Protein AF-A0A288GSY6-F1 (afdb_monomer)

Structure (mmCIF, N/CA/C/O backbone):
data_AF-A0A288GSY6-F1
#
_entry.id   AF-A0A288GSY6-F1
#
loop_
_atom_site.group_PDB
_atom_site.id
_atom_site.type_symbol
_atom_site.label_atom_id
_atom_site.label_alt_id
_atom_site.label_comp_id
_atom_site.label_asym_id
_atom_site.label_entity_id
_atom_site.label_seq_id
_atom_site.pdbx_PDB_ins_code
_atom_site.Cartn_x
_atom_site.Cartn_y
_atom_site.Cartn_z
_atom_site.occupancy
_atom_site.B_iso_or_equiv
_atom_site.auth_seq_id
_atom_site.auth_comp_id
_atom_site.auth_asym_id
_atom_site.auth_atom_id
_atom_site.pdbx_PDB_model_num
ATOM 1 N N . MET A 1 1 ? 11.014 -11.356 -28.243 1.00 68.75 1 MET A N 1
ATOM 2 C CA . MET A 1 1 ? 9.772 -10.967 -27.540 1.00 68.75 1 MET A CA 1
ATOM 3 C C . MET A 1 1 ? 10.095 -9.793 -26.631 1.00 68.75 1 MET A C 1
ATOM 5 O O . MET A 1 1 ? 11.185 -9.771 -26.077 1.00 68.75 1 MET A O 1
ATOM 9 N N . LYS A 1 2 ? 9.223 -8.790 -26.546 1.00 90.00 2 LYS A N 1
ATOM 10 C CA . LYS A 1 2 ? 9.464 -7.564 -25.776 1.00 90.00 2 LYS A CA 1
ATOM 11 C C . LYS A 1 2 ? 8.863 -7.716 -24.380 1.00 90.00 2 LYS A C 1
ATOM 13 O O . LYS A 1 2 ? 7.665 -7.975 -24.308 1.00 90.00 2 LYS A O 1
ATOM 18 N N . ILE A 1 3 ? 9.667 -7.550 -23.326 1.00 95.94 3 ILE A N 1
ATOM 19 C CA . ILE A 1 3 ? 9.185 -7.653 -21.937 1.00 95.94 3 ILE A CA 1
ATOM 20 C C . ILE A 1 3 ? 8.180 -6.531 -21.649 1.00 95.94 3 ILE A C 1
ATOM 22 O O . ILE A 1 3 ? 8.422 -5.369 -21.999 1.00 95.94 3 ILE A O 1
ATOM 26 N N . GLN A 1 4 ? 7.065 -6.899 -21.024 1.00 97.69 4 GLN A N 1
ATOM 27 C CA . GLN A 1 4 ? 5.933 -6.046 -20.683 1.00 97.69 4 GLN A CA 1
ATOM 28 C C . GLN A 1 4 ? 5.932 -5.734 -19.182 1.00 97.69 4 GLN A C 1
ATOM 30 O O . GLN A 1 4 ? 5.743 -6.613 -18.338 1.00 97.69 4 GLN A O 1
ATOM 35 N N . PHE A 1 5 ? 6.111 -4.461 -18.845 1.00 98.44 5 PHE A N 1
ATOM 36 C CA . PHE A 1 5 ? 6.026 -3.946 -17.486 1.00 98.44 5 PHE A CA 1
ATOM 37 C C . PHE A 1 5 ? 4.715 -3.198 -17.278 1.00 98.44 5 PHE A C 1
ATOM 39 O O . PHE A 1 5 ? 4.241 -2.493 -18.169 1.00 98.44 5 PHE A O 1
ATOM 46 N N . ILE A 1 6 ? 4.166 -3.277 -16.070 1.00 98.50 6 ILE A N 1
ATOM 47 C CA . ILE A 1 6 ? 2.962 -2.537 -15.692 1.00 98.50 6 ILE A CA 1
ATOM 48 C C . ILE A 1 6 ? 3.158 -1.778 -14.379 1.00 98.50 6 ILE A C 1
ATOM 50 O O . ILE A 1 6 ? 3.783 -2.260 -13.438 1.00 98.50 6 ILE A O 1
ATOM 54 N N . TYR A 1 7 ? 2.590 -0.579 -14.318 1.00 98.31 7 TYR A N 1
ATOM 55 C CA . TYR A 1 7 ? 2.408 0.207 -13.110 1.00 98.31 7 TYR A CA 1
ATOM 56 C C . TYR A 1 7 ? 0.916 0.509 -12.940 1.00 98.31 7 TYR A C 1
ATOM 58 O O . TYR A 1 7 ? 0.274 1.023 -13.858 1.00 98.31 7 TYR A O 1
ATOM 66 N N . VAL A 1 8 ? 0.373 0.235 -11.753 1.00 95.94 8 VAL A N 1
ATOM 67 C CA . VAL A 1 8 ? -1.003 0.586 -11.373 1.00 95.94 8 VAL A CA 1
ATOM 68 C C . VAL A 1 8 ? -0.959 1.311 -10.033 1.00 95.94 8 VAL A C 1
ATOM 70 O O . VAL A 1 8 ? -0.551 0.737 -9.025 1.00 95.94 8 VAL A O 1
ATOM 73 N N . GLY A 1 9 ? -1.371 2.577 -9.991 1.00 92.44 9 GLY A N 1
ATOM 74 C CA . GLY A 1 9 ? -1.336 3.339 -8.745 1.00 92.44 9 GLY A CA 1
ATOM 75 C C . GLY A 1 9 ? -1.512 4.844 -8.897 1.00 92.44 9 GLY A C 1
ATOM 76 O O . GLY A 1 9 ? -1.703 5.377 -9.984 1.00 92.44 9 GLY A O 1
ATOM 77 N N . ARG A 1 10 ? -1.463 5.545 -7.763 1.00 92.19 10 ARG A N 1
ATOM 78 C CA . ARG A 1 10 ? -1.438 7.014 -7.711 1.00 92.19 10 ARG A CA 1
ATOM 79 C C . ARG A 1 10 ? -0.138 7.537 -8.315 1.00 92.19 10 ARG A C 1
ATOM 81 O O . ARG A 1 10 ? 0.930 7.106 -7.885 1.00 92.19 10 ARG A O 1
ATOM 88 N N . LEU A 1 11 ? -0.226 8.510 -9.220 1.00 95.50 11 LEU A N 1
ATOM 89 C CA . LEU A 1 11 ? 0.954 9.124 -9.827 1.00 95.50 11 LEU A CA 1
ATOM 90 C C . LEU A 1 11 ? 1.554 10.209 -8.920 1.00 95.50 11 LEU A C 1
ATOM 92 O O . LEU A 1 11 ? 1.599 11.381 -9.276 1.00 95.50 11 LEU A O 1
ATOM 96 N N . ASP A 1 12 ? 1.973 9.818 -7.716 1.00 92.56 12 ASP A N 1
ATOM 97 C CA . ASP A 1 12 ? 2.443 10.725 -6.666 1.00 92.56 12 ASP A CA 1
ATOM 98 C C . ASP A 1 12 ? 3.850 10.379 -6.169 1.00 92.56 12 ASP A C 1
ATOM 100 O O . ASP A 1 12 ? 4.363 9.278 -6.379 1.00 92.56 12 ASP A O 1
ATOM 104 N N . LYS A 1 13 ? 4.503 11.339 -5.505 1.00 92.94 13 LYS A N 1
ATOM 105 C CA . LYS A 1 13 ? 5.924 11.247 -5.132 1.00 92.94 13 LYS A CA 1
ATOM 106 C C . LYS A 1 13 ? 6.205 10.062 -4.231 1.00 92.94 13 LYS A C 1
ATOM 108 O O . LYS A 1 13 ? 7.132 9.311 -4.501 1.00 92.94 13 LYS A O 1
ATOM 113 N N . GLU A 1 14 ? 5.376 9.836 -3.216 1.00 91.69 14 GLU A N 1
ATOM 114 C CA . GLU A 1 14 ? 5.579 8.713 -2.305 1.00 91.69 14 GLU A CA 1
ATOM 115 C C . GLU A 1 14 ? 5.464 7.353 -3.010 1.00 91.69 14 GLU A C 1
ATOM 117 O O . GLU A 1 14 ? 6.032 6.366 -2.544 1.00 91.69 14 GLU A O 1
ATOM 122 N N . LYS A 1 15 ? 4.782 7.292 -4.161 1.00 94.50 15 LYS A N 1
ATOM 123 C CA . LYS A 1 15 ? 4.678 6.087 -4.991 1.00 94.50 15 LYS A CA 1
ATOM 124 C C . LYS A 1 15 ? 5.878 5.880 -5.922 1.00 94.50 15 LYS A C 1
ATOM 126 O O . LYS A 1 15 ? 5.908 4.876 -6.627 1.00 94.50 15 LYS A O 1
ATOM 131 N N . GLY A 1 16 ? 6.861 6.784 -5.894 1.00 95.81 16 GLY A N 1
ATOM 132 C CA . GLY A 1 16 ? 8.142 6.650 -6.588 1.00 95.81 16 GLY A CA 1
ATOM 133 C C . GLY A 1 16 ? 8.079 6.877 -8.095 1.00 95.81 16 GLY A C 1
ATOM 134 O O . GLY A 1 16 ? 8.930 6.366 -8.820 1.00 95.81 16 GLY A O 1
ATOM 135 N N . ILE A 1 17 ? 7.091 7.632 -8.587 1.00 97.50 17 ILE A N 1
ATOM 136 C CA . ILE A 1 17 ? 6.927 7.888 -10.029 1.00 97.50 17 ILE A CA 1
ATOM 137 C C . ILE A 1 17 ? 8.160 8.548 -10.642 1.00 97.50 17 ILE A C 1
ATOM 139 O O . ILE A 1 17 ? 8.570 8.173 -11.735 1.00 97.50 17 ILE A O 1
ATOM 143 N N . GLU A 1 18 ? 8.807 9.458 -9.914 1.00 97.31 18 GLU A N 1
ATOM 144 C CA . GLU A 1 18 ? 10.056 10.094 -10.348 1.00 97.31 18 GLU A CA 1
ATOM 145 C C . GLU A 1 18 ? 11.156 9.060 -10.664 1.00 97.31 18 GLU A C 1
ATOM 147 O O . GLU A 1 18 ? 11.878 9.189 -11.652 1.00 97.31 18 GLU A O 1
ATOM 152 N N . HIS A 1 19 ? 11.236 7.979 -9.882 1.00 97.88 19 HIS A N 1
ATOM 153 C CA . HIS A 1 19 ? 12.185 6.890 -10.108 1.00 97.88 19 HIS A CA 1
ATOM 154 C C . HIS A 1 19 ? 11.798 6.016 -11.296 1.00 97.88 19 HIS A C 1
ATOM 156 O O . HIS A 1 19 ? 12.681 5.599 -12.044 1.00 97.88 19 HIS A O 1
ATOM 162 N N . LEU A 1 20 ? 10.500 5.773 -11.496 1.00 98.44 20 LEU A N 1
ATOM 163 C CA . LEU A 1 20 ? 9.997 5.058 -12.667 1.00 98.44 20 LEU A CA 1
ATOM 164 C C . LEU A 1 20 ? 10.302 5.823 -13.960 1.00 98.44 20 LEU A C 1
ATOM 166 O O . LEU A 1 20 ? 10.835 5.233 -14.899 1.00 98.44 20 LEU A O 1
ATOM 170 N N . ILE A 1 21 ? 10.025 7.131 -13.994 1.00 98.50 21 ILE A N 1
ATOM 171 C CA . ILE A 1 21 ? 10.319 8.005 -15.140 1.00 98.50 21 ILE A CA 1
ATOM 172 C C . ILE A 1 21 ? 11.825 7.997 -15.428 1.00 98.50 21 ILE A C 1
ATOM 174 O O . ILE A 1 21 ? 12.231 7.695 -16.551 1.00 98.50 21 ILE A O 1
ATOM 178 N N . TYR A 1 22 ? 12.657 8.241 -14.407 1.00 98.50 22 TYR A N 1
ATOM 179 C CA . TYR A 1 22 ? 14.116 8.234 -14.545 1.00 98.50 22 TYR A CA 1
ATOM 180 C C . TYR A 1 22 ? 14.641 6.901 -15.097 1.00 98.50 22 TYR A C 1
ATOM 182 O O . TYR A 1 22 ? 15.423 6.887 -16.051 1.00 98.50 22 TYR A O 1
ATOM 190 N N . ALA A 1 23 ? 14.216 5.777 -14.510 1.00 98.50 23 ALA A N 1
ATOM 191 C CA . ALA A 1 23 ? 14.670 4.453 -14.923 1.00 98.50 23 ALA A CA 1
ATOM 192 C C . ALA A 1 23 ? 14.292 4.173 -16.381 1.00 98.50 23 ALA A C 1
ATOM 194 O O . ALA A 1 23 ? 15.129 3.724 -17.164 1.00 98.50 23 ALA A O 1
ATOM 195 N N . THR A 1 24 ? 13.054 4.508 -16.748 1.00 98.56 24 THR A N 1
ATOM 196 C CA . THR A 1 24 ? 12.515 4.340 -18.099 1.00 98.56 24 THR A CA 1
ATOM 197 C C . THR A 1 24 ? 13.334 5.123 -19.120 1.00 98.56 24 THR A C 1
ATOM 199 O O . THR A 1 24 ? 13.844 4.532 -20.071 1.00 98.56 24 THR A O 1
ATOM 202 N N . GLU A 1 25 ? 13.550 6.424 -18.903 1.00 98.38 25 GLU A N 1
ATOM 203 C CA . GLU A 1 25 ? 14.359 7.238 -19.818 1.00 98.38 25 GLU A CA 1
ATOM 204 C C . GLU A 1 25 ? 15.795 6.719 -19.943 1.00 98.38 25 GLU A C 1
ATOM 206 O O . GLU A 1 25 ? 16.341 6.661 -21.047 1.00 98.38 25 GLU A O 1
ATOM 211 N N . LYS A 1 26 ? 16.420 6.337 -18.822 1.00 98.25 26 LYS A N 1
ATOM 212 C CA . LYS A 1 26 ? 17.794 5.818 -18.802 1.00 98.25 26 LYS A CA 1
ATOM 213 C C . LYS A 1 26 ? 17.921 4.537 -19.623 1.00 98.25 26 LYS A C 1
ATOM 215 O O . LYS A 1 26 ? 18.892 4.374 -20.356 1.00 98.25 26 LYS A O 1
ATOM 220 N N . LEU A 1 27 ? 16.954 3.631 -19.512 1.00 98.38 27 LEU A N 1
ATOM 221 C CA . LEU A 1 27 ? 16.943 2.372 -20.254 1.00 98.38 27 LEU A CA 1
ATOM 222 C C . LEU A 1 27 ? 16.718 2.585 -21.749 1.00 98.38 27 LEU A C 1
ATOM 224 O O . LEU A 1 27 ? 17.428 1.985 -22.553 1.00 98.38 27 LEU A O 1
ATOM 228 N N . ILE A 1 28 ? 15.789 3.469 -22.121 1.00 98.19 28 ILE A N 1
ATOM 229 C CA . ILE A 1 28 ? 15.521 3.795 -23.528 1.00 98.19 28 ILE A CA 1
ATOM 230 C C . ILE A 1 28 ? 16.754 4.431 -24.176 1.00 98.19 28 ILE A C 1
ATOM 232 O O . ILE A 1 28 ? 17.154 4.017 -25.259 1.00 98.19 28 ILE A O 1
ATOM 236 N N . LYS A 1 29 ? 17.415 5.376 -23.492 1.00 97.81 29 LYS A N 1
ATOM 237 C CA . LYS A 1 29 ? 18.673 5.992 -23.960 1.00 97.81 29 LYS A CA 1
ATOM 238 C C . LYS A 1 29 ? 19.814 4.979 -24.115 1.00 97.81 29 LYS A C 1
ATOM 240 O O . LYS A 1 29 ? 20.702 5.186 -24.930 1.00 97.81 29 LYS A O 1
ATOM 245 N N . ASN A 1 30 ? 19.767 3.878 -23.367 1.00 97.25 30 ASN A N 1
ATOM 246 C CA . ASN A 1 30 ? 20.690 2.750 -23.491 1.00 97.25 30 ASN A CA 1
ATOM 247 C C . ASN A 1 30 ? 20.209 1.682 -24.495 1.00 97.25 30 ASN A C 1
ATOM 249 O O . ASN A 1 30 ? 20.696 0.555 -24.457 1.00 97.25 30 ASN A O 1
ATOM 253 N N . ASN A 1 31 ? 19.262 2.019 -25.377 1.00 96.75 31 ASN A N 1
ATOM 254 C CA . ASN A 1 31 ? 18.727 1.160 -26.439 1.00 96.75 31 ASN A CA 1
ATOM 255 C C . ASN A 1 31 ? 18.078 -0.147 -25.946 1.00 96.75 31 ASN A C 1
ATOM 257 O O . ASN A 1 31 ? 18.029 -1.139 -26.672 1.00 96.75 31 ASN A O 1
ATOM 261 N N . MET A 1 32 ? 17.554 -0.164 -24.716 1.00 96.56 32 MET A N 1
ATOM 262 C CA . MET A 1 32 ? 16.824 -1.321 -24.196 1.00 96.56 32 MET A CA 1
ATOM 263 C C . MET A 1 32 ? 15.418 -1.401 -24.811 1.00 96.56 32 MET A C 1
ATOM 265 O O . MET A 1 32 ? 14.727 -0.390 -24.966 1.00 96.56 32 MET A O 1
ATOM 269 N N . VAL A 1 33 ? 14.961 -2.617 -25.122 1.00 96.00 33 VAL A N 1
ATOM 270 C CA . VAL A 1 33 ? 13.656 -2.870 -25.758 1.00 96.00 33 VAL A CA 1
ATOM 271 C C . VAL A 1 33 ? 12.679 -3.473 -24.746 1.00 96.00 33 VAL A C 1
ATOM 273 O O . VAL A 1 33 ? 12.814 -4.627 -24.353 1.00 96.00 33 VAL A O 1
ATOM 276 N N . PHE A 1 34 ? 11.682 -2.689 -24.329 1.00 97.56 34 PHE A N 1
ATOM 277 C CA . PHE A 1 34 ? 10.646 -3.072 -23.356 1.00 97.56 34 PHE A CA 1
ATOM 278 C C . PHE A 1 34 ? 9.410 -2.177 -23.496 1.00 97.56 34 PHE A C 1
ATOM 280 O O . PHE A 1 34 ? 9.478 -1.135 -24.152 1.00 97.56 34 PHE A O 1
ATOM 287 N N . ALA A 1 35 ? 8.270 -2.597 -22.947 1.00 98.31 35 ALA A N 1
ATOM 288 C CA . ALA A 1 35 ? 7.048 -1.793 -22.891 1.00 98.31 35 ALA A CA 1
ATOM 289 C C . ALA A 1 35 ? 6.668 -1.527 -21.434 1.00 98.31 35 ALA A C 1
ATOM 291 O O . ALA A 1 35 ? 6.811 -2.409 -20.593 1.00 98.31 35 ALA A O 1
ATOM 292 N N . LEU A 1 36 ? 6.184 -0.325 -21.142 1.00 98.69 36 LEU A N 1
ATOM 293 C CA . LEU A 1 36 ? 5.716 0.100 -19.832 1.00 98.69 36 LEU A CA 1
ATOM 294 C C . LEU A 1 36 ? 4.285 0.626 -19.949 1.00 98.69 36 LEU A C 1
ATOM 296 O O . LEU A 1 36 ? 4.044 1.645 -20.594 1.00 98.69 36 LEU A O 1
ATOM 300 N N . HIS A 1 37 ? 3.350 -0.050 -19.289 1.00 98.62 37 HIS A N 1
ATOM 301 C CA . HIS A 1 37 ? 1.935 0.306 -19.238 1.00 98.62 37 HIS A CA 1
ATOM 302 C C . HIS A 1 37 ? 1.614 0.985 -17.905 1.00 98.62 37 HIS A C 1
ATOM 304 O O . HIS A 1 37 ? 1.814 0.395 -16.845 1.00 98.62 37 HIS A O 1
ATOM 310 N N . ILE A 1 38 ? 1.122 2.222 -17.941 1.00 98.56 38 ILE A N 1
ATOM 311 C CA . ILE A 1 38 ? 0.900 3.044 -16.747 1.00 98.56 38 ILE A CA 1
ATOM 312 C C . ILE A 1 38 ? -0.588 3.359 -16.600 1.00 98.56 38 ILE A C 1
ATOM 314 O O . ILE A 1 38 ? -1.172 4.060 -17.430 1.00 98.56 38 ILE A O 1
ATOM 318 N N . TYR A 1 39 ? -1.171 2.889 -15.497 1.00 97.25 39 TYR A N 1
ATOM 319 C CA . TYR A 1 39 ? -2.542 3.164 -15.079 1.00 97.25 39 TYR A CA 1
ATOM 320 C C . TYR A 1 39 ? -2.527 3.950 -13.768 1.00 97.25 39 TYR A C 1
ATOM 322 O O . TYR A 1 39 ? -2.015 3.489 -12.746 1.00 97.25 39 TYR A O 1
ATOM 330 N N . GLY A 1 40 ? -3.098 5.148 -13.777 1.00 94.31 40 GLY A N 1
ATOM 331 C CA . GLY A 1 40 ? -3.060 6.031 -12.625 1.00 94.31 40 GLY A CA 1
ATOM 332 C C . GLY A 1 40 ? -3.411 7.476 -12.926 1.00 94.31 40 GLY A C 1
ATOM 333 O O . GLY A 1 40 ? -3.404 7.914 -14.075 1.00 94.31 40 GLY A O 1
ATOM 334 N N . LYS A 1 41 ? -3.691 8.213 -11.851 1.00 92.94 41 LYS A N 1
ATOM 335 C CA . LYS A 1 41 ? -3.717 9.678 -11.830 1.00 92.94 41 LYS A CA 1
ATOM 336 C C . LYS A 1 41 ? -3.029 10.204 -10.573 1.00 92.94 41 LYS A C 1
ATOM 338 O O . LYS A 1 41 ? -3.016 9.508 -9.551 1.00 92.94 41 LYS A O 1
ATOM 343 N N . GLY A 1 42 ? -2.480 11.406 -10.630 1.00 93.19 42 GLY A N 1
ATOM 344 C CA . GLY A 1 42 ? -1.781 12.057 -9.529 1.00 93.19 42 GLY A CA 1
ATOM 345 C C . GLY A 1 42 ? -1.093 13.347 -9.960 1.00 93.19 42 GLY A C 1
ATOM 346 O O . GLY A 1 42 ? -1.362 13.893 -11.025 1.00 93.19 42 GLY A O 1
ATOM 347 N N . GLN A 1 43 ? -0.214 13.857 -9.105 1.00 93.62 43 GLN A N 1
ATOM 348 C CA . GLN A 1 43 ? 0.510 15.099 -9.379 1.00 93.62 43 GLN A CA 1
ATOM 349 C C . GLN A 1 43 ? 1.483 15.004 -10.568 1.00 93.62 43 GLN A C 1
ATOM 351 O O . GLN A 1 43 ? 1.861 16.044 -11.083 1.00 93.62 43 GLN A O 1
ATOM 356 N N . TYR A 1 44 ? 1.883 13.790 -10.974 1.00 96.31 44 TYR A N 1
ATOM 357 C CA . TYR A 1 44 ? 2.810 13.538 -12.087 1.00 96.31 44 TYR A CA 1
ATOM 358 C C . TYR A 1 44 ? 2.107 13.175 -13.414 1.00 96.31 44 TYR A C 1
ATOM 360 O O . TYR A 1 44 ? 2.705 12.529 -14.278 1.00 96.31 44 TYR A O 1
ATOM 368 N N . ASP A 1 45 ? 0.816 13.502 -13.571 1.00 95.00 45 ASP A N 1
ATOM 369 C CA . ASP A 1 45 ? 0.051 13.185 -14.790 1.00 95.00 45 ASP A CA 1
ATOM 370 C C . ASP A 1 45 ? 0.707 13.784 -16.047 1.00 95.00 45 ASP A C 1
ATOM 372 O O . ASP A 1 45 ? 0.858 13.093 -17.057 1.00 95.00 45 ASP A O 1
ATOM 376 N N . GLU A 1 46 ? 1.135 15.049 -15.974 1.00 97.25 46 GLU A N 1
ATOM 377 C CA . GLU A 1 46 ? 1.739 15.765 -17.102 1.00 97.25 46 GLU A CA 1
ATOM 378 C C . GLU A 1 46 ? 3.078 15.141 -17.510 1.00 97.25 46 GLU A C 1
ATOM 380 O O . GLU A 1 46 ? 3.310 14.881 -18.691 1.00 97.25 46 GLU A O 1
ATOM 385 N N . GLU A 1 47 ? 3.945 14.829 -16.548 1.00 98.31 47 GLU A N 1
ATOM 386 C CA . GLU A 1 47 ? 5.261 14.243 -16.795 1.00 98.31 47 GLU A CA 1
ATOM 387 C C . GLU A 1 47 ? 5.157 12.833 -17.383 1.00 98.31 47 GLU A C 1
ATOM 389 O O . GLU A 1 47 ? 5.906 12.480 -18.297 1.00 98.31 47 GLU A O 1
ATOM 394 N N . VAL A 1 48 ? 4.202 12.024 -16.912 1.00 98.19 48 VAL A N 1
ATOM 395 C CA . VAL A 1 48 ? 3.951 10.688 -17.472 1.00 98.19 48 VAL A CA 1
ATOM 396 C C . VAL A 1 48 ? 3.389 10.783 -18.893 1.00 98.19 48 VAL A C 1
ATOM 398 O O . VAL A 1 48 ? 3.813 10.026 -19.771 1.00 98.19 48 VAL A O 1
ATOM 401 N N . GLN A 1 49 ? 2.480 11.725 -19.157 1.00 98.12 49 GLN A N 1
ATOM 402 C CA . GLN A 1 49 ? 1.938 11.945 -20.498 1.00 98.12 49 GLN A CA 1
ATOM 403 C C . GLN A 1 49 ? 3.014 12.434 -21.481 1.00 98.12 49 GLN A C 1
ATOM 405 O O . GLN A 1 49 ? 3.068 11.974 -22.627 1.00 98.12 49 GLN A O 1
ATOM 410 N N . GLN A 1 50 ? 3.903 13.327 -21.038 1.00 98.38 50 GLN A N 1
ATOM 411 C CA . GLN A 1 50 ? 5.054 13.776 -21.822 1.00 98.38 50 GLN A CA 1
ATOM 412 C C . GLN A 1 50 ? 6.016 12.620 -22.114 1.00 98.38 50 GLN A C 1
ATOM 414 O O . GLN A 1 50 ? 6.443 12.462 -23.258 1.00 98.38 50 GLN A O 1
ATOM 419 N N . LEU A 1 51 ? 6.312 11.773 -21.121 1.00 98.38 51 LEU A N 1
ATOM 420 C CA . LEU A 1 51 ? 7.155 10.590 -21.301 1.00 98.38 51 LEU A CA 1
ATOM 421 C C . LEU A 1 51 ? 6.567 9.628 -22.347 1.00 98.38 51 LEU A C 1
ATOM 423 O O . LEU A 1 51 ? 7.292 9.179 -23.235 1.00 98.38 51 LEU A O 1
ATOM 427 N N . ALA A 1 52 ? 5.261 9.354 -22.274 1.00 98.50 52 ALA A N 1
ATOM 428 C CA . ALA A 1 52 ? 4.552 8.516 -23.244 1.00 98.50 52 ALA A CA 1
ATOM 429 C C . ALA A 1 52 ? 4.584 9.107 -24.661 1.00 98.50 52 ALA A C 1
ATOM 431 O O . ALA A 1 52 ? 4.840 8.392 -25.625 1.00 98.50 52 ALA A O 1
ATOM 432 N N . SER A 1 53 ? 4.400 10.423 -24.785 1.00 98.31 53 SER A N 1
ATOM 433 C CA . SER A 1 53 ? 4.442 11.122 -26.077 1.00 98.31 53 SER A CA 1
ATOM 434 C C . SER A 1 53 ? 5.848 11.135 -26.685 1.00 98.31 53 SER A C 1
ATOM 436 O O . SER A 1 53 ? 6.007 11.025 -27.898 1.00 98.31 53 SER A O 1
ATOM 438 N N . LYS A 1 54 ? 6.877 11.248 -25.840 1.00 98.38 54 LYS A N 1
ATOM 439 C CA . LYS A 1 54 ? 8.290 11.245 -26.238 1.00 98.38 54 LYS A CA 1
ATOM 440 C C . LYS A 1 54 ? 8.780 9.856 -26.652 1.00 98.38 54 LYS A C 1
ATOM 442 O O . LYS A 1 54 ? 9.643 9.752 -27.520 1.00 98.38 54 LYS A O 1
ATOM 447 N N . TYR A 1 55 ? 8.235 8.800 -26.048 1.00 98.25 55 TYR A N 1
ATOM 448 C CA . TYR A 1 55 ? 8.635 7.412 -26.285 1.00 98.25 55 TYR A CA 1
ATOM 449 C C . TYR A 1 55 ? 7.423 6.492 -26.536 1.00 98.25 55 TYR A C 1
ATOM 451 O O . TYR A 1 55 ? 7.212 5.534 -25.786 1.00 98.25 55 TYR A O 1
ATOM 459 N N . PRO A 1 56 ? 6.641 6.719 -27.609 1.00 97.81 56 PRO A N 1
ATOM 460 C CA . PRO A 1 56 ? 5.358 6.038 -27.835 1.00 97.81 56 PRO A CA 1
ATOM 461 C C . PRO A 1 56 ? 5.501 4.535 -28.099 1.00 97.81 56 PRO A C 1
ATOM 463 O O . PRO A 1 56 ? 4.555 3.767 -27.930 1.00 97.81 56 PRO A O 1
ATOM 466 N N . HIS A 1 57 ? 6.695 4.096 -28.501 1.00 97.12 57 HIS A N 1
ATOM 467 C CA . HIS A 1 57 ? 7.010 2.684 -28.671 1.00 97.12 57 HIS A CA 1
ATOM 468 C C . HIS A 1 57 ? 7.421 2.001 -27.371 1.00 97.12 57 HIS A C 1
ATOM 470 O O . HIS A 1 57 ? 7.525 0.784 -27.381 1.00 97.12 57 HIS A O 1
ATOM 476 N N . HIS A 1 58 ? 7.661 2.712 -26.271 1.00 98.38 58 HIS A N 1
ATOM 477 C CA . HIS A 1 58 ? 8.094 2.121 -24.999 1.00 98.38 58 HIS A CA 1
ATOM 478 C C . HIS A 1 58 ? 7.111 2.372 -23.867 1.00 98.38 58 HIS A C 1
ATOM 480 O O . HIS A 1 58 ? 7.024 1.542 -22.972 1.00 98.38 58 HIS A O 1
ATOM 486 N N . VAL A 1 59 ? 6.385 3.488 -23.881 1.00 98.69 59 VAL A N 1
ATOM 487 C CA . VAL A 1 59 ? 5.562 3.921 -22.752 1.00 98.69 59 VAL A CA 1
ATOM 488 C C . VAL A 1 59 ? 4.130 4.166 -23.208 1.00 98.69 59 VAL A C 1
ATOM 490 O O . VAL A 1 59 ? 3.875 4.937 -24.129 1.00 98.69 59 VAL A O 1
ATOM 493 N N . HIS A 1 60 ? 3.189 3.527 -22.519 1.00 98.44 60 HIS A N 1
ATOM 494 C CA . HIS A 1 60 ? 1.759 3.610 -22.779 1.00 98.44 60 HIS A CA 1
ATOM 495 C C . HIS A 1 60 ? 1.046 4.111 -21.520 1.00 98.44 60 HIS A C 1
ATOM 497 O O . HIS A 1 60 ? 1.017 3.421 -20.500 1.00 98.44 60 HIS A O 1
ATOM 503 N N . TYR A 1 61 ? 0.483 5.319 -21.579 1.00 98.38 61 TYR A N 1
ATOM 504 C CA . TYR A 1 61 ? -0.261 5.921 -20.471 1.00 98.38 61 TYR A CA 1
ATOM 505 C C . TYR A 1 61 ? -1.769 5.853 -20.726 1.00 98.38 61 TYR A C 1
ATOM 507 O O . TYR A 1 61 ? -2.245 6.319 -21.759 1.00 98.38 61 TYR A O 1
ATOM 515 N N . TYR A 1 62 ? -2.514 5.298 -19.769 1.00 97.25 62 TYR A N 1
ATOM 516 C CA . TYR A 1 62 ? -3.957 5.049 -19.888 1.00 97.25 62 TYR A CA 1
ATOM 517 C C . TYR A 1 62 ? -4.811 5.917 -18.954 1.00 97.25 62 TYR A C 1
ATOM 519 O O . TYR A 1 62 ? -6.038 5.826 -18.958 1.00 97.25 62 TYR A O 1
ATOM 527 N N . GLY A 1 63 ? -4.187 6.762 -18.129 1.00 95.75 63 GLY A N 1
ATOM 528 C CA . GLY A 1 63 ? -4.898 7.486 -17.080 1.00 95.75 63 GLY A CA 1
ATOM 529 C C . GLY A 1 63 ? -5.471 6.553 -16.011 1.00 95.75 63 GLY A C 1
ATOM 530 O O . GLY A 1 63 ? -4.995 5.439 -15.794 1.00 95.75 63 GLY A O 1
ATOM 531 N N . TRP A 1 64 ? -6.495 7.025 -15.299 1.00 92.31 64 TRP A N 1
ATOM 532 C CA . TRP A 1 64 ? -7.178 6.228 -14.282 1.00 92.31 64 TRP A CA 1
ATOM 533 C C . TRP A 1 64 ? -8.231 5.327 -14.925 1.00 92.31 64 TRP A C 1
ATOM 535 O O . TRP A 1 64 ? -9.096 5.812 -15.654 1.00 92.31 64 TRP A O 1
ATOM 545 N N . MET A 1 65 ? -8.197 4.044 -14.577 1.00 91.00 65 MET A N 1
ATOM 546 C CA . MET A 1 65 ? -9.200 3.050 -14.949 1.00 91.00 65 MET A CA 1
ATOM 547 C C . MET A 1 65 ? -9.632 2.265 -13.710 1.00 91.00 65 MET A C 1
ATOM 549 O O . MET A 1 65 ? -8.902 2.198 -12.714 1.00 91.00 65 MET A O 1
ATOM 553 N N . LYS A 1 66 ? -10.832 1.675 -13.750 1.00 86.75 66 LYS A N 1
ATOM 554 C CA . LYS A 1 66 ? -11.281 0.802 -12.663 1.00 86.75 66 LYS A CA 1
ATOM 555 C C . LYS A 1 66 ? -10.455 -0.475 -12.683 1.00 86.75 66 LYS A C 1
ATOM 557 O O . LYS A 1 66 ? -10.129 -0.998 -13.741 1.00 86.75 66 LYS A O 1
ATOM 562 N N . LYS A 1 67 ? -10.173 -1.009 -11.498 1.00 85.19 67 LYS A N 1
ATOM 563 C CA . LYS A 1 67 ? -9.347 -2.208 -11.337 1.00 85.19 67 LYS A CA 1
ATOM 564 C C . LYS A 1 67 ? -9.842 -3.393 -12.170 1.00 85.19 67 LYS A C 1
ATOM 566 O O . LYS A 1 67 ? -9.040 -3.980 -12.885 1.00 85.19 67 LYS A O 1
ATOM 571 N N . ASN A 1 68 ? -11.143 -3.681 -12.139 1.00 85.31 68 ASN A N 1
ATOM 572 C CA . ASN A 1 68 ? -11.732 -4.802 -12.883 1.00 85.31 68 ASN A CA 1
ATOM 573 C C . ASN A 1 68 ? -11.514 -4.687 -14.400 1.00 85.31 68 ASN A C 1
ATOM 575 O O . ASN A 1 68 ? -11.350 -5.705 -15.062 1.00 85.31 68 ASN A O 1
ATOM 579 N N . ASP A 1 69 ? -11.427 -3.464 -14.930 1.00 90.88 69 ASP A N 1
ATOM 580 C CA . ASP A 1 69 ? -11.164 -3.223 -16.352 1.00 90.88 69 ASP A CA 1
ATOM 581 C C . ASP A 1 69 ? -9.675 -3.433 -16.698 1.00 90.88 69 ASP A C 1
ATOM 583 O O . ASP A 1 69 ? -9.334 -3.718 -17.842 1.00 90.88 69 ASP A O 1
ATOM 587 N N . ILE A 1 70 ? -8.775 -3.305 -15.713 1.00 92.75 70 ILE A N 1
ATOM 588 C CA . ILE A 1 70 ? -7.320 -3.454 -15.883 1.00 92.75 70 ILE A CA 1
ATOM 589 C C . ILE A 1 70 ? -6.881 -4.917 -15.716 1.00 92.75 70 ILE A C 1
ATOM 591 O O . ILE A 1 70 ? -5.930 -5.333 -16.374 1.00 92.75 70 ILE A O 1
ATOM 595 N N . ILE A 1 71 ? -7.548 -5.709 -14.862 1.00 92.75 71 ILE A N 1
ATOM 596 C CA . ILE A 1 71 ? -7.150 -7.093 -14.522 1.00 92.75 71 ILE A CA 1
ATOM 597 C C . ILE A 1 71 ? -6.851 -7.968 -15.758 1.00 92.75 71 ILE A C 1
ATOM 599 O O . ILE A 1 71 ? -5.804 -8.622 -15.753 1.00 92.75 71 ILE A O 1
ATOM 603 N N . PRO A 1 72 ? -7.677 -7.986 -16.828 1.00 94.38 72 PRO A N 1
ATOM 604 C CA . PRO A 1 72 ? -7.384 -8.787 -18.018 1.00 94.38 72 PRO A CA 1
ATOM 605 C C . PRO A 1 72 ? -6.040 -8.435 -18.664 1.00 94.38 72 PRO A C 1
ATOM 607 O O . PRO A 1 72 ? -5.283 -9.330 -19.026 1.00 94.38 72 PRO A O 1
ATOM 610 N N . TYR A 1 73 ? -5.709 -7.144 -18.743 1.00 94.69 73 TYR A N 1
ATOM 611 C CA . TYR A 1 73 ? -4.425 -6.667 -19.260 1.00 94.69 73 TYR A CA 1
ATOM 612 C C . TYR A 1 73 ? -3.287 -6.924 -18.278 1.00 94.69 73 TYR A C 1
ATOM 614 O O . TYR A 1 73 ? -2.182 -7.259 -18.682 1.00 94.69 73 TYR A O 1
ATOM 622 N N . TRP A 1 74 ? -3.543 -6.800 -16.976 1.00 95.00 74 TRP A N 1
ATOM 623 C CA . TRP A 1 74 ? -2.545 -7.066 -15.945 1.00 95.00 74 TRP A CA 1
ATOM 624 C C . TRP A 1 74 ? -2.043 -8.510 -16.033 1.00 95.00 74 TRP A C 1
ATOM 626 O O . TRP A 1 74 ? -0.837 -8.727 -16.033 1.00 95.00 74 TRP A O 1
ATOM 636 N N . LYS A 1 75 ? -2.939 -9.490 -16.219 1.00 95.75 75 LYS A N 1
ATOM 637 C CA . LYS A 1 75 ? -2.593 -10.919 -16.356 1.00 95.75 75 LYS A CA 1
ATOM 638 C C . LYS A 1 75 ? -1.648 -11.215 -17.538 1.00 95.75 75 LYS A C 1
ATOM 640 O O . LYS A 1 75 ? -0.913 -12.206 -17.496 1.00 95.75 75 LYS A O 1
ATOM 645 N N . THR A 1 76 ? -1.615 -10.366 -18.572 1.00 95.56 76 THR A N 1
ATOM 646 C CA . THR A 1 76 ? -0.719 -10.534 -19.734 1.00 95.56 76 THR A CA 1
ATOM 647 C C . THR A 1 76 ? 0.667 -9.918 -19.542 1.00 95.56 76 THR A C 1
ATOM 649 O O . THR A 1 76 ? 1.494 -10.017 -20.442 1.00 95.56 76 THR A O 1
ATOM 652 N N . MET A 1 77 ? 0.928 -9.261 -18.410 1.00 97.50 77 MET A N 1
ATOM 653 C CA . MET A 1 77 ? 2.204 -8.593 -18.145 1.00 97.50 77 MET A CA 1
ATOM 654 C C . MET A 1 77 ? 3.258 -9.580 -17.629 1.00 97.50 77 MET A C 1
ATOM 656 O O . MET A 1 77 ? 2.927 -10.649 -17.099 1.00 97.50 77 MET A O 1
ATOM 660 N N . ASP A 1 78 ? 4.531 -9.205 -17.770 1.00 97.81 78 ASP A N 1
ATOM 661 C CA . ASP A 1 78 ? 5.665 -9.988 -17.274 1.00 97.81 78 ASP A CA 1
ATOM 662 C C . ASP A 1 78 ? 6.048 -9.575 -15.853 1.00 97.81 78 ASP A C 1
ATOM 664 O O . ASP A 1 78 ? 6.289 -10.432 -15.009 1.00 97.81 78 ASP A O 1
ATOM 668 N N . PHE A 1 79 ? 6.074 -8.267 -15.571 1.00 98.50 79 PHE A N 1
ATOM 669 C CA . PHE A 1 79 ? 6.463 -7.728 -14.267 1.00 98.50 79 PHE A CA 1
ATOM 670 C C . PHE A 1 79 ? 5.646 -6.491 -13.891 1.00 98.50 79 PHE A C 1
ATOM 672 O O . PHE A 1 79 ? 5.325 -5.645 -14.726 1.00 98.50 79 PHE A O 1
ATOM 679 N N . PHE A 1 80 ? 5.374 -6.342 -12.600 1.00 98.62 80 PHE A N 1
ATOM 680 C CA . PHE A 1 80 ? 4.741 -5.163 -12.023 1.00 98.62 80 PHE A CA 1
ATOM 681 C C . PHE A 1 80 ? 5.770 -4.309 -11.295 1.00 98.62 80 PHE A C 1
ATOM 683 O O . PHE A 1 80 ? 6.573 -4.821 -10.517 1.00 98.62 80 PHE A O 1
ATOM 690 N N . ILE A 1 81 ? 5.750 -2.999 -11.524 1.00 98.50 81 ILE A N 1
ATOM 691 C CA . ILE A 1 81 ? 6.687 -2.061 -10.910 1.00 98.50 81 ILE A CA 1
ATOM 692 C C . ILE A 1 81 ? 5.981 -1.306 -9.783 1.00 98.50 81 ILE A C 1
ATOM 694 O O . ILE A 1 81 ? 5.031 -0.559 -10.008 1.00 98.50 81 ILE A O 1
ATOM 698 N N . MET A 1 82 ? 6.490 -1.460 -8.562 1.00 97.25 82 MET A N 1
ATOM 699 C CA . MET A 1 82 ? 6.019 -0.786 -7.354 1.00 97.25 82 MET A CA 1
ATOM 700 C C . MET A 1 82 ? 7.179 -0.084 -6.629 1.00 97.25 82 MET A C 1
ATOM 702 O O . MET A 1 82 ? 7.623 -0.532 -5.569 1.00 97.25 82 MET A O 1
ATOM 706 N N . PRO A 1 83 ? 7.668 1.062 -7.138 1.00 95.88 83 PRO A N 1
ATOM 707 C CA . PRO A 1 83 ? 8.826 1.764 -6.591 1.00 95.88 83 PRO A CA 1
ATOM 708 C C . PRO A 1 83 ? 8.437 2.639 -5.387 1.00 95.88 83 PRO A C 1
ATOM 710 O O . PRO A 1 83 ? 8.988 3.716 -5.183 1.00 95.88 83 PRO A O 1
ATOM 713 N N . SER A 1 84 ? 7.452 2.202 -4.594 1.00 94.44 84 SER A N 1
ATOM 714 C CA . SER A 1 84 ? 6.941 2.978 -3.464 1.00 94.44 84 SER A CA 1
ATOM 715 C C . SER A 1 84 ? 8.074 3.286 -2.484 1.00 94.44 84 SER A C 1
ATOM 717 O O . SER A 1 84 ? 8.827 2.401 -2.070 1.00 94.44 84 SER A O 1
ATOM 719 N N . GLN A 1 85 ? 8.201 4.563 -2.129 1.00 92.12 85 GLN A N 1
ATOM 720 C CA . GLN A 1 85 ? 9.241 5.053 -1.228 1.00 92.12 85 GLN A CA 1
ATOM 721 C C . GLN A 1 85 ? 8.802 4.962 0.235 1.00 92.12 85 GLN A C 1
ATOM 723 O O . GLN A 1 85 ? 9.642 4.787 1.122 1.00 92.12 85 GLN A O 1
ATOM 728 N N . PHE A 1 86 ? 7.504 5.119 0.499 1.00 90.69 86 PHE A N 1
ATOM 729 C CA . PHE A 1 86 ? 6.941 5.073 1.845 1.00 90.69 86 PHE A CA 1
ATOM 730 C C . PHE A 1 86 ? 6.728 3.634 2.335 1.00 90.69 86 PHE A C 1
ATOM 732 O O . PHE A 1 86 ? 6.774 2.663 1.579 1.00 90.69 86 PHE A O 1
ATOM 739 N N . LEU A 1 87 ? 6.505 3.511 3.635 1.00 90.75 87 LEU A N 1
ATOM 740 C CA . LEU A 1 87 ? 6.290 2.269 4.342 1.00 90.75 87 LEU A CA 1
ATOM 741 C C . LEU A 1 87 ? 4.839 1.823 4.146 1.00 90.75 87 LEU A C 1
ATOM 743 O O . LEU A 1 87 ? 3.927 2.270 4.845 1.00 90.75 87 LEU A O 1
ATOM 747 N N . GLU A 1 88 ? 4.635 0.931 3.181 1.00 91.12 88 GLU A N 1
ATOM 748 C CA . GLU A 1 88 ? 3.352 0.263 2.976 1.00 91.12 88 GLU A CA 1
ATOM 749 C C . GLU A 1 88 ? 2.982 -0.569 4.212 1.00 91.12 88 GLU A C 1
ATOM 751 O O . GLU A 1 88 ? 3.817 -1.265 4.792 1.00 91.12 88 GLU A O 1
ATOM 756 N N . THR A 1 89 ? 1.711 -0.531 4.610 1.00 88.44 89 THR A N 1
ATOM 757 C CA . THR A 1 89 ? 1.190 -1.349 5.720 1.00 88.44 89 THR A CA 1
ATOM 758 C C . THR A 1 89 ? 0.902 -2.783 5.288 1.00 88.44 89 THR A C 1
ATOM 760 O O . THR A 1 89 ? 1.075 -3.711 6.077 1.00 88.44 89 THR A O 1
ATOM 763 N N . PHE A 1 90 ? 0.508 -2.962 4.027 1.00 89.69 90 PHE A N 1
ATOM 764 C CA . PHE A 1 90 ? 0.278 -4.261 3.397 1.00 89.69 90 PHE A CA 1
ATOM 765 C C . PHE A 1 90 ? 0.799 -4.308 1.965 1.00 89.69 90 PHE A C 1
ATOM 767 O O . PHE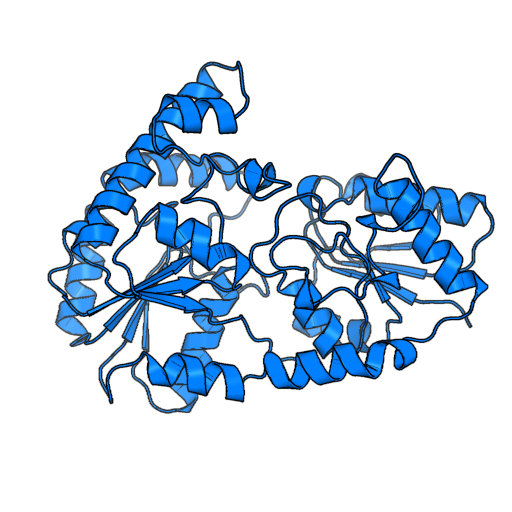 A 1 90 ? 1.505 -5.232 1.616 1.00 89.69 90 PHE A O 1
ATOM 774 N N . GLY A 1 91 ? 0.496 -3.303 1.138 1.00 89.38 91 GLY A N 1
ATOM 775 C CA . GLY A 1 91 ? 0.822 -3.361 -0.289 1.00 89.38 91 GLY A CA 1
ATOM 776 C C . GLY A 1 91 ? -0.187 -4.189 -1.083 1.00 89.38 91 GLY A C 1
ATOM 777 O O . GLY A 1 91 ? 0.182 -5.119 -1.790 1.00 89.38 91 GLY A O 1
ATOM 778 N N . LEU A 1 92 ? -1.472 -3.826 -0.977 1.00 89.00 92 LEU A N 1
ATOM 779 C CA . LEU A 1 92 ? -2.584 -4.510 -1.650 1.00 89.00 92 LEU A CA 1
ATOM 780 C C . LEU A 1 92 ? -2.305 -4.738 -3.143 1.00 89.00 92 LEU A C 1
ATOM 782 O O . LEU A 1 92 ? -2.460 -5.845 -3.630 1.00 89.00 92 LEU A O 1
ATOM 786 N N . THR A 1 93 ? -1.787 -3.725 -3.835 1.00 91.12 93 THR A N 1
ATOM 787 C CA . THR A 1 93 ? -1.466 -3.788 -5.268 1.00 91.12 93 THR A CA 1
ATOM 788 C C . THR A 1 93 ? -0.342 -4.777 -5.607 1.00 91.12 93 THR A C 1
ATOM 790 O O . THR A 1 93 ? -0.353 -5.365 -6.683 1.00 91.12 93 THR A O 1
ATOM 793 N N . ALA A 1 94 ? 0.597 -5.029 -4.687 1.00 94.81 94 ALA A N 1
ATOM 794 C CA . ALA A 1 94 ? 1.610 -6.070 -4.870 1.00 94.81 94 ALA A CA 1
ATOM 795 C C . ALA A 1 94 ? 0.999 -7.475 -4.745 1.00 94.81 94 ALA A C 1
ATOM 797 O O . ALA A 1 94 ? 1.304 -8.355 -5.547 1.00 94.81 94 ALA A O 1
ATOM 798 N N . CYS A 1 95 ? 0.093 -7.663 -3.779 1.00 93.69 95 CYS A N 1
ATOM 799 C CA . CYS A 1 95 ? -0.687 -8.893 -3.649 1.00 93.69 95 CYS A CA 1
ATOM 800 C C . CYS A 1 95 ? -1.538 -9.144 -4.910 1.00 93.69 95 CYS A C 1
ATOM 802 O O . CYS A 1 95 ? -1.466 -10.221 -5.490 1.00 93.69 95 CYS A O 1
ATOM 804 N N . GLU A 1 96 ? -2.256 -8.124 -5.397 1.00 92.31 96 GLU A N 1
ATOM 805 C CA . GLU A 1 96 ? -3.049 -8.162 -6.641 1.00 92.31 96 GLU A CA 1
ATOM 806 C C . GLU A 1 96 ? -2.216 -8.605 -7.843 1.00 92.31 96 GLU A C 1
ATOM 808 O O . GLU A 1 96 ? -2.637 -9.471 -8.611 1.00 92.31 96 GLU A O 1
ATOM 813 N N . SER A 1 97 ? -1.013 -8.043 -7.971 1.00 95.50 97 SER A N 1
ATOM 814 C CA . SER A 1 97 ? -0.087 -8.398 -9.039 1.00 95.50 97 SER A CA 1
ATOM 815 C C . SER A 1 97 ? 0.281 -9.878 -9.008 1.00 95.50 97 SER A C 1
ATOM 817 O O . SER A 1 97 ? 0.160 -10.568 -10.018 1.00 95.50 97 SER A O 1
ATOM 819 N N . LEU A 1 98 ? 0.693 -10.387 -7.845 1.00 96.19 98 LEU A N 1
ATOM 820 C CA . LEU A 1 98 ? 1.084 -11.787 -7.700 1.00 96.19 98 LEU A CA 1
ATOM 821 C C . LEU A 1 98 ? -0.093 -12.739 -7.897 1.00 96.19 98 LEU A C 1
ATOM 823 O O . LEU A 1 98 ? 0.082 -13.795 -8.496 1.00 96.19 98 LEU A O 1
ATOM 827 N N . LEU A 1 99 ? -1.293 -12.361 -7.459 1.00 92.75 99 LEU A N 1
ATOM 828 C CA . LEU A 1 99 ? -2.504 -13.131 -7.732 1.00 92.75 99 LEU A CA 1
ATOM 829 C C . LEU A 1 99 ? -2.786 -13.193 -9.241 1.00 92.75 99 LEU A C 1
ATOM 831 O O . LEU A 1 99 ? -3.127 -14.262 -9.744 1.00 92.75 99 LEU A O 1
ATOM 835 N N . CYS A 1 100 ? -2.536 -12.109 -9.986 1.00 94.06 100 CYS A N 1
ATOM 836 C CA . CYS A 1 100 ? -2.576 -12.097 -11.456 1.00 94.06 100 CYS A CA 1
ATOM 837 C C . CYS A 1 100 ? -1.423 -12.882 -12.119 1.00 94.06 100 CYS A C 1
ATOM 839 O O . CYS A 1 100 ? -1.321 -12.892 -13.346 1.00 94.06 100 CYS A O 1
ATOM 841 N N . GLY A 1 101 ? -0.549 -13.526 -11.339 1.00 96.06 101 GLY A N 1
ATOM 842 C CA . GLY A 1 101 ? 0.620 -14.250 -11.829 1.00 96.06 101 GLY A CA 1
ATOM 843 C C . GLY A 1 101 ? 1.767 -13.342 -12.270 1.00 96.06 101 GLY A C 1
ATOM 844 O O . GLY A 1 101 ? 2.620 -13.782 -13.034 1.00 96.06 101 GLY A O 1
ATOM 845 N N . VAL A 1 102 ? 1.786 -12.080 -11.827 1.00 97.75 102 VAL A N 1
ATOM 846 C CA . VAL A 1 102 ? 2.773 -11.076 -12.235 1.00 97.75 102 VAL A CA 1
ATOM 847 C C . VAL A 1 102 ? 3.694 -10.724 -11.057 1.00 97.75 102 VAL A C 1
ATOM 849 O O . VAL A 1 102 ? 3.237 -10.113 -10.085 1.00 97.75 102 VAL A O 1
ATOM 852 N N . PRO A 1 103 ? 4.989 -11.084 -11.106 1.00 98.31 103 PRO A N 1
ATOM 853 C CA . PRO A 1 103 ? 5.958 -10.764 -10.060 1.00 98.31 103 PRO A CA 1
ATOM 854 C C . PRO A 1 103 ? 6.205 -9.258 -9.906 1.00 98.31 103 PRO A C 1
ATOM 856 O O . PRO A 1 103 ? 6.097 -8.484 -10.859 1.00 98.31 103 PRO A O 1
ATOM 859 N N . VAL A 1 104 ? 6.562 -8.846 -8.687 1.00 98.50 104 VAL A N 1
ATOM 860 C CA . VAL A 1 104 ? 6.653 -7.435 -8.289 1.00 98.50 104 VAL A CA 1
ATOM 861 C C . VAL A 1 104 ? 8.105 -6.998 -8.108 1.00 98.50 104 VAL A C 1
ATOM 863 O O . VAL A 1 104 ? 8.847 -7.587 -7.326 1.00 98.50 104 VAL A O 1
ATOM 866 N N . ILE A 1 105 ? 8.475 -5.910 -8.783 1.00 98.56 105 ILE A N 1
ATOM 867 C CA . ILE A 1 105 ? 9.732 -5.176 -8.617 1.00 98.56 105 ILE A CA 1
ATOM 868 C C . ILE A 1 105 ? 9.480 -3.990 -7.691 1.00 98.56 105 ILE A C 1
ATOM 870 O O . ILE A 1 105 ? 8.601 -3.170 -7.959 1.00 98.56 105 ILE A O 1
ATOM 874 N N . GLY A 1 106 ? 10.261 -3.843 -6.624 1.00 97.50 106 GLY A N 1
ATOM 875 C CA . GLY A 1 106 ? 10.068 -2.726 -5.701 1.00 97.50 106 GLY A CA 1
ATOM 876 C C . GLY A 1 106 ? 10.957 -2.768 -4.467 1.00 97.50 106 GLY A C 1
ATOM 877 O O . GLY A 1 106 ? 11.874 -3.577 -4.357 1.00 97.50 106 GLY A O 1
ATOM 878 N N . ASN A 1 107 ? 10.682 -1.879 -3.515 1.00 95.50 107 ASN A N 1
ATOM 879 C CA . ASN A 1 107 ? 11.372 -1.856 -2.227 1.00 95.50 107 ASN A CA 1
ATOM 880 C C . ASN A 1 107 ? 10.785 -2.927 -1.292 1.00 95.50 107 ASN A C 1
ATOM 882 O O . ASN A 1 107 ? 9.658 -2.778 -0.814 1.00 95.50 107 ASN A O 1
ATOM 886 N N . LYS A 1 108 ? 11.546 -3.990 -0.995 1.00 94.81 108 LYS A N 1
ATOM 887 C CA . LYS A 1 108 ? 11.118 -5.097 -0.119 1.00 94.81 108 LYS A CA 1
ATOM 888 C C . LYS A 1 108 ? 11.158 -4.702 1.363 1.00 94.81 108 LYS A C 1
ATOM 890 O O . LYS A 1 108 ? 11.985 -5.174 2.138 1.00 94.81 108 LYS A O 1
ATOM 895 N N . LYS A 1 109 ? 10.233 -3.833 1.772 1.00 91.88 109 LYS A N 1
ATOM 896 C CA . LYS A 1 109 ? 10.130 -3.311 3.142 1.00 91.88 109 LYS A CA 1
ATOM 897 C C . LYS A 1 109 ? 8.687 -3.178 3.620 1.00 91.88 109 LYS A C 1
ATOM 899 O O . LYS A 1 109 ? 7.749 -3.158 2.825 1.00 91.88 109 LYS A O 1
ATOM 904 N N . GLY A 1 110 ? 8.507 -3.079 4.937 1.00 89.88 110 GLY A N 1
ATOM 905 C CA . GLY A 1 110 ? 7.182 -2.967 5.553 1.00 89.88 110 GLY A CA 1
ATOM 906 C C . GLY A 1 110 ? 6.258 -4.119 5.156 1.00 89.88 110 GLY A C 1
ATOM 907 O O . GLY A 1 110 ? 6.647 -5.285 5.213 1.00 89.88 110 GLY A O 1
ATOM 908 N N . GLY A 1 111 ? 5.040 -3.782 4.736 1.00 90.94 111 GLY A N 1
ATOM 909 C CA . GLY A 1 111 ? 4.049 -4.737 4.248 1.00 90.94 111 GLY A CA 1
ATOM 910 C C . GLY A 1 111 ? 4.424 -5.432 2.937 1.00 90.94 111 GLY A C 1
ATOM 911 O O . GLY A 1 111 ? 3.887 -6.498 2.677 1.00 90.94 111 GLY A O 1
ATOM 912 N N . LEU A 1 112 ? 5.371 -4.900 2.149 1.00 94.06 112 LEU A N 1
ATOM 913 C CA . LEU A 1 112 ? 5.754 -5.470 0.848 1.00 94.06 112 LEU A CA 1
ATOM 914 C C . LEU A 1 112 ? 6.673 -6.692 0.936 1.00 94.06 112 LEU A C 1
ATOM 916 O O . LEU A 1 112 ? 6.877 -7.374 -0.064 1.00 94.06 112 LEU A O 1
ATOM 920 N N . ILE A 1 113 ? 7.232 -6.980 2.114 1.00 94.31 113 ILE A N 1
ATOM 921 C CA . ILE A 1 113 ? 8.203 -8.066 2.308 1.00 94.31 113 ILE A CA 1
ATOM 922 C C . ILE A 1 113 ? 7.705 -9.426 1.780 1.00 94.31 113 ILE A C 1
ATOM 924 O O . ILE A 1 113 ? 8.488 -10.089 1.100 1.00 94.31 113 ILE A O 1
ATOM 928 N N . PRO A 1 114 ? 6.452 -9.856 2.028 1.00 94.88 114 PRO A N 1
ATOM 929 C CA . PRO A 1 114 ? 5.958 -11.139 1.530 1.00 94.88 114 PRO A CA 1
ATOM 930 C C . PRO A 1 114 ? 5.730 -11.181 0.014 1.00 94.88 114 PRO A C 1
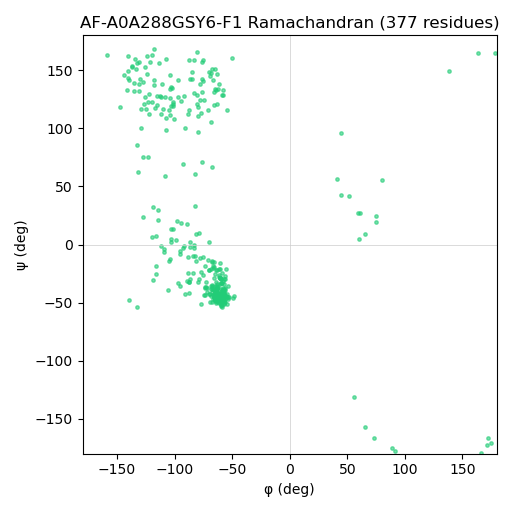ATOM 932 O O . PRO A 1 114 ? 5.541 -12.265 -0.518 1.00 94.88 114 PRO A O 1
ATOM 935 N N . PHE A 1 115 ? 5.723 -10.034 -0.674 1.00 96.19 115 PHE A N 1
ATOM 936 C CA . PHE A 1 115 ? 5.280 -9.919 -2.071 1.00 96.19 115 PHE A CA 1
ATOM 937 C C . PHE A 1 115 ? 6.409 -9.649 -3.069 1.00 96.19 115 PHE A C 1
ATOM 939 O O . PHE A 1 115 ? 6.164 -9.558 -4.268 1.00 96.19 115 PHE A O 1
ATOM 946 N N . ILE A 1 116 ? 7.643 -9.473 -2.598 1.00 97.44 116 ILE A N 1
ATOM 947 C CA . ILE A 1 116 ? 8.777 -9.125 -3.456 1.00 97.44 116 ILE A CA 1
ATOM 948 C C . ILE A 1 116 ? 9.856 -10.185 -3.281 1.00 97.44 116 ILE A C 1
ATOM 950 O O . ILE A 1 116 ? 10.334 -10.429 -2.170 1.00 97.44 116 ILE A O 1
ATOM 954 N N . ASP A 1 117 ? 10.252 -10.819 -4.380 1.00 97.38 117 ASP A N 1
ATOM 955 C CA . ASP A 1 117 ? 11.392 -11.729 -4.384 1.00 97.38 117 ASP A CA 1
ATOM 956 C C . ASP A 1 117 ? 12.706 -10.964 -4.137 1.00 97.38 117 ASP A C 1
ATOM 958 O O . ASP A 1 117 ? 12.830 -9.787 -4.474 1.00 97.38 117 ASP A O 1
ATOM 962 N N . ASN A 1 118 ? 13.705 -11.618 -3.540 1.00 96.19 118 ASN A N 1
ATOM 963 C CA . ASN A 1 118 ? 14.990 -10.969 -3.258 1.00 96.19 118 ASN A CA 1
ATOM 964 C C . ASN A 1 118 ? 15.690 -10.465 -4.529 1.00 96.19 118 ASN A C 1
ATOM 966 O O . ASN A 1 118 ? 16.339 -9.426 -4.483 1.00 96.19 118 ASN A O 1
ATOM 970 N N . THR A 1 119 ? 15.532 -11.150 -5.661 1.00 95.88 119 THR A N 1
ATOM 971 C CA . THR A 1 119 ? 16.128 -10.738 -6.943 1.00 95.88 119 THR A CA 1
ATOM 972 C C . THR A 1 119 ? 15.430 -9.526 -7.571 1.00 95.88 119 THR A C 1
ATOM 974 O O . THR A 1 119 ? 16.022 -8.836 -8.399 1.00 95.88 119 THR A O 1
ATOM 977 N N . LEU A 1 120 ? 14.199 -9.221 -7.144 1.00 97.56 120 LEU A N 1
ATOM 978 C CA . LEU A 1 120 ? 13.395 -8.081 -7.605 1.00 97.56 120 LEU A CA 1
ATOM 979 C C . LEU A 1 120 ? 13.373 -6.918 -6.598 1.00 97.56 120 LEU A C 1
ATOM 981 O O . LEU A 1 120 ? 12.669 -5.921 -6.793 1.00 97.56 120 LEU A O 1
ATOM 985 N N . ASN A 1 121 ? 14.144 -7.036 -5.516 1.00 97.44 121 ASN A N 1
ATOM 986 C CA . ASN A 1 121 ? 14.240 -6.025 -4.478 1.00 97.44 121 ASN A CA 1
ATOM 987 C C . ASN A 1 121 ? 15.198 -4.896 -4.884 1.00 97.44 121 ASN A C 1
ATOM 989 O O . ASN A 1 121 ? 16.399 -5.102 -5.055 1.00 97.44 121 ASN A O 1
ATOM 993 N N . LEU A 1 122 ? 14.688 -3.666 -4.934 1.00 96.56 122 LEU A N 1
ATOM 994 C CA . LEU A 1 122 ? 15.495 -2.473 -5.199 1.00 96.56 122 LEU A CA 1
ATOM 995 C C . LEU A 1 122 ? 16.618 -2.288 -4.172 1.00 96.56 122 LEU A C 1
ATOM 997 O O . LEU A 1 122 ? 17.700 -1.830 -4.528 1.00 96.56 122 LEU A O 1
ATOM 1001 N N . GLN A 1 123 ? 16.404 -2.671 -2.911 1.00 92.75 123 GLN A N 1
ATOM 1002 C CA . GLN A 1 123 ? 17.399 -2.470 -1.854 1.00 92.75 123 GLN A CA 1
ATOM 1003 C C . GLN A 1 123 ? 18.659 -3.333 -2.029 1.00 92.75 123 GLN A C 1
ATOM 1005 O O . GLN A 1 123 ? 19.697 -2.972 -1.483 1.00 92.75 123 GLN A O 1
ATOM 1010 N N . SER A 1 124 ? 18.589 -4.431 -2.788 1.00 92.88 124 SER A N 1
ATOM 1011 C CA . SER A 1 124 ? 19.742 -5.287 -3.103 1.00 92.88 124 SER A CA 1
ATOM 1012 C C . SER A 1 124 ? 20.405 -4.962 -4.442 1.00 92.88 124 SER A C 1
ATOM 1014 O O . SER A 1 124 ? 21.435 -5.551 -4.763 1.00 92.88 124 SER A O 1
ATOM 1016 N N . ALA A 1 125 ? 19.840 -4.047 -5.233 1.00 94.62 125 ALA A N 1
ATOM 1017 C CA . ALA A 1 125 ? 20.410 -3.654 -6.514 1.00 94.62 125 ALA A CA 1
ATOM 1018 C C . ALA A 1 125 ? 21.478 -2.553 -6.350 1.00 94.62 125 ALA A C 1
ATOM 1020 O O . ALA A 1 125 ? 21.367 -1.703 -5.460 1.00 94.62 125 ALA A O 1
ATOM 1021 N N . PRO A 1 126 ? 22.503 -2.520 -7.220 1.00 95.00 126 PRO A N 1
ATOM 1022 C CA . PRO A 1 126 ? 23.462 -1.425 -7.257 1.00 95.00 126 PRO A CA 1
ATOM 1023 C C . PRO A 1 126 ? 22.808 -0.131 -7.763 1.00 95.00 126 PRO A C 1
ATOM 1025 O O . PRO A 1 126 ? 21.926 -0.145 -8.624 1.00 95.00 126 PRO A O 1
ATOM 1028 N N . GLY A 1 127 ? 23.284 1.002 -7.250 1.00 93.75 127 GLY A N 1
ATOM 1029 C CA . GLY A 1 127 ? 22.808 2.340 -7.604 1.00 93.75 127 GLY A CA 1
ATOM 1030 C C . GLY A 1 127 ? 22.676 3.238 -6.377 1.00 93.75 127 GLY A C 1
ATOM 1031 O O . GLY A 1 127 ? 22.395 2.763 -5.275 1.00 93.75 127 GLY A O 1
ATOM 1032 N N . SER A 1 128 ? 22.867 4.540 -6.567 1.00 93.44 128 SER A N 1
ATOM 1033 C CA . SER A 1 128 ? 22.787 5.535 -5.491 1.00 93.44 128 SER A CA 1
ATOM 1034 C C . SER A 1 128 ? 21.350 5.987 -5.238 1.00 93.44 128 SER A C 1
ATOM 1036 O O . SER A 1 128 ? 21.013 6.409 -4.135 1.00 93.44 128 SER A O 1
ATOM 1038 N N . THR A 1 129 ? 20.484 5.878 -6.248 1.00 95.94 129 THR A N 1
ATOM 1039 C CA . THR A 1 129 ? 19.057 6.218 -6.156 1.00 95.94 129 THR A CA 1
ATOM 1040 C C . THR A 1 129 ? 18.170 5.022 -6.493 1.00 95.94 129 THR A C 1
ATOM 1042 O O . THR A 1 129 ? 18.576 4.120 -7.227 1.00 95.94 129 THR A O 1
ATOM 1045 N N . ASP A 1 130 ? 16.923 5.031 -6.019 1.00 95.81 130 ASP A N 1
ATOM 1046 C CA . ASP A 1 130 ? 15.938 3.993 -6.361 1.00 95.81 130 ASP A CA 1
ATOM 1047 C C . ASP A 1 130 ? 15.652 3.938 -7.872 1.00 95.81 130 ASP A C 1
ATOM 1049 O O . ASP A 1 130 ? 15.397 2.863 -8.406 1.00 95.81 130 ASP A O 1
ATOM 1053 N N . GLY A 1 131 ? 15.777 5.061 -8.591 1.00 97.94 131 GLY A N 1
ATOM 1054 C CA . GLY A 1 131 ? 15.678 5.084 -10.054 1.00 97.94 131 GLY A CA 1
ATOM 1055 C C . GLY A 1 131 ? 16.825 4.337 -10.742 1.00 97.94 131 GLY A C 1
ATOM 1056 O O . GLY A 1 131 ? 16.611 3.630 -11.723 1.00 97.94 131 GLY A O 1
ATOM 1057 N N . GLU A 1 132 ? 18.048 4.443 -10.221 1.00 98.12 132 GLU A N 1
ATOM 1058 C CA . GLU A 1 132 ? 19.194 3.690 -10.745 1.00 98.12 132 GLU A CA 1
ATOM 1059 C C . GLU A 1 132 ? 19.090 2.199 -10.446 1.00 98.12 132 GLU A C 1
ATOM 1061 O O . GLU A 1 132 ? 19.334 1.383 -11.334 1.00 98.12 132 GLU A O 1
ATOM 1066 N N . LYS A 1 133 ? 18.668 1.860 -9.227 1.00 98.38 133 LYS A N 1
ATOM 1067 C CA . LYS A 1 133 ? 18.404 0.485 -8.796 1.00 98.38 133 LYS A CA 1
ATOM 1068 C C . LYS A 1 133 ? 17.319 -0.164 -9.650 1.00 98.38 133 LYS A C 1
ATOM 1070 O O . LYS A 1 133 ? 17.492 -1.282 -10.130 1.00 98.38 133 LYS A O 1
ATOM 1075 N N . LEU A 1 134 ? 16.233 0.564 -9.912 1.00 98.44 134 LEU A N 1
ATOM 1076 C CA . LEU A 1 134 ? 15.142 0.102 -10.766 1.00 98.44 134 LEU A CA 1
ATOM 1077 C C . LEU A 1 134 ? 15.618 -0.121 -12.202 1.00 98.44 134 LEU A C 1
ATOM 1079 O O . LEU A 1 134 ? 15.343 -1.171 -12.780 1.00 98.44 134 LEU A O 1
ATOM 1083 N N . ALA A 1 135 ? 16.386 0.822 -12.757 1.00 98.38 135 ALA A N 1
ATOM 1084 C CA . ALA A 1 135 ? 16.989 0.657 -14.075 1.00 98.38 135 ALA A CA 1
ATOM 1085 C C . ALA A 1 135 ? 17.903 -0.576 -14.129 1.00 98.38 135 ALA A C 1
ATOM 1087 O O . ALA A 1 135 ? 17.884 -1.309 -15.113 1.00 98.38 135 ALA A O 1
ATOM 1088 N N . HIS A 1 136 ? 18.682 -0.835 -13.076 1.00 98.25 136 HIS A N 1
ATOM 1089 C CA . HIS A 1 136 ? 19.546 -2.008 -13.011 1.00 98.25 136 HIS A CA 1
ATOM 1090 C C . HIS A 1 136 ? 18.750 -3.320 -13.040 1.00 98.25 136 HIS A C 1
ATOM 1092 O O . HIS A 1 136 ? 19.056 -4.191 -13.855 1.00 98.25 136 HIS A O 1
ATOM 1098 N N . ILE A 1 137 ? 17.712 -3.452 -12.204 1.00 97.94 137 ILE A N 1
ATOM 1099 C CA . ILE A 1 137 ? 16.873 -4.661 -12.171 1.00 97.94 137 ILE A CA 1
ATOM 1100 C C . ILE A 1 137 ? 16.190 -4.875 -13.521 1.00 97.94 137 ILE A C 1
ATOM 1102 O O . ILE A 1 137 ? 16.312 -5.952 -14.097 1.00 97.94 137 ILE A O 1
ATOM 1106 N N . ILE A 1 138 ? 15.533 -3.846 -14.069 1.00 97.56 138 ILE A N 1
ATOM 1107 C CA . ILE A 1 138 ? 14.853 -3.955 -15.368 1.00 97.56 138 ILE A CA 1
ATOM 1108 C C . ILE A 1 138 ? 15.848 -4.341 -16.467 1.00 97.56 138 ILE A C 1
ATOM 1110 O O . ILE A 1 138 ? 15.555 -5.223 -17.272 1.00 97.56 138 ILE A O 1
ATOM 1114 N N . LYS A 1 139 ? 17.044 -3.735 -16.484 1.00 97.06 139 LYS A N 1
ATOM 1115 C CA . LYS A 1 139 ? 18.093 -4.108 -17.437 1.00 97.06 139 LYS A CA 1
ATOM 1116 C C . LYS A 1 139 ? 18.441 -5.590 -17.315 1.00 97.06 139 LYS A C 1
ATOM 1118 O O . LYS A 1 139 ? 18.461 -6.266 -18.335 1.00 97.06 139 LYS A O 1
ATOM 1123 N N . SER A 1 140 ? 18.670 -6.081 -16.095 1.00 95.88 140 SER A N 1
ATOM 1124 C CA . SER A 1 140 ? 19.007 -7.486 -15.842 1.00 95.88 140 SER A CA 1
ATOM 1125 C C . SER A 1 140 ? 17.920 -8.445 -16.334 1.00 95.88 140 SER A C 1
ATOM 1127 O O . SER A 1 140 ? 18.234 -9.438 -16.988 1.00 95.88 140 SER A O 1
ATOM 1129 N N . LEU A 1 141 ? 16.645 -8.128 -16.087 1.00 95.56 141 LEU A N 1
ATOM 1130 C CA . LEU A 1 141 ? 15.514 -8.942 -16.545 1.00 95.56 141 LEU A CA 1
ATOM 1131 C C . LEU A 1 141 ? 15.431 -8.996 -18.075 1.00 95.56 141 LEU A C 1
ATOM 1133 O O . LEU A 1 141 ? 15.212 -10.067 -18.637 1.00 95.56 141 LEU A O 1
ATOM 1137 N N . ILE A 1 142 ? 15.665 -7.864 -18.750 1.00 94.69 142 ILE A N 1
ATOM 1138 C CA . ILE A 1 142 ? 15.688 -7.803 -20.218 1.00 94.69 142 ILE A CA 1
ATOM 1139 C C . ILE A 1 142 ? 16.873 -8.589 -20.786 1.00 94.69 142 ILE A C 1
ATOM 1141 O O . ILE A 1 142 ? 16.698 -9.328 -21.749 1.00 94.69 142 ILE A O 1
ATOM 1145 N N . THR A 1 143 ? 18.072 -8.461 -20.210 1.00 93.69 143 THR A N 1
ATOM 1146 C CA . THR A 1 143 ? 19.274 -9.118 -20.751 1.00 93.69 143 THR A CA 1
ATOM 1147 C C . THR A 1 143 ? 19.282 -10.625 -20.532 1.00 93.69 143 THR A C 1
ATOM 1149 O O . THR A 1 143 ? 19.728 -11.358 -21.408 1.00 93.69 143 THR A O 1
ATOM 1152 N N . HIS A 1 144 ? 18.794 -11.099 -19.383 1.00 89.81 144 HIS A N 1
ATOM 1153 C CA . HIS A 1 144 ? 18.787 -12.528 -19.048 1.00 89.81 144 HIS A CA 1
ATOM 1154 C C . HIS A 1 144 ? 17.494 -13.239 -19.471 1.00 89.81 144 HIS A C 1
ATOM 1156 O O . HIS A 1 144 ? 17.386 -14.448 -19.302 1.00 89.81 144 HIS A O 1
ATOM 1162 N N . THR A 1 145 ? 16.530 -12.511 -20.050 1.00 83.94 145 THR A N 1
ATOM 1163 C CA . THR A 1 145 ? 15.222 -13.038 -20.484 1.00 83.94 145 THR A CA 1
ATOM 1164 C C . THR A 1 145 ? 14.514 -13.821 -19.370 1.00 83.94 145 THR A C 1
ATOM 1166 O O . THR A 1 145 ? 13.943 -14.888 -19.592 1.00 83.94 145 THR A O 1
ATOM 1169 N N . THR A 1 146 ? 14.572 -13.304 -18.141 1.00 85.94 146 THR A N 1
ATOM 1170 C CA . THR A 1 146 ? 13.932 -13.943 -16.987 1.00 85.94 146 THR A CA 1
ATOM 1171 C C . THR A 1 146 ? 12.419 -13.922 -17.170 1.00 85.94 146 THR A C 1
ATOM 1173 O O . THR A 1 146 ? 11.819 -12.851 -17.269 1.00 85.94 146 THR A O 1
ATOM 1176 N N . THR A 1 147 ? 11.791 -15.097 -17.194 1.00 89.06 147 THR A N 1
ATOM 1177 C CA . THR A 1 147 ? 10.334 -15.216 -17.301 1.00 89.06 147 THR A CA 1
ATOM 1178 C C . THR A 1 147 ? 9.678 -15.175 -15.925 1.00 89.06 147 THR A C 1
ATOM 1180 O O . THR A 1 147 ? 10.297 -15.484 -14.901 1.00 89.06 147 THR A O 1
ATOM 1183 N N . LYS A 1 148 ? 8.387 -14.833 -15.891 1.00 90.31 148 LYS A N 1
ATOM 1184 C CA . LYS A 1 148 ? 7.599 -14.846 -14.653 1.00 90.31 148 LYS A CA 1
ATOM 1185 C C . LYS A 1 148 ? 7.503 -16.229 -13.992 1.00 90.31 148 LYS A C 1
ATOM 1187 O O . LYS A 1 148 ? 7.318 -16.297 -12.779 1.00 90.31 148 LYS A O 1
ATOM 1192 N N . ASP A 1 149 ? 7.730 -17.313 -14.740 1.00 91.44 149 ASP A N 1
ATOM 1193 C CA . ASP A 1 149 ? 7.734 -18.693 -14.225 1.00 91.44 149 ASP A CA 1
ATOM 1194 C C . ASP A 1 149 ? 8.817 -18.930 -13.167 1.00 91.44 149 ASP A C 1
ATOM 1196 O O . ASP A 1 149 ? 8.625 -19.737 -12.252 1.00 91.44 149 ASP A O 1
ATOM 1200 N N . HIS A 1 150 ? 9.919 -18.170 -13.229 1.00 93.88 150 HIS A N 1
ATOM 1201 C CA . HIS A 1 150 ? 10.958 -18.169 -12.197 1.00 93.88 150 HIS A CA 1
ATOM 1202 C C . HIS A 1 150 ? 10.395 -17.837 -10.803 1.00 93.88 150 HIS A C 1
ATOM 1204 O O . HIS A 1 150 ? 10.910 -18.302 -9.791 1.00 93.88 150 HIS A O 1
ATOM 1210 N N . PHE A 1 151 ? 9.294 -17.082 -10.748 1.00 97.00 151 PHE A N 1
ATOM 1211 C CA . PHE A 1 151 ? 8.642 -16.621 -9.521 1.00 97.00 151 PHE A CA 1
ATOM 1212 C C . PHE A 1 151 ? 7.371 -17.414 -9.178 1.00 97.00 151 PHE A C 1
ATOM 1214 O O . PHE A 1 151 ? 6.598 -17.008 -8.307 1.00 97.00 151 PHE A O 1
ATOM 1221 N N . SER A 1 152 ? 7.145 -18.557 -9.835 1.00 96.00 152 SER A N 1
ATOM 1222 C CA . SER A 1 152 ? 5.953 -19.401 -9.651 1.00 96.00 152 SER A CA 1
ATOM 1223 C C . SER A 1 152 ? 5.737 -19.855 -8.202 1.00 96.00 152 SER A C 1
ATOM 1225 O O . SER A 1 152 ? 4.595 -19.928 -7.745 1.00 96.00 152 SER A O 1
ATOM 1227 N N . SER A 1 153 ? 6.811 -20.103 -7.444 1.00 96.88 153 SER A N 1
ATOM 1228 C CA . SER A 1 153 ? 6.734 -20.467 -6.022 1.00 96.88 153 SER A CA 1
ATOM 1229 C C . SER A 1 153 ? 6.130 -19.343 -5.170 1.00 96.88 153 SER A C 1
ATOM 1231 O O . SER A 1 153 ? 5.186 -19.587 -4.417 1.00 96.88 153 SER A O 1
ATOM 1233 N N . LEU A 1 154 ? 6.614 -18.108 -5.341 1.00 97.12 154 LEU A N 1
ATOM 1234 C CA . LEU A 1 154 ? 6.111 -16.909 -4.665 1.00 97.12 154 LEU A CA 1
ATOM 1235 C C . LEU A 1 154 ? 4.652 -16.617 -5.044 1.00 97.12 154 LEU A C 1
ATOM 1237 O O . LEU A 1 154 ? 3.825 -16.319 -4.177 1.00 97.12 154 LEU A O 1
ATOM 1241 N N . ILE A 1 155 ? 4.325 -16.743 -6.332 1.00 95.94 155 ILE A N 1
ATOM 1242 C CA . ILE A 1 155 ? 2.960 -16.592 -6.855 1.00 95.94 155 ILE A CA 1
ATOM 1243 C C . ILE A 1 155 ? 2.016 -17.607 -6.192 1.00 95.94 155 ILE A C 1
ATOM 1245 O O . ILE A 1 155 ? 1.009 -17.216 -5.598 1.00 95.94 155 ILE A O 1
ATOM 1249 N N . ARG A 1 156 ? 2.366 -18.900 -6.201 1.00 94.44 156 ARG A N 1
ATOM 1250 C CA . ARG A 1 156 ? 1.545 -19.969 -5.607 1.00 94.44 156 ARG A CA 1
ATOM 1251 C C . ARG A 1 156 ? 1.379 -19.804 -4.094 1.00 94.44 156 ARG A C 1
ATOM 1253 O O . ARG A 1 156 ? 0.285 -20.009 -3.558 1.00 94.44 156 ARG A O 1
ATOM 1260 N N . GLN A 1 157 ? 2.449 -19.420 -3.396 1.00 94.75 157 GLN A N 1
ATOM 1261 C CA . GLN A 1 157 ? 2.396 -19.132 -1.963 1.00 94.75 157 GLN A CA 1
ATOM 1262 C C . GLN A 1 157 ? 1.421 -17.987 -1.669 1.00 94.75 157 GLN A C 1
ATOM 1264 O O . GLN A 1 157 ? 0.632 -18.078 -0.727 1.00 94.75 157 GLN A O 1
ATOM 1269 N N . THR A 1 158 ? 1.439 -16.936 -2.490 1.00 93.94 158 THR A N 1
ATOM 1270 C CA . THR A 1 158 ? 0.537 -15.785 -2.357 1.00 93.94 158 THR A CA 1
ATOM 1271 C C . THR A 1 158 ? -0.918 -16.190 -2.600 1.00 93.94 158 THR A C 1
ATOM 1273 O O . THR A 1 158 ? -1.773 -15.899 -1.767 1.00 93.94 158 THR A O 1
ATOM 1276 N N . GLN A 1 159 ? -1.204 -16.943 -3.665 1.00 90.69 159 GLN A N 1
ATOM 1277 C CA . GLN A 1 159 ? -2.553 -17.449 -3.966 1.00 90.69 159 GLN A CA 1
ATOM 1278 C C . GLN A 1 159 ? -3.142 -18.282 -2.822 1.00 90.69 159 GLN A C 1
ATOM 1280 O O . GLN A 1 159 ? -4.320 -18.155 -2.499 1.00 90.69 159 GLN A O 1
ATOM 1285 N N . THR A 1 160 ? -2.311 -19.081 -2.152 1.00 89.56 160 THR A N 1
ATOM 1286 C CA . THR A 1 160 ? -2.745 -19.892 -1.004 1.00 89.56 160 THR A CA 1
A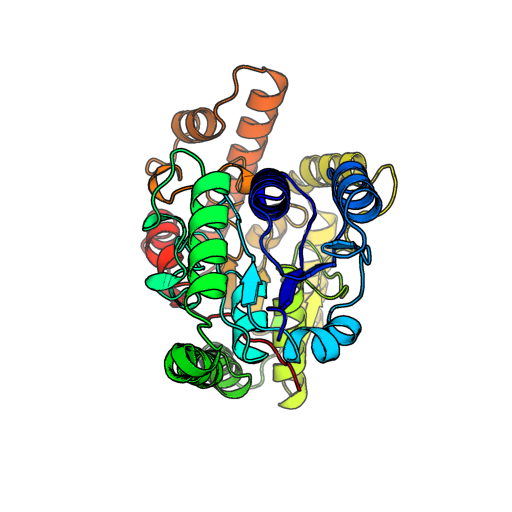TOM 1287 C C . THR A 1 160 ? -2.967 -19.030 0.246 1.00 89.56 160 THR A C 1
ATOM 1289 O O . THR A 1 160 ? -3.957 -19.185 0.966 1.00 89.56 160 THR A O 1
ATOM 1292 N N . SER A 1 161 ? -2.046 -18.099 0.509 1.00 89.69 161 SER A N 1
ATOM 1293 C CA . SER A 1 161 ? -1.992 -17.345 1.770 1.00 89.69 161 SER A CA 1
ATOM 1294 C C . SER A 1 161 ? -3.010 -16.203 1.834 1.00 89.69 161 SER A C 1
ATOM 1296 O O . SER A 1 161 ? -3.478 -15.862 2.918 1.00 89.69 161 SER A O 1
ATOM 1298 N N . TYR A 1 162 ? -3.364 -15.621 0.685 1.00 89.56 162 TYR A N 1
ATOM 1299 C CA . TYR A 1 162 ? -4.224 -14.436 0.580 1.00 89.56 162 TYR A CA 1
ATOM 1300 C C . TYR A 1 162 ? -5.513 -14.726 -0.202 1.00 89.56 162 TYR A C 1
ATOM 1302 O O . TYR A 1 162 ? -6.040 -13.851 -0.886 1.00 89.56 162 TYR A O 1
ATOM 1310 N N . SER A 1 163 ? -6.024 -15.959 -0.094 1.00 84.38 163 SER A N 1
ATOM 1311 C CA . SER A 1 163 ? -7.301 -16.362 -0.686 1.00 84.38 163 SER A CA 1
ATOM 1312 C C . SER A 1 163 ? -8.503 -15.841 0.110 1.00 84.38 163 SER A C 1
ATOM 1314 O O . SER A 1 163 ? -8.435 -15.607 1.324 1.00 84.38 163 SER A O 1
ATOM 1316 N N . LYS A 1 164 ? -9.647 -15.730 -0.573 1.00 84.56 164 LYS A N 1
ATOM 1317 C CA . LYS A 1 164 ? -10.948 -15.414 0.032 1.00 84.56 164 LYS A CA 1
ATOM 1318 C C . LYS A 1 164 ? -11.314 -16.383 1.161 1.00 84.56 164 LYS A C 1
ATOM 1320 O O . LYS A 1 164 ? -11.760 -15.949 2.221 1.00 84.56 164 LYS A O 1
ATOM 1325 N N . THR A 1 165 ? -11.067 -17.677 0.960 1.00 84.88 165 THR A N 1
ATOM 1326 C CA . THR A 1 165 ? -11.342 -18.735 1.944 1.00 84.88 165 THR A CA 1
ATOM 1327 C C . THR A 1 165 ? -10.495 -18.565 3.199 1.00 84.88 165 THR A C 1
ATOM 1329 O O . THR A 1 165 ? -11.040 -18.513 4.300 1.00 84.88 165 THR A O 1
ATOM 1332 N N . THR A 1 166 ? -9.177 -18.390 3.043 1.00 86.62 166 THR A N 1
ATOM 1333 C CA . THR A 1 166 ? -8.262 -18.148 4.170 1.00 86.62 166 THR A CA 1
ATOM 1334 C C . THR A 1 166 ? -8.702 -16.919 4.959 1.00 86.62 166 THR A C 1
ATOM 1336 O O . THR A 1 166 ? -8.758 -16.946 6.191 1.00 86.62 166 THR A O 1
ATOM 1339 N N . ARG A 1 167 ? -9.087 -15.845 4.255 1.00 86.69 167 ARG A N 1
ATOM 1340 C CA . ARG A 1 167 ? -9.563 -14.623 4.898 1.00 86.69 167 ARG A CA 1
ATOM 1341 C C . ARG A 1 167 ? -10.848 -14.839 5.678 1.00 86.69 167 ARG A C 1
ATOM 1343 O O . ARG A 1 167 ? -10.948 -14.347 6.801 1.00 86.69 167 ARG A O 1
ATOM 1350 N N . TYR A 1 168 ? -11.821 -15.527 5.088 1.00 86.94 168 TYR A N 1
ATOM 1351 C CA . TYR A 1 168 ? -13.092 -15.802 5.741 1.00 86.94 168 TYR A CA 1
ATOM 1352 C C . TYR A 1 168 ? -12.878 -16.548 7.055 1.00 86.94 168 TYR A C 1
ATOM 1354 O O . TYR A 1 168 ? -13.325 -16.060 8.089 1.00 86.94 168 TYR A O 1
ATOM 1362 N N . SER A 1 169 ? -12.110 -17.641 7.048 1.00 88.19 169 SER A N 1
ATOM 1363 C CA . SER A 1 169 ? -11.829 -18.422 8.258 1.00 88.19 169 SER A CA 1
ATOM 1364 C C . SER A 1 169 ? -11.188 -17.575 9.365 1.00 88.19 169 SER A C 1
ATOM 1366 O O . SER A 1 169 ? -11.561 -17.686 10.531 1.00 88.19 169 SER A O 1
ATOM 1368 N N . GLN A 1 170 ? -10.268 -16.670 9.009 1.00 89.94 170 GLN A N 1
ATOM 1369 C CA . GLN A 1 170 ? -9.647 -15.755 9.972 1.00 89.94 170 GLN A CA 1
ATOM 1370 C C . GLN A 1 170 ? -10.625 -14.708 10.526 1.00 89.94 170 GLN A C 1
ATOM 1372 O O . GLN A 1 170 ? -10.539 -14.354 11.699 1.00 89.94 170 GLN A O 1
ATOM 1377 N N . ILE A 1 171 ? -11.531 -14.182 9.693 1.00 88.69 171 ILE A N 1
ATOM 1378 C CA . ILE A 1 171 ? -12.571 -13.246 10.144 1.00 88.69 171 ILE A CA 1
ATOM 1379 C C . ILE A 1 171 ? -13.556 -13.966 11.055 1.00 88.69 171 ILE A C 1
ATOM 1381 O O . ILE A 1 171 ? -13.837 -13.474 12.143 1.00 88.69 171 ILE A O 1
ATOM 1385 N N . GLN A 1 172 ? -14.055 -15.119 10.618 1.00 87.69 172 GLN A N 1
ATOM 1386 C CA . GLN A 1 172 ? -15.054 -15.913 11.319 1.00 87.69 172 GLN A CA 1
ATOM 1387 C C . GLN A 1 172 ? -14.590 -16.265 12.736 1.00 87.69 172 GLN A C 1
ATOM 1389 O O . GLN A 1 172 ? -15.368 -16.131 13.673 1.00 87.69 172 GLN A O 1
ATOM 1394 N N . ALA A 1 173 ? -13.304 -16.586 12.916 1.00 88.38 173 ALA A N 1
ATOM 1395 C CA . ALA A 1 173 ? -12.707 -16.850 14.228 1.00 88.38 173 ALA A CA 1
ATOM 1396 C C . ALA A 1 173 ? -12.767 -15.663 15.216 1.00 88.38 173 ALA A C 1
ATOM 1398 O O . ALA A 1 173 ? -12.547 -15.849 16.412 1.00 88.38 173 ALA A O 1
ATOM 1399 N N . LEU A 1 174 ? -13.035 -14.440 14.741 1.00 86.19 174 LEU A N 1
ATOM 1400 C CA . LEU A 1 174 ? -13.182 -13.240 15.572 1.00 86.19 174 LEU A CA 1
ATOM 1401 C C . LEU A 1 174 ? -14.632 -12.794 15.764 1.00 86.19 174 LEU A C 1
ATOM 1403 O O . LEU A 1 174 ? -14.882 -11.896 16.574 1.00 86.19 174 LEU A O 1
ATOM 1407 N N . LEU A 1 175 ? -15.568 -13.343 14.992 1.00 85.12 175 LEU A N 1
ATOM 1408 C CA . LEU A 1 175 ? -16.957 -12.921 15.043 1.00 85.12 175 LEU A CA 1
ATOM 1409 C C . LEU A 1 175 ? -17.722 -13.688 16.128 1.00 85.12 175 LEU A C 1
ATOM 1411 O O . LEU A 1 175 ? -17.505 -14.886 16.299 1.00 85.12 175 LEU A O 1
ATOM 1415 N N . PRO A 1 176 ? -18.645 -13.026 16.844 1.00 74.75 176 PRO A N 1
ATOM 1416 C CA . PRO A 1 176 ? -19.639 -13.736 17.640 1.00 74.75 176 PRO A CA 1
ATOM 1417 C C . PRO A 1 176 ? -20.550 -14.576 16.731 1.00 74.75 176 PRO A C 1
ATOM 1419 O O . PRO A 1 176 ? -20.857 -14.178 15.603 1.00 74.75 176 PRO A O 1
ATOM 1422 N N . GLU A 1 177 ? -21.015 -15.728 17.217 1.00 75.00 177 GLU A N 1
ATOM 1423 C CA . GLU A 1 177 ? -21.957 -16.559 16.464 1.00 75.00 177 GLU A CA 1
ATOM 1424 C C . GLU A 1 177 ? -23.278 -15.810 16.239 1.00 75.00 177 GLU A C 1
ATOM 1426 O O . GLU A 1 177 ? -23.963 -15.439 17.189 1.00 75.00 177 GLU A O 1
ATOM 1431 N N . ARG A 1 178 ? -23.652 -15.611 14.966 1.00 74.25 178 ARG A N 1
ATOM 1432 C CA . ARG A 1 178 ? -24.957 -15.081 14.517 1.00 74.25 178 ARG A CA 1
ATOM 1433 C C . ARG A 1 178 ? -25.340 -13.673 15.004 1.00 74.25 178 ARG A C 1
ATOM 1435 O O . ARG A 1 178 ? -26.446 -13.222 14.705 1.00 74.25 178 ARG A O 1
ATOM 1442 N N . GLU A 1 179 ? -24.472 -12.946 15.708 1.00 84.06 179 GLU A N 1
ATOM 1443 C CA . GLU A 1 179 ? -24.788 -11.577 16.128 1.00 84.06 179 GLU A CA 1
ATOM 1444 C C . GLU A 1 179 ? -24.470 -10.539 15.032 1.00 84.06 179 GLU A C 1
ATOM 1446 O O . GLU A 1 179 ? -23.439 -10.642 14.360 1.00 84.06 179 GLU A O 1
ATOM 1451 N N . PRO A 1 180 ? -25.295 -9.483 14.875 1.00 90.44 180 PRO A N 1
ATOM 1452 C CA . PRO A 1 180 ? -25.051 -8.445 13.882 1.00 90.44 180 PRO A CA 1
ATOM 1453 C C . PRO A 1 180 ? -23.748 -7.669 14.106 1.00 90.44 180 PRO A C 1
ATOM 1455 O O . PRO A 1 180 ? -23.488 -7.155 15.203 1.00 90.44 180 PRO A O 1
ATOM 1458 N N . VAL A 1 181 ? -22.980 -7.479 13.033 1.00 91.69 181 VAL A N 1
ATOM 1459 C CA . VAL A 1 181 ? -21.719 -6.726 13.028 1.00 91.69 181 VAL A CA 1
ATOM 1460 C C . VAL A 1 181 ? -21.941 -5.328 12.454 1.00 91.69 181 VAL A C 1
ATOM 1462 O O . VAL A 1 181 ? -22.376 -5.160 11.315 1.00 91.69 181 VAL A O 1
ATOM 1465 N N . LEU A 1 182 ? -21.607 -4.293 13.225 1.00 92.94 182 LEU A N 1
ATOM 1466 C CA . LEU A 1 182 ? -21.601 -2.909 12.755 1.00 92.94 182 LEU A CA 1
ATOM 1467 C C . LEU A 1 182 ? -20.175 -2.468 12.416 1.00 92.94 182 LEU A C 1
ATOM 1469 O O . LEU A 1 182 ? -19.374 -2.182 13.307 1.00 92.94 182 LEU A O 1
ATOM 1473 N N . TYR A 1 183 ? -19.896 -2.335 11.125 1.00 93.19 183 TYR A N 1
ATOM 1474 C CA . TYR A 1 183 ? -18.699 -1.694 10.603 1.00 93.19 183 TYR A CA 1
ATOM 1475 C C . TYR A 1 183 ? -18.813 -0.173 10.704 1.00 93.19 183 TYR A C 1
ATOM 1477 O O . TYR A 1 183 ? -19.811 0.427 10.297 1.00 93.19 183 TYR A O 1
ATOM 1485 N N . ILE A 1 184 ? -17.773 0.463 11.235 1.00 92.69 184 ILE A N 1
ATOM 1486 C CA . ILE A 1 184 ? -17.660 1.916 11.366 1.00 92.69 184 ILE A CA 1
ATOM 1487 C C . ILE A 1 184 ? -16.346 2.357 10.739 1.00 92.69 184 ILE A C 1
ATOM 1489 O O . ILE A 1 184 ? -15.276 1.961 11.208 1.00 92.69 184 ILE A O 1
ATOM 1493 N N . SER A 1 185 ? -16.428 3.234 9.743 1.00 91.38 185 SER A N 1
ATOM 1494 C CA . SER A 1 185 ? -15.261 3.831 9.110 1.00 91.38 185 SER A CA 1
ATOM 1495 C C . SER A 1 185 ? -15.404 5.322 8.858 1.00 91.38 185 SER A C 1
ATOM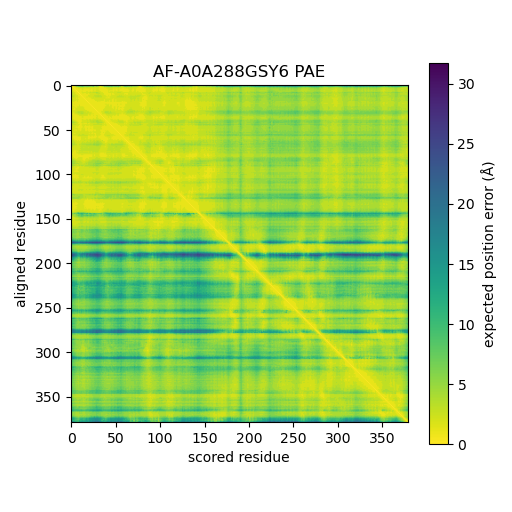 1497 O O . SER A 1 185 ? -16.513 5.826 8.700 1.00 91.38 185 SER A O 1
ATOM 1499 N N . ASP A 1 186 ? -14.275 6.030 8.802 1.00 88.69 186 ASP A N 1
ATOM 1500 C CA . ASP A 1 186 ? -14.221 7.406 8.312 1.00 88.69 186 ASP A CA 1
ATOM 1501 C C . ASP A 1 186 ? -14.847 7.530 6.918 1.00 88.69 186 ASP A C 1
ATOM 1503 O O . ASP A 1 186 ? -15.657 8.433 6.700 1.00 88.69 186 ASP A O 1
ATOM 1507 N N . TYR A 1 187 ? -14.522 6.607 6.002 1.00 87.25 187 TYR A N 1
ATOM 1508 C CA . TYR A 1 187 ? -15.004 6.641 4.623 1.00 87.25 187 TYR A CA 1
ATOM 1509 C C . TYR A 1 187 ? -15.518 5.285 4.128 1.00 87.25 187 TYR A C 1
ATOM 1511 O O . TYR A 1 187 ? -15.050 4.242 4.571 1.00 87.25 187 TYR A O 1
ATOM 1519 N N . ILE A 1 188 ? -16.472 5.306 3.191 1.00 85.69 188 ILE A N 1
ATOM 1520 C CA . ILE A 1 188 ? -17.136 4.102 2.647 1.00 85.69 188 ILE A CA 1
ATOM 1521 C C . ILE A 1 188 ? -17.116 4.032 1.113 1.00 85.69 188 ILE A C 1
ATOM 1523 O O . ILE A 1 188 ? -17.975 3.392 0.509 1.00 85.69 188 ILE A O 1
ATOM 1527 N N . ASN A 1 189 ? -16.167 4.701 0.456 1.00 78.31 189 ASN A N 1
ATOM 1528 C CA . ASN A 1 189 ? -16.136 4.752 -1.010 1.00 78.31 189 ASN A CA 1
ATOM 1529 C C . ASN A 1 189 ? -15.898 3.355 -1.601 1.00 78.31 189 ASN A C 1
ATOM 1531 O O . ASN A 1 189 ? -14.976 2.662 -1.184 1.00 78.31 189 ASN A O 1
ATOM 1535 N N . TYR A 1 190 ? -16.689 2.983 -2.608 1.00 61.97 190 TYR A N 1
ATOM 1536 C CA . TYR A 1 190 ? -16.611 1.684 -3.293 1.00 61.97 190 TYR A CA 1
ATOM 1537 C C . TYR A 1 190 ? -15.736 1.725 -4.568 1.00 61.97 190 TYR A C 1
ATOM 1539 O O . TYR A 1 190 ? -15.826 0.875 -5.447 1.00 61.97 190 TYR A O 1
ATOM 1547 N N . ASN A 1 191 ? -14.874 2.734 -4.724 1.00 53.81 191 ASN A N 1
ATOM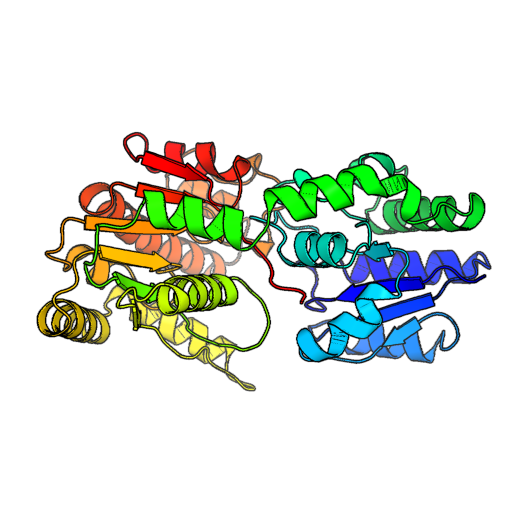 1548 C CA . ASN A 1 191 ? -14.175 2.959 -5.994 1.00 53.81 191 ASN A CA 1
ATOM 1549 C C . ASN A 1 191 ? -12.801 2.269 -6.049 1.00 53.81 191 ASN A C 1
ATOM 1551 O O . ASN A 1 191 ? -11.768 2.932 -6.083 1.00 53.81 191 ASN A O 1
ATOM 1555 N N . GLY A 1 192 ? -12.815 0.932 -6.100 1.00 50.56 192 GLY A N 1
ATOM 1556 C CA . GLY A 1 192 ? -11.798 0.094 -6.761 1.00 50.56 192 GLY A CA 1
ATOM 1557 C C . GLY A 1 192 ? -10.368 0.080 -6.201 1.00 50.56 192 GLY A C 1
ATOM 1558 O O . GLY A 1 192 ? -9.474 -0.486 -6.836 1.00 50.56 192 GLY A O 1
ATOM 1559 N N . GLY A 1 193 ? -10.107 0.677 -5.040 1.00 56.56 193 GLY A N 1
ATOM 1560 C CA . GLY A 1 193 ? -8.781 0.642 -4.433 1.00 56.56 193 GLY A CA 1
ATOM 1561 C C . GLY A 1 193 ? -8.670 1.425 -3.132 1.00 56.56 193 GLY A C 1
ATOM 1562 O O . GLY A 1 193 ? -9.504 2.262 -2.798 1.00 56.56 193 GLY A O 1
ATOM 1563 N N . GLY A 1 194 ? -7.590 1.149 -2.403 1.00 65.62 194 GLY A N 1
ATOM 1564 C CA . GLY A 1 194 ? -7.316 1.759 -1.108 1.00 65.62 194 GLY A CA 1
ATOM 1565 C C . GLY A 1 194 ? -7.872 0.963 0.069 1.00 65.62 194 GLY A C 1
ATOM 1566 O O . GLY A 1 194 ? -8.424 -0.127 -0.074 1.00 65.62 194 GLY A O 1
ATOM 1567 N N . ILE A 1 195 ? -7.668 1.535 1.249 1.00 66.19 195 ILE A N 1
ATOM 1568 C CA . ILE A 1 195 ? -7.887 0.918 2.556 1.00 66.19 195 ILE A CA 1
ATOM 1569 C C . ILE A 1 195 ? -9.372 0.571 2.786 1.00 66.19 195 ILE A C 1
ATOM 1571 O O . ILE A 1 195 ? -9.680 -0.450 3.395 1.00 66.19 195 ILE A O 1
ATOM 1575 N N . GLU A 1 196 ? -10.284 1.373 2.232 1.00 75.88 196 GLU A N 1
ATOM 1576 C CA . GLU A 1 196 ? -11.734 1.213 2.361 1.00 75.88 196 GLU A CA 1
ATOM 1577 C C . GLU A 1 196 ? -12.292 -0.004 1.594 1.00 75.88 196 GLU A C 1
ATOM 1579 O O . GLU A 1 196 ? -13.342 -0.525 1.971 1.00 75.88 196 GLU A O 1
ATOM 1584 N N . THR A 1 197 ? -11.575 -0.505 0.577 1.00 74.12 197 THR A N 1
ATOM 1585 C CA . THR A 1 197 ? -11.955 -1.709 -0.200 1.00 74.12 197 THR A CA 1
ATOM 1586 C C . THR A 1 197 ? -12.124 -2.916 0.720 1.00 74.12 197 THR A C 1
ATOM 1588 O O . THR A 1 197 ? -13.126 -3.617 0.669 1.00 74.12 197 THR A O 1
ATOM 1591 N N . HIS A 1 198 ? -11.214 -3.063 1.684 1.00 76.62 198 HIS A N 1
ATOM 1592 C CA . HIS A 1 198 ? -11.206 -4.180 2.626 1.00 76.62 198 HIS A CA 1
ATOM 1593 C C . HIS A 1 198 ? -12.470 -4.292 3.483 1.00 76.62 198 HIS A C 1
ATOM 1595 O O . HIS A 1 198 ? -12.876 -5.400 3.846 1.00 76.62 198 HIS A O 1
ATOM 1601 N N . ILE A 1 199 ? -13.086 -3.160 3.829 1.00 83.38 199 ILE A N 1
ATOM 1602 C CA . ILE A 1 199 ? -14.328 -3.160 4.605 1.00 83.38 199 ILE A CA 1
ATOM 1603 C C . ILE A 1 199 ? -15.445 -3.775 3.767 1.00 83.38 199 ILE A C 1
ATOM 1605 O O . ILE A 1 199 ? -16.167 -4.641 4.254 1.00 83.38 199 ILE A O 1
ATOM 1609 N N . HIS A 1 200 ? -15.553 -3.350 2.508 1.00 84.19 200 HIS A N 1
ATOM 1610 C CA . HIS A 1 200 ? -16.545 -3.868 1.570 1.00 84.19 200 HIS A CA 1
ATOM 1611 C C . HIS A 1 200 ? -16.306 -5.337 1.250 1.00 84.19 200 HIS A C 1
ATOM 1613 O O . HIS A 1 200 ? -17.259 -6.111 1.245 1.00 84.19 200 HIS A O 1
ATOM 1619 N N . ASP A 1 201 ? -15.051 -5.741 1.082 1.00 81.81 201 ASP A N 1
ATOM 1620 C CA . ASP A 1 201 ? -14.698 -7.137 0.842 1.00 81.81 201 ASP A CA 1
ATOM 1621 C C . ASP A 1 201 ? -15.077 -8.024 2.038 1.00 81.81 201 ASP A C 1
ATOM 1623 O O . ASP A 1 201 ? -15.673 -9.088 1.875 1.00 81.81 201 ASP A O 1
ATOM 1627 N N . SER A 1 202 ? -14.795 -7.558 3.261 1.00 84.50 202 SER A N 1
ATOM 1628 C CA . SER A 1 202 ? -15.169 -8.264 4.493 1.00 84.50 202 SER A CA 1
ATOM 1629 C C . SER A 1 202 ? -16.688 -8.383 4.626 1.00 84.50 202 SER A C 1
ATOM 1631 O O . SER A 1 202 ? -17.193 -9.461 4.918 1.00 84.50 202 SER A O 1
ATOM 1633 N N . ILE A 1 203 ? -17.423 -7.297 4.371 1.00 87.00 203 ILE A N 1
ATOM 1634 C CA . ILE A 1 203 ? -18.892 -7.283 4.374 1.00 87.00 203 ILE A CA 1
ATOM 1635 C C . ILE A 1 203 ? -19.450 -8.246 3.325 1.00 87.00 203 ILE A C 1
ATOM 1637 O O . ILE A 1 203 ? -20.374 -8.997 3.619 1.00 87.00 203 ILE A O 1
ATOM 1641 N N . THR A 1 204 ? -18.872 -8.258 2.124 1.00 86.56 204 THR A N 1
ATOM 1642 C CA . THR A 1 204 ? -19.321 -9.105 1.013 1.00 86.56 204 THR A CA 1
ATOM 1643 C C . THR A 1 204 ? -19.125 -10.582 1.333 1.00 86.56 204 THR A C 1
ATOM 1645 O O . THR A 1 204 ? -20.067 -11.358 1.190 1.00 86.56 204 THR A O 1
ATOM 1648 N N . ILE A 1 205 ? -17.941 -10.974 1.823 1.00 85.44 205 ILE A N 1
ATOM 1649 C CA . ILE A 1 205 ? -17.683 -12.357 2.255 1.00 85.44 205 ILE A CA 1
ATOM 1650 C C . ILE A 1 205 ? -18.680 -12.774 3.339 1.00 85.44 205 ILE A C 1
ATOM 1652 O O . ILE A 1 205 ? -19.254 -13.856 3.266 1.00 85.44 205 ILE A O 1
ATOM 1656 N N . LEU A 1 206 ? -18.875 -11.936 4.357 1.00 85.94 206 LEU A N 1
ATOM 1657 C CA . LEU A 1 206 ? -19.749 -12.266 5.480 1.00 85.94 206 LEU A CA 1
ATOM 1658 C C . LEU A 1 206 ? -21.220 -12.344 5.067 1.00 85.94 206 LEU A C 1
ATOM 1660 O O . LEU A 1 206 ? -21.930 -13.241 5.513 1.00 85.94 206 LEU A O 1
ATOM 1664 N N . GLY A 1 207 ? -21.663 -11.460 4.172 1.00 84.50 207 GLY A N 1
ATOM 1665 C CA . GLY A 1 207 ? -23.010 -11.500 3.607 1.00 84.50 207 GLY A CA 1
ATOM 1666 C C . GLY A 1 207 ? -23.279 -12.768 2.793 1.00 84.50 207 GLY A C 1
ATOM 1667 O O . GLY A 1 207 ? -24.380 -13.302 2.853 1.00 84.50 207 GLY A O 1
ATOM 1668 N N . GLN A 1 208 ? -22.270 -13.313 2.099 1.00 85.50 208 GLN A N 1
ATOM 1669 C CA . GLN A 1 208 ? -22.378 -14.605 1.398 1.00 85.50 208 GLN A CA 1
ATOM 1670 C C . GLN A 1 208 ? -22.566 -15.800 2.347 1.00 85.50 208 GLN A C 1
ATOM 1672 O O . GLN A 1 208 ? -22.934 -16.880 1.898 1.00 85.50 208 GLN A O 1
ATOM 1677 N N . GLN A 1 209 ? -22.311 -15.610 3.641 1.00 84.19 209 GLN A N 1
ATOM 1678 C CA . GLN A 1 209 ? -22.417 -16.621 4.695 1.00 84.19 209 GLN A CA 1
ATOM 1679 C C . GLN A 1 209 ? -23.531 -16.269 5.699 1.00 84.19 209 GLN A C 1
ATOM 1681 O O . GLN A 1 209 ? -23.515 -16.731 6.836 1.00 84.19 209 GLN A O 1
ATOM 1686 N N . ASP A 1 210 ? -24.486 -15.429 5.278 1.00 84.50 210 ASP A N 1
ATOM 1687 C CA . ASP A 1 210 ? -25.692 -15.042 6.025 1.00 84.50 210 ASP A CA 1
ATOM 1688 C C . ASP A 1 210 ? -25.431 -14.332 7.373 1.00 84.50 210 ASP A C 1
ATOM 1690 O O . ASP A 1 210 ? -26.239 -14.363 8.302 1.00 84.50 210 ASP A O 1
ATOM 1694 N N . HIS A 1 211 ? -24.292 -13.642 7.502 1.00 85.19 211 HIS A N 1
ATOM 1695 C CA . HIS A 1 211 ? -24.046 -12.749 8.636 1.00 85.19 211 HIS A CA 1
ATOM 1696 C C . HIS A 1 211 ? -24.729 -11.381 8.430 1.00 85.19 211 HIS A C 1
ATOM 1698 O O . HIS A 1 211 ? -24.479 -10.696 7.434 1.00 85.19 211 HIS A O 1
ATOM 1704 N N . ASP A 1 212 ? -25.506 -10.907 9.417 1.00 89.31 212 ASP A N 1
ATOM 1705 C CA . ASP A 1 212 ? -26.054 -9.535 9.425 1.00 89.31 212 ASP A CA 1
ATOM 1706 C C . ASP A 1 212 ? -24.917 -8.520 9.611 1.00 89.31 212 ASP A C 1
ATOM 1708 O O . ASP A 1 212 ? -24.372 -8.346 10.705 1.00 89.31 212 ASP A O 1
ATOM 1712 N N . THR A 1 213 ? -24.553 -7.829 8.533 1.00 90.56 213 THR A N 1
ATOM 1713 C CA . THR A 1 213 ? -23.522 -6.791 8.542 1.00 90.56 213 THR A CA 1
ATOM 1714 C C . THR A 1 213 ? -24.107 -5.436 8.161 1.00 90.56 213 THR A C 1
ATOM 1716 O O . THR A 1 213 ? -24.911 -5.287 7.241 1.00 90.56 213 THR A O 1
ATOM 1719 N N . LYS A 1 214 ? -23.701 -4.394 8.890 1.00 91.62 214 LYS A N 1
ATOM 1720 C CA . LYS A 1 214 ? -24.127 -3.009 8.656 1.00 91.62 214 LYS A CA 1
ATOM 1721 C C . LYS A 1 214 ? -22.910 -2.114 8.545 1.00 91.62 214 LYS A C 1
ATOM 1723 O O . LYS A 1 214 ? -21.987 -2.239 9.340 1.00 91.62 214 LYS A O 1
ATOM 1728 N N . LEU A 1 215 ? -22.939 -1.159 7.619 1.00 92.12 215 LEU A N 1
ATOM 1729 C CA . LEU A 1 215 ? -21.863 -0.186 7.427 1.00 92.12 215 LEU A CA 1
ATOM 1730 C C . LEU A 1 215 ? -22.296 1.229 7.835 1.00 92.12 215 LEU A C 1
ATOM 1732 O O . LEU A 1 215 ? -23.415 1.680 7.562 1.00 92.12 215 LEU A O 1
ATOM 1736 N N . TYR A 1 216 ? -21.394 1.938 8.510 1.00 92.81 216 TYR A N 1
ATOM 1737 C CA . TYR A 1 216 ? -21.491 3.358 8.817 1.00 92.81 216 TYR A CA 1
ATOM 1738 C C . TYR A 1 216 ? -20.199 4.081 8.445 1.00 92.81 216 TYR A C 1
ATOM 1740 O O . TYR A 1 216 ? -19.117 3.663 8.848 1.00 92.81 216 TYR A O 1
ATOM 1748 N N . GLY A 1 217 ? -20.326 5.206 7.752 1.00 91.19 217 GLY A N 1
ATOM 1749 C CA . GLY A 1 217 ? -19.228 6.119 7.469 1.00 91.19 217 GLY A CA 1
ATOM 1750 C C . GLY A 1 217 ? -19.646 7.196 6.480 1.00 91.19 217 GLY A C 1
ATOM 1751 O O . GLY A 1 217 ? -20.829 7.307 6.146 1.00 91.19 217 GLY A O 1
ATOM 1752 N N . HIS A 1 218 ? -18.683 7.994 6.024 1.00 88.94 218 HIS A N 1
ATOM 1753 C CA . HIS A 1 218 ? -18.937 9.124 5.130 1.00 88.94 218 HIS A CA 1
ATOM 1754 C C . HIS A 1 218 ? -18.460 8.846 3.703 1.00 88.94 218 HIS A C 1
ATOM 1756 O O . HIS A 1 218 ? -17.605 8.001 3.458 1.00 88.94 218 HIS A O 1
ATOM 1762 N N . GLN A 1 219 ? -18.992 9.578 2.731 1.00 87.56 219 GLN A N 1
ATOM 1763 C CA . GLN A 1 219 ? -18.385 9.612 1.398 1.00 87.56 219 GLN A CA 1
ATOM 1764 C C . GLN A 1 219 ? -17.169 10.542 1.440 1.00 87.56 219 GLN A C 1
ATOM 1766 O O . GLN A 1 219 ? -17.224 11.605 2.067 1.00 87.56 219 GLN A O 1
ATOM 1771 N N . ALA A 1 220 ? -16.060 10.155 0.807 1.00 83.56 220 ALA A N 1
ATOM 1772 C CA . ALA A 1 220 ? -14.903 11.041 0.755 1.00 83.56 220 ALA A CA 1
ATOM 1773 C C . ALA A 1 220 ? -15.228 12.288 -0.079 1.00 83.56 220 ALA A C 1
ATOM 1775 O O . ALA A 1 220 ? -15.884 12.179 -1.118 1.00 83.56 220 ALA A O 1
ATOM 1776 N N . PRO A 1 221 ? -14.748 13.474 0.333 1.00 83.62 221 PRO A N 1
ATOM 1777 C CA . PRO A 1 221 ? -14.880 14.672 -0.480 1.00 83.62 221 PRO A CA 1
ATOM 1778 C C . PRO A 1 221 ? -14.237 14.476 -1.857 1.00 83.62 221 PRO A C 1
ATOM 1780 O O . PRO A 1 221 ? -13.094 14.031 -1.953 1.00 83.62 221 PRO A O 1
ATOM 1783 N N . THR A 1 222 ? -14.947 14.865 -2.915 1.00 81.25 222 THR A N 1
ATOM 1784 C CA . THR A 1 222 ? -14.458 14.849 -4.300 1.00 81.25 222 THR A CA 1
ATOM 1785 C C . THR A 1 222 ? -14.469 16.257 -4.910 1.00 81.25 222 THR A C 1
ATOM 1787 O O . THR A 1 222 ? -15.088 17.187 -4.380 1.00 81.25 222 THR A O 1
ATOM 1790 N N . GLY A 1 223 ? -13.742 16.431 -6.019 1.00 81.88 223 GLY A N 1
ATOM 1791 C CA . GLY A 1 223 ? -13.672 17.683 -6.781 1.00 81.88 223 GLY A CA 1
ATOM 1792 C C . GLY A 1 223 ? -12.579 18.662 -6.331 1.00 81.88 223 GLY A C 1
ATOM 1793 O O . GLY A 1 223 ? -11.775 18.370 -5.447 1.00 81.88 223 GLY A O 1
ATOM 1794 N N . LYS A 1 224 ? -12.561 19.855 -6.944 1.00 80.81 224 LYS A N 1
ATOM 1795 C CA . LYS A 1 224 ? -11.486 20.862 -6.800 1.00 80.81 224 LYS A CA 1
ATOM 1796 C C . LYS A 1 224 ? -11.229 21.314 -5.352 1.00 80.81 224 LYS A C 1
ATOM 1798 O O . LYS A 1 224 ? -10.101 21.626 -4.998 1.00 80.81 224 LYS A O 1
ATOM 1803 N N . PHE A 1 225 ? -12.254 21.293 -4.497 1.00 83.69 225 PHE A N 1
ATOM 1804 C CA . PHE A 1 225 ? -12.159 21.686 -3.082 1.00 83.69 225 PHE A CA 1
ATOM 1805 C C . PHE A 1 225 ? -12.078 20.496 -2.111 1.00 83.69 225 PHE A C 1
ATOM 1807 O O . PHE A 1 225 ? -12.262 20.671 -0.906 1.00 83.69 225 PHE A O 1
ATOM 1814 N N . ALA A 1 226 ? -11.825 19.278 -2.605 1.00 80.31 226 ALA A N 1
ATOM 1815 C CA . ALA A 1 226 ? -11.796 18.069 -1.781 1.00 80.31 226 ALA A CA 1
ATOM 1816 C C . ALA A 1 226 ? -10.803 18.167 -0.613 1.00 80.31 226 ALA A C 1
ATOM 1818 O O . ALA A 1 226 ? -11.146 17.812 0.515 1.00 80.31 226 ALA A O 1
ATOM 1819 N N . LEU A 1 227 ? -9.600 18.700 -0.859 1.00 75.94 227 LEU A N 1
ATOM 1820 C CA . LEU A 1 227 ? -8.574 18.863 0.172 1.00 75.94 227 LEU A CA 1
ATOM 1821 C C . LEU A 1 227 ? -9.033 19.810 1.288 1.00 75.94 227 LEU A C 1
ATOM 1823 O O . LEU A 1 227 ? -8.940 19.462 2.463 1.00 75.94 227 LEU A O 1
ATOM 1827 N N . LEU A 1 228 ? -9.587 20.971 0.926 1.00 82.56 228 LEU A N 1
ATOM 1828 C CA . LEU A 1 228 ? -10.080 21.956 1.891 1.00 82.56 228 LEU A CA 1
ATOM 1829 C C . LEU A 1 228 ? -11.227 21.383 2.735 1.00 82.56 228 LEU A C 1
ATOM 1831 O O . LEU A 1 228 ? -11.207 21.486 3.960 1.00 82.56 228 LEU A O 1
ATOM 1835 N N . LYS A 1 229 ? -12.187 20.703 2.091 1.00 83.56 229 LYS A N 1
ATOM 1836 C CA . LYS A 1 229 ? -13.288 20.013 2.782 1.00 83.56 229 LYS A CA 1
ATOM 1837 C C . LYS A 1 229 ? -12.768 18.948 3.746 1.00 83.56 229 LYS A C 1
ATOM 1839 O O . LYS A 1 229 ? -13.233 18.876 4.879 1.00 83.56 229 LYS A O 1
ATOM 1844 N N . LYS A 1 230 ? -11.781 18.150 3.327 1.00 80.69 230 LYS A N 1
ATOM 1845 C CA . LYS A 1 230 ? -11.162 17.114 4.166 1.00 80.69 230 LYS A CA 1
ATOM 1846 C C . LYS A 1 230 ? -10.515 17.715 5.415 1.00 80.69 230 LYS A C 1
ATOM 1848 O O . LYS A 1 230 ? -10.732 17.202 6.508 1.00 80.69 230 LYS A O 1
ATOM 1853 N N . LEU A 1 231 ? -9.768 18.810 5.268 1.00 79.62 231 LEU A N 1
ATOM 1854 C CA . LEU A 1 231 ? -9.134 19.503 6.393 1.00 79.62 231 LEU A CA 1
ATOM 1855 C C . LEU A 1 231 ? -10.168 20.100 7.360 1.00 79.62 231 LEU A C 1
ATOM 1857 O O . LEU A 1 231 ? -10.025 19.943 8.572 1.00 79.62 231 LEU A O 1
ATOM 1861 N N . ALA A 1 232 ? -11.236 20.712 6.840 1.00 81.75 232 ALA A N 1
ATOM 1862 C CA . ALA A 1 232 ? -12.321 21.248 7.663 1.00 81.75 232 ALA A CA 1
ATOM 1863 C C . ALA A 1 232 ? -13.038 20.146 8.466 1.00 81.75 232 ALA A C 1
ATOM 1865 O O . ALA A 1 232 ? -13.250 20.292 9.669 1.00 81.75 232 ALA A O 1
ATOM 1866 N N . ILE A 1 233 ? -13.346 19.011 7.828 1.00 82.62 233 ILE A N 1
ATOM 1867 C CA . ILE A 1 233 ? -13.952 17.849 8.495 1.00 82.62 233 ILE A CA 1
ATOM 1868 C C . ILE A 1 233 ? -13.037 17.325 9.607 1.00 82.62 233 ILE A C 1
ATOM 1870 O O . ILE A 1 233 ? -13.499 17.094 10.724 1.00 82.62 233 ILE A O 1
ATOM 1874 N N . MET A 1 234 ? -11.736 17.188 9.334 1.00 76.38 234 MET A N 1
ATOM 1875 C CA . MET A 1 234 ? -10.763 16.740 10.333 1.00 76.38 234 MET A CA 1
ATOM 1876 C C . MET A 1 234 ? -10.722 17.667 11.553 1.00 76.38 234 MET A C 1
ATOM 1878 O O . MET A 1 234 ? -10.667 17.174 12.678 1.00 76.38 234 MET A O 1
ATOM 1882 N N . ALA A 1 235 ? -10.804 18.986 11.362 1.00 76.94 235 ALA A N 1
ATOM 1883 C CA . ALA A 1 235 ? -10.840 19.940 12.470 1.00 76.94 235 ALA A CA 1
ATOM 1884 C C . ALA A 1 235 ? -12.101 19.775 13.341 1.00 76.94 235 ALA A C 1
ATOM 1886 O O . ALA A 1 235 ? -12.015 19.765 14.569 1.00 76.94 235 ALA A O 1
ATOM 1887 N N . ILE A 1 236 ? -13.265 19.581 12.714 1.00 79.50 236 ILE A N 1
ATOM 1888 C CA . ILE A 1 236 ? -14.557 19.442 13.409 1.00 79.50 236 ILE A CA 1
ATOM 1889 C C . ILE A 1 236 ? -14.701 18.058 14.075 1.00 79.50 236 ILE A C 1
ATOM 1891 O O . ILE A 1 236 ? -15.382 17.928 15.095 1.00 79.50 236 ILE A O 1
ATOM 1895 N N . SER A 1 237 ? -14.013 17.029 13.560 1.00 79.50 237 SER A N 1
ATOM 1896 C CA . SER A 1 237 ? -14.088 15.637 14.044 1.00 79.50 237 SER A CA 1
ATOM 1897 C C . SER A 1 237 ? -13.776 15.452 15.538 1.00 79.50 237 SER A C 1
ATOM 1899 O O . SER A 1 237 ? -14.208 14.475 16.154 1.00 79.50 237 SER A O 1
ATOM 1901 N N . ILE A 1 238 ? -13.066 16.402 16.156 1.00 76.88 238 ILE A N 1
ATOM 1902 C CA . ILE A 1 238 ? -12.742 16.388 17.590 1.00 76.88 238 ILE A CA 1
ATOM 1903 C C . ILE A 1 238 ? -14.016 16.392 18.451 1.00 76.88 238 ILE A C 1
ATOM 1905 O O . ILE A 1 238 ? -14.036 15.753 19.503 1.00 76.88 238 ILE A O 1
ATOM 1909 N N . PHE A 1 239 ? -15.083 17.055 17.999 1.00 82.25 239 PHE A N 1
ATOM 1910 C CA . PHE A 1 239 ? -16.337 17.226 18.740 1.00 82.25 239 PHE A CA 1
ATOM 1911 C C . PHE A 1 239 ? -17.512 16.511 18.075 1.00 82.25 239 PHE A C 1
ATOM 1913 O O . PHE A 1 239 ? -18.634 16.996 18.165 1.00 82.25 239 PHE A O 1
ATOM 1920 N N . ASN A 1 240 ? -17.279 15.402 17.367 1.00 86.19 240 ASN A N 1
ATOM 1921 C CA . ASN A 1 240 ? -18.254 14.777 16.467 1.00 86.19 240 ASN A CA 1
ATOM 1922 C C . ASN A 1 240 ? -19.492 14.154 17.172 1.00 86.19 240 ASN A C 1
ATOM 1924 O O . ASN A 1 240 ? -19.711 12.938 17.205 1.00 86.19 240 ASN A O 1
ATOM 1928 N N . ILE A 1 241 ? -20.322 15.014 17.765 1.00 89.31 241 ILE A N 1
ATOM 1929 C CA . ILE A 1 241 ? -21.580 14.720 18.451 1.00 89.31 241 ILE A CA 1
ATOM 1930 C C . ILE A 1 241 ? -22.615 14.141 17.473 1.00 89.31 241 ILE A C 1
ATOM 1932 O O . ILE A 1 241 ? -23.245 13.142 17.833 1.00 89.31 241 ILE A O 1
ATOM 1936 N N . PRO A 1 242 ? -22.789 14.666 16.239 1.00 90.62 242 PRO A N 1
ATOM 1937 C CA . PRO A 1 242 ? -23.766 14.111 15.306 1.00 90.62 242 PRO A CA 1
ATOM 1938 C C . PRO A 1 242 ? -23.513 12.633 14.989 1.00 90.62 242 PRO A C 1
ATOM 1940 O O . PRO A 1 242 ? -24.445 11.827 15.074 1.00 90.62 242 PRO A O 1
ATOM 1943 N N . ASP A 1 243 ? -22.267 12.250 14.685 1.00 91.06 243 ASP A N 1
ATOM 1944 C CA . ASP A 1 243 ? -21.934 10.844 14.434 1.00 91.06 243 ASP A CA 1
ATOM 1945 C C . ASP A 1 243 ? -22.069 9.997 15.697 1.00 91.06 243 ASP A C 1
ATOM 1947 O O . ASP A 1 243 ? -22.548 8.867 15.624 1.00 91.06 243 ASP A O 1
ATOM 1951 N N . THR A 1 244 ? -21.752 10.555 16.869 1.00 91.62 244 THR A N 1
ATOM 1952 C CA . THR A 1 244 ? -21.955 9.871 18.154 1.00 91.62 244 THR A CA 1
ATOM 1953 C C . THR A 1 244 ? -23.420 9.459 18.343 1.00 91.62 244 THR A C 1
ATOM 1955 O O . THR A 1 244 ? -23.706 8.298 18.648 1.00 91.62 244 THR A O 1
ATOM 1958 N N . ILE A 1 245 ? -24.366 10.374 18.106 1.00 92.50 245 ILE A N 1
ATOM 1959 C CA . ILE A 1 245 ? -25.806 10.102 18.240 1.00 92.50 245 ILE A CA 1
ATOM 1960 C C . ILE A 1 245 ? -26.271 9.083 17.190 1.00 92.50 245 ILE A C 1
ATOM 1962 O O . ILE A 1 245 ? -26.997 8.139 17.516 1.00 92.50 245 ILE A O 1
ATOM 1966 N N . LYS A 1 246 ? -25.857 9.250 15.928 1.00 93.31 246 LYS A N 1
ATOM 1967 C CA . LYS A 1 246 ? -26.240 8.352 14.824 1.00 93.31 246 LYS A CA 1
ATOM 1968 C C . LYS A 1 246 ? -25.733 6.926 15.044 1.00 93.31 246 LYS A C 1
ATOM 1970 O O . LYS A 1 246 ? -26.504 5.978 14.883 1.00 93.31 246 LYS A O 1
ATOM 1975 N N . ILE A 1 247 ? -24.477 6.773 15.463 1.00 92.38 247 ILE A N 1
ATOM 1976 C CA . ILE A 1 247 ? -23.871 5.474 15.777 1.00 92.38 247 ILE A CA 1
ATOM 1977 C C . ILE A 1 247 ? -24.602 4.820 16.955 1.00 92.38 247 ILE A C 1
ATOM 1979 O O . ILE A 1 247 ? -24.997 3.662 16.837 1.00 92.38 247 ILE A O 1
ATOM 1983 N N . LYS A 1 248 ? -24.893 5.556 18.042 1.00 91.81 248 LYS A N 1
ATOM 1984 C CA . LYS A 1 248 ? -25.692 5.030 19.169 1.00 91.81 248 LYS A CA 1
ATOM 1985 C C . LYS A 1 248 ? -27.053 4.494 18.727 1.00 91.81 248 LYS A C 1
ATOM 1987 O O . LYS A 1 248 ? -27.441 3.391 19.112 1.00 91.81 248 LYS A O 1
ATOM 1992 N N . LYS A 1 249 ? -27.771 5.252 17.892 1.00 91.50 249 LYS A N 1
ATOM 1993 C CA . LYS A 1 249 ? -29.070 4.823 17.352 1.00 91.50 249 LYS A CA 1
ATOM 1994 C C . LYS A 1 249 ? -28.943 3.549 16.514 1.00 91.50 249 LYS A C 1
ATOM 1996 O O . LYS A 1 249 ? -29.780 2.662 16.652 1.00 91.50 249 LYS A O 1
ATOM 2001 N N . LYS A 1 250 ? -27.902 3.436 15.680 1.00 91.25 250 LYS A N 1
ATOM 2002 C CA . LYS A 1 250 ? -27.641 2.237 14.867 1.00 91.25 250 LYS A CA 1
ATOM 2003 C C . LYS A 1 250 ? -27.323 1.009 15.715 1.00 91.25 250 LYS A C 1
ATOM 2005 O O . LYS A 1 250 ? -27.915 -0.031 15.456 1.00 91.25 250 LYS A O 1
ATOM 2010 N N . ILE A 1 251 ? -26.485 1.151 16.744 1.00 90.12 251 ILE A N 1
ATOM 2011 C CA . ILE A 1 251 ? -26.170 0.067 17.689 1.00 90.12 251 ILE A CA 1
ATOM 2012 C C . ILE A 1 251 ? -27.459 -0.453 18.343 1.00 90.12 251 ILE A C 1
ATOM 2014 O O . ILE A 1 251 ? -27.743 -1.647 18.292 1.00 90.12 251 ILE A O 1
ATOM 2018 N N . LYS A 1 252 ? -28.289 0.453 18.887 1.00 88.81 252 LYS A N 1
ATOM 2019 C CA . LYS A 1 252 ? -29.540 0.082 19.570 1.00 88.81 252 LYS A CA 1
ATOM 2020 C C . LYS A 1 252 ? -30.563 -0.552 18.621 1.00 88.81 252 LYS A C 1
ATOM 2022 O O . LYS A 1 252 ? -31.132 -1.587 18.944 1.00 88.81 252 LYS A O 1
ATOM 2027 N N . LYS A 1 253 ? -30.804 0.054 17.451 1.00 88.12 253 LYS A N 1
ATOM 2028 C CA . LYS A 1 253 ? -31.785 -0.448 16.469 1.00 88.12 253 LYS A CA 1
ATOM 2029 C C . LYS A 1 253 ? -31.344 -1.774 15.845 1.00 88.12 253 LYS A C 1
ATOM 2031 O O . LYS A 1 253 ? -32.183 -2.613 15.548 1.00 88.12 253 LYS A O 1
ATOM 2036 N N . GLY A 1 254 ? -30.044 -1.938 15.618 1.00 83.44 254 GLY A N 1
ATOM 2037 C CA . GLY A 1 254 ? -29.483 -3.091 14.929 1.00 83.44 254 GLY A CA 1
ATOM 2038 C C . GLY A 1 254 ? -29.260 -4.317 15.804 1.00 83.44 254 GLY A C 1
ATOM 2039 O O . GLY A 1 254 ? -28.801 -5.303 15.245 1.00 83.44 254 GLY A O 1
ATOM 2040 N N . LYS A 1 255 ? -29.526 -4.245 17.122 1.00 85.00 255 LYS A N 1
ATOM 2041 C CA . LYS A 1 255 ? -29.134 -5.275 18.104 1.00 85.00 255 LYS A CA 1
ATOM 2042 C C . LYS A 1 255 ? -27.685 -5.735 17.883 1.00 85.00 255 LYS A C 1
ATOM 2044 O O . LYS A 1 255 ? -27.398 -6.923 17.858 1.00 85.00 255 LYS A O 1
ATOM 2049 N N . THR A 1 256 ? -26.798 -4.773 17.625 1.00 85.94 256 THR A N 1
ATOM 2050 C CA . THR A 1 256 ? -25.398 -5.037 17.280 1.00 85.94 256 THR A CA 1
ATOM 2051 C C . THR A 1 256 ? -24.728 -5.822 18.397 1.00 85.94 256 THR A C 1
ATOM 2053 O O . THR A 1 256 ? -24.796 -5.371 19.533 1.00 85.94 256 THR A O 1
ATOM 2056 N N . GLY A 1 257 ? -24.074 -6.933 18.056 1.00 87.56 257 GLY A N 1
ATOM 2057 C CA . GLY A 1 257 ? -23.272 -7.737 18.985 1.00 87.56 257 GLY A CA 1
ATOM 2058 C C . GLY A 1 257 ? -21.762 -7.565 18.811 1.00 87.56 257 GLY A C 1
ATOM 2059 O O . GLY A 1 257 ? -20.975 -7.871 19.707 1.00 87.56 257 GLY A O 1
ATOM 2060 N N . LEU A 1 258 ? -21.324 -6.967 17.697 1.00 91.56 258 LEU A N 1
ATOM 2061 C CA . LEU A 1 258 ? -19.932 -6.568 17.498 1.00 91.56 258 LEU A CA 1
ATOM 2062 C C . LEU A 1 258 ? -19.822 -5.224 16.778 1.00 91.56 258 LEU A C 1
ATOM 2064 O O . LEU A 1 258 ? -20.435 -5.006 15.734 1.00 91.56 258 LEU A O 1
ATOM 2068 N N . ILE A 1 259 ? -18.974 -4.334 17.298 1.00 93.06 259 ILE A N 1
ATOM 2069 C CA . ILE A 1 259 ? -18.566 -3.119 16.585 1.00 93.06 259 ILE A CA 1
ATOM 2070 C C . ILE A 1 259 ? -17.175 -3.328 15.992 1.00 93.06 259 ILE A C 1
ATOM 2072 O O . ILE A 1 259 ? -16.198 -3.480 16.729 1.00 93.06 259 ILE A O 1
ATOM 2076 N N . TRP A 1 260 ? -17.074 -3.245 14.668 1.00 93.19 260 TRP A N 1
ATOM 2077 C CA . TRP A 1 260 ? -15.808 -3.286 13.947 1.00 93.19 260 TRP A CA 1
ATOM 2078 C C . TRP A 1 260 ? -15.426 -1.887 13.472 1.00 93.19 260 TRP A C 1
ATOM 2080 O O . TRP A 1 260 ? -16.058 -1.310 12.592 1.00 93.19 260 TRP A O 1
ATOM 2090 N N . ARG A 1 261 ? -14.366 -1.317 14.045 1.00 92.69 261 ARG A N 1
ATOM 2091 C CA . ARG A 1 261 ? -13.873 0.021 13.691 1.00 92.69 261 ARG A CA 1
ATOM 2092 C C . ARG A 1 261 ? -12.725 -0.053 12.698 1.00 92.69 261 ARG A C 1
ATOM 2094 O O . ARG A 1 261 ? -11.840 -0.893 12.823 1.00 92.69 261 ARG A O 1
ATOM 2101 N N . HIS A 1 262 ? -12.695 0.874 11.758 1.00 89.06 262 HIS A N 1
ATOM 2102 C CA . HIS A 1 262 ? -11.659 0.923 10.741 1.00 89.06 262 HIS A CA 1
ATOM 2103 C C . HIS A 1 262 ? -11.373 2.368 10.352 1.00 89.06 262 HIS A C 1
ATOM 2105 O O . HIS A 1 262 ? -12.264 3.019 9.827 1.00 89.06 262 HIS A O 1
ATOM 2111 N N . SER A 1 263 ? -10.143 2.846 10.573 1.00 81.88 263 SER A N 1
ATOM 2112 C CA . SER A 1 263 ? -9.727 4.245 10.364 1.00 81.88 263 SER A CA 1
ATOM 2113 C C . SER A 1 263 ? -10.745 5.258 10.913 1.00 81.88 263 SER A C 1
ATOM 2115 O O . SER A 1 263 ? -11.753 5.569 10.287 1.00 81.88 263 SER A O 1
ATOM 2117 N N . ILE A 1 264 ? -10.493 5.732 12.134 1.00 87.38 264 ILE A N 1
ATOM 2118 C CA . ILE A 1 264 ? -11.394 6.634 12.878 1.00 87.38 264 ILE A CA 1
ATOM 2119 C C . ILE A 1 264 ? -10.739 7.979 13.213 1.00 87.38 264 ILE A C 1
ATOM 2121 O O . ILE A 1 264 ? -11.274 8.760 13.996 1.00 87.38 264 ILE A O 1
ATOM 2125 N N . SER A 1 265 ? -9.535 8.233 12.700 1.00 84.44 265 SER A N 1
ATOM 2126 C CA . SER A 1 265 ? -8.745 9.423 13.036 1.00 84.44 265 SER A CA 1
ATOM 2127 C C . SER A 1 265 ? -8.952 10.599 12.088 1.00 84.44 265 SER A C 1
ATOM 2129 O O . SER A 1 265 ? -8.338 11.641 12.301 1.00 84.44 265 SER A O 1
ATOM 2131 N N . ARG A 1 266 ? -9.751 10.439 11.027 1.00 83.56 266 ARG A N 1
ATOM 2132 C CA . ARG A 1 266 ? -9.945 11.454 9.983 1.00 83.56 2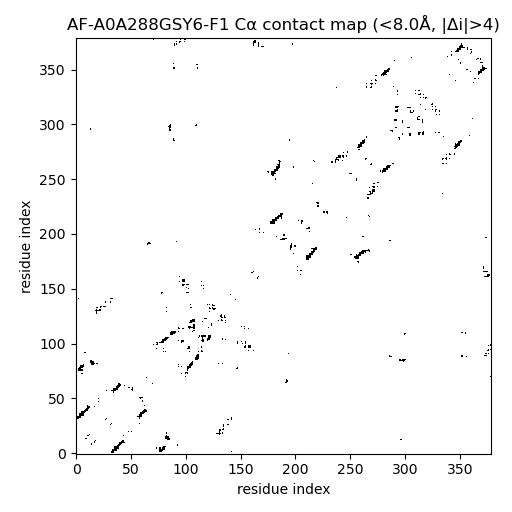66 ARG A CA 1
ATOM 2133 C C . ARG A 1 266 ? -11.312 12.135 10.095 1.00 83.56 266 ARG A C 1
ATOM 2135 O O . ARG A 1 266 ? -11.384 13.337 9.879 1.00 83.56 266 ARG A O 1
ATOM 2142 N N . VAL A 1 267 ? -12.380 11.404 10.417 1.00 86.31 267 VAL A N 1
ATOM 2143 C CA . VAL A 1 267 ? -13.761 11.926 10.406 1.00 86.31 267 VAL A CA 1
ATOM 2144 C C . VAL A 1 267 ? -14.526 11.562 11.675 1.00 86.31 267 VAL A C 1
ATOM 2146 O O . VAL A 1 267 ? -15.045 12.444 12.351 1.00 86.31 267 VAL A O 1
ATOM 2149 N N . ILE A 1 268 ? -14.588 10.280 12.031 1.00 89.44 268 ILE A N 1
ATOM 2150 C CA . ILE A 1 268 ? -15.395 9.773 13.148 1.00 89.44 268 ILE A CA 1
ATOM 2151 C C . ILE A 1 268 ? -14.878 10.312 14.486 1.00 89.44 268 ILE A C 1
ATOM 2153 O O . ILE A 1 268 ? -15.660 10.755 15.326 1.00 89.44 268 ILE A O 1
ATOM 2157 N N . GLY A 1 269 ? -13.561 10.310 14.683 1.00 88.06 269 GLY A N 1
ATOM 2158 C CA . GLY A 1 269 ? -12.921 10.828 15.883 1.00 88.06 269 GLY A CA 1
ATOM 2159 C C . GLY A 1 269 ? -13.097 9.938 17.118 1.00 88.06 269 GLY A C 1
ATOM 2160 O O . GLY A 1 269 ? -13.472 8.765 17.059 1.00 88.06 269 GLY A O 1
ATOM 2161 N N . TRP A 1 270 ? -12.775 10.504 18.282 1.00 90.44 270 TRP A N 1
ATOM 2162 C CA . TRP A 1 270 ? -12.696 9.767 19.549 1.00 90.44 270 TRP A CA 1
ATOM 2163 C C . TRP A 1 270 ? -14.037 9.647 20.286 1.00 90.44 270 TRP A C 1
ATOM 2165 O O . TRP A 1 270 ? -14.249 8.671 21.010 1.00 90.44 270 TRP A O 1
ATOM 2175 N N . LEU A 1 271 ? -14.940 10.620 20.126 1.00 90.50 271 LEU A N 1
ATOM 2176 C CA . LEU A 1 271 ? -16.186 10.700 20.895 1.00 90.50 271 LEU A CA 1
ATOM 2177 C C . LEU A 1 271 ? -17.136 9.512 20.620 1.00 90.50 271 LEU A C 1
ATOM 2179 O O . LEU A 1 271 ? -17.606 8.904 21.585 1.00 90.50 271 LEU A O 1
ATOM 2183 N N . PRO A 1 272 ? -17.329 9.055 19.364 1.00 89.69 272 PRO A N 1
ATOM 2184 C CA . PRO A 1 272 ? -18.118 7.851 19.090 1.00 89.69 272 PRO A CA 1
ATOM 2185 C C . PRO A 1 272 ? -17.527 6.557 19.667 1.00 89.69 272 PRO A C 1
ATOM 2187 O O . PRO A 1 272 ? -18.249 5.571 19.840 1.00 89.69 272 PRO A O 1
ATOM 2190 N N . VAL A 1 273 ? -16.220 6.526 19.950 1.00 89.25 273 VAL A N 1
ATOM 2191 C CA . VAL A 1 273 ? -15.591 5.416 20.682 1.00 89.25 273 VAL A CA 1
ATOM 2192 C C . VAL A 1 273 ? -15.913 5.538 22.168 1.00 89.25 273 VAL A C 1
ATOM 2194 O O . VAL A 1 273 ? -16.430 4.591 22.757 1.00 89.25 273 VAL A O 1
ATOM 2197 N N . ALA A 1 274 ? -15.682 6.716 22.755 1.00 88.06 274 ALA A N 1
ATOM 2198 C CA . ALA A 1 274 ? -15.917 6.983 24.174 1.00 88.06 274 ALA A CA 1
ATOM 2199 C C . ALA A 1 274 ? -17.353 6.664 24.608 1.00 88.06 274 ALA A C 1
ATOM 2201 O O . ALA A 1 274 ? -17.571 6.029 25.637 1.00 88.06 274 ALA A O 1
ATOM 2202 N N . CYS A 1 275 ? -18.322 7.081 23.796 1.00 83.50 275 CYS A N 1
ATOM 2203 C CA . CYS A 1 275 ? -19.738 6.965 24.104 1.00 83.50 275 CYS A CA 1
ATOM 2204 C C . CYS A 1 275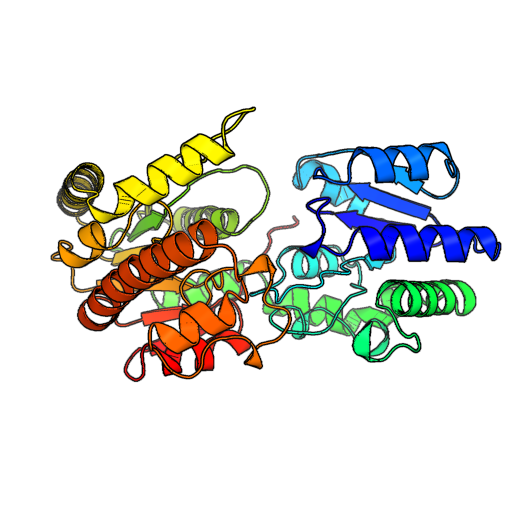 ? -20.343 5.621 23.682 1.00 83.50 275 CYS A C 1
ATOM 2206 O O . CYS A 1 275 ? -21.543 5.439 23.835 1.00 83.50 275 CYS A O 1
ATOM 2208 N N . SER A 1 276 ? -19.573 4.682 23.133 1.00 81.56 276 SER A N 1
ATOM 2209 C CA . SER A 1 276 ? -20.109 3.351 22.848 1.00 81.56 276 SER A CA 1
ATOM 2210 C C . SER A 1 276 ? -20.208 2.536 24.144 1.00 81.56 276 SER A C 1
ATOM 2212 O O . SER A 1 276 ? -19.203 2.190 24.771 1.00 81.56 276 SER A O 1
ATOM 2214 N N . ASP A 1 277 ? -21.443 2.235 24.548 1.00 75.19 277 ASP A N 1
ATOM 2215 C CA . ASP A 1 277 ? -21.765 1.419 25.730 1.00 75.19 277 ASP A CA 1
ATOM 2216 C C . ASP A 1 277 ? -21.601 -0.094 25.444 1.00 75.19 277 ASP A C 1
ATOM 2218 O O . ASP A 1 277 ? -21.972 -0.942 26.246 1.00 75.19 277 ASP A O 1
ATOM 2222 N N . HIS A 1 278 ? -21.022 -0.431 24.287 1.00 76.62 278 HIS A N 1
ATOM 2223 C CA . HIS A 1 278 ? -20.815 -1.788 23.798 1.00 76.62 278 HIS A CA 1
ATOM 2224 C C . HIS A 1 278 ? -19.439 -2.321 24.217 1.00 76.62 278 HIS A C 1
ATOM 2226 O O . HIS A 1 278 ? -18.424 -1.676 23.949 1.00 76.62 278 HIS A O 1
ATOM 2232 N N . ASN A 1 279 ? -19.384 -3.502 24.834 1.00 75.12 279 ASN A N 1
ATOM 2233 C CA . ASN A 1 279 ? -18.126 -4.071 25.338 1.00 75.12 279 ASN A CA 1
ATOM 2234 C C . ASN A 1 279 ? -17.369 -4.911 24.299 1.00 75.12 279 ASN A C 1
ATOM 2236 O O . ASN A 1 279 ? -16.149 -5.040 24.397 1.00 75.12 279 ASN A O 1
ATOM 2240 N N . ASN A 1 280 ? -18.065 -5.458 23.299 1.00 87.38 280 ASN A N 1
ATOM 2241 C CA . ASN A 1 280 ? -17.440 -6.216 22.219 1.00 87.38 280 ASN A CA 1
ATOM 2242 C C . ASN A 1 280 ? -17.094 -5.277 21.055 1.00 87.38 280 ASN A C 1
ATOM 2244 O O . ASN A 1 280 ? -17.979 -4.846 20.307 1.00 87.38 280 ASN A O 1
ATOM 2248 N N . GLN A 1 281 ? -15.824 -4.880 20.964 1.00 91.94 281 GLN A N 1
ATOM 2249 C CA . GLN A 1 281 ? -15.322 -3.994 19.917 1.00 91.94 281 GLN A CA 1
ATOM 2250 C C . GLN A 1 281 ? -13.953 -4.451 19.433 1.00 91.94 281 GLN A C 1
ATOM 2252 O O . GLN A 1 281 ? -13.083 -4.808 20.235 1.00 91.94 281 GLN A O 1
ATOM 2257 N N . ILE A 1 282 ? -13.753 -4.329 18.126 1.00 93.12 282 ILE A N 1
ATOM 2258 C CA . ILE A 1 282 ? -12.475 -4.544 17.452 1.00 93.12 282 ILE A CA 1
ATOM 2259 C C . ILE A 1 282 ? -12.108 -3.317 16.620 1.00 93.12 282 ILE A C 1
ATOM 2261 O O . ILE A 1 282 ? -12.981 -2.562 16.183 1.00 93.12 282 ILE A O 1
ATOM 2265 N N . ILE A 1 283 ? -10.813 -3.096 16.405 1.00 93.00 283 ILE A N 1
ATOM 2266 C CA . ILE A 1 283 ? -10.326 -2.051 15.499 1.00 93.00 283 ILE A CA 1
ATOM 2267 C C . ILE A 1 283 ? -9.281 -2.600 14.543 1.00 93.00 283 ILE A C 1
ATOM 2269 O O . ILE A 1 283 ? -8.377 -3.309 14.973 1.00 93.00 283 ILE A O 1
ATOM 2273 N N . SER A 1 284 ? -9.352 -2.215 13.273 1.00 92.19 284 SER A N 1
ATOM 2274 C CA . SER A 1 284 ? -8.301 -2.506 12.304 1.00 92.19 284 SER A CA 1
ATOM 2275 C C . SER A 1 284 ? -7.416 -1.296 12.011 1.00 92.19 284 SER A C 1
ATOM 2277 O O . SER A 1 284 ? -7.902 -0.183 11.784 1.00 92.19 284 SER A O 1
ATOM 2279 N N . HIS A 1 285 ? -6.104 -1.530 11.982 1.00 90.06 285 HIS A N 1
ATOM 2280 C CA . HIS A 1 285 ? -5.069 -0.537 11.695 1.00 90.06 285 HIS A CA 1
ATOM 2281 C C . HIS A 1 285 ? -4.479 -0.771 10.304 1.00 90.06 285 HIS A C 1
ATOM 2283 O O . HIS A 1 285 ? -3.591 -1.598 10.147 1.00 90.06 285 HIS A O 1
ATOM 2289 N N . HIS A 1 286 ? -4.942 -0.029 9.300 1.00 81.62 286 HIS A N 1
ATOM 2290 C CA . HIS A 1 286 ? -4.488 -0.190 7.906 1.00 81.62 286 HIS A CA 1
ATOM 2291 C C . HIS A 1 286 ? -3.617 0.955 7.393 1.00 81.62 286 HIS A C 1
ATOM 2293 O O . HIS A 1 286 ? -3.061 0.879 6.302 1.00 81.62 286 HIS A O 1
ATOM 2299 N N . GLU A 1 287 ? -3.467 2.009 8.185 1.00 82.31 287 GLU A N 1
ATOM 2300 C CA . GLU A 1 287 ? -2.584 3.134 7.908 1.00 82.31 287 GLU A CA 1
ATOM 2301 C C . GLU A 1 287 ? -1.787 3.495 9.156 1.00 82.31 287 GLU A C 1
ATOM 2303 O O . GLU A 1 287 ? -2.193 3.229 10.289 1.00 82.31 287 GLU A O 1
ATOM 2308 N N . LEU A 1 288 ? -0.673 4.191 8.948 1.00 84.56 288 LEU A N 1
ATOM 2309 C CA . LEU A 1 288 ? 0.171 4.672 10.039 1.00 84.56 288 LEU A CA 1
ATOM 2310 C C . LEU A 1 288 ? -0.361 5.975 10.661 1.00 84.56 288 LEU A C 1
ATOM 2312 O O . LEU A 1 288 ? 0.324 6.600 11.464 1.00 84.56 288 LEU A O 1
ATOM 2316 N N . GLY A 1 289 ? -1.576 6.415 10.308 1.00 84.19 289 GLY A N 1
ATOM 2317 C CA . GLY A 1 289 ? -2.146 7.699 10.734 1.00 84.19 289 GLY A CA 1
ATOM 2318 C C . GLY A 1 289 ? -2.303 7.851 12.250 1.00 84.19 289 GLY A C 1
ATOM 2319 O O . GLY A 1 289 ? -2.186 8.967 12.759 1.00 84.19 289 GLY A O 1
ATOM 2320 N N . LEU A 1 290 ? -2.496 6.736 12.962 1.00 85.06 290 LEU A N 1
ATOM 2321 C CA . LEU A 1 290 ? -2.536 6.668 14.429 1.00 85.06 290 LEU A CA 1
ATOM 2322 C C . LEU A 1 290 ? -1.143 6.609 15.081 1.00 85.06 290 LEU A C 1
ATOM 2324 O O . LEU A 1 290 ? -1.032 6.740 16.297 1.00 85.06 290 LEU A O 1
ATOM 2328 N N . PHE A 1 291 ? -0.085 6.419 14.294 1.00 86.25 291 PHE A N 1
ATOM 2329 C CA . PHE A 1 291 ? 1.280 6.207 14.783 1.00 86.25 291 PHE A CA 1
ATOM 2330 C C . PHE A 1 291 ? 2.239 7.327 14.369 1.00 86.25 291 PHE A C 1
ATOM 2332 O O . PHE A 1 291 ? 3.209 7.574 15.081 1.00 86.25 291 PHE A O 1
ATOM 2339 N N . HIS A 1 292 ? 1.950 8.027 13.268 1.00 89.19 292 HIS A N 1
ATOM 2340 C CA . HIS A 1 292 ? 2.811 9.045 12.672 1.00 89.19 292 HIS A CA 1
ATOM 2341 C C . HIS A 1 292 ? 2.003 10.256 12.152 1.00 89.19 292 HIS A C 1
ATOM 2343 O O . HIS A 1 292 ? 0.902 10.089 11.599 1.00 89.19 292 HIS A O 1
ATOM 2349 N N . PRO A 1 293 ? 2.521 11.498 12.270 1.00 86.38 293 PRO A N 1
ATOM 2350 C CA . PRO A 1 293 ? 1.845 12.689 11.752 1.00 86.38 293 PRO A CA 1
ATOM 2351 C C . PRO A 1 293 ? 1.676 12.673 10.228 1.00 86.38 293 PRO A C 1
ATOM 2353 O O . PRO A 1 293 ? 0.619 13.073 9.741 1.00 86.38 293 PRO A O 1
ATOM 2356 N N . TYR A 1 294 ? 2.643 12.126 9.489 1.00 85.50 294 TYR A N 1
ATOM 2357 C CA . TYR A 1 294 ? 2.622 12.035 8.024 1.00 85.50 294 TYR A CA 1
ATOM 2358 C C . TYR A 1 294 ? 3.006 10.630 7.546 1.00 85.50 294 TYR A C 1
ATOM 2360 O O . TYR A 1 294 ? 4.179 10.393 7.281 1.00 85.50 294 TYR A O 1
ATOM 2368 N N . PRO A 1 295 ? 2.059 9.680 7.464 1.00 84.31 295 PRO A N 1
ATOM 2369 C CA . PRO A 1 295 ? 2.337 8.309 7.020 1.00 84.31 295 PRO A CA 1
ATOM 2370 C C . PRO A 1 295 ? 3.041 8.218 5.662 1.00 84.31 295 PRO A C 1
ATOM 2372 O O . PRO A 1 295 ? 3.918 7.386 5.479 1.00 84.31 295 PRO A O 1
ATOM 2375 N N . SER A 1 296 ? 2.709 9.113 4.727 1.00 83.06 296 SER A N 1
ATOM 2376 C CA . SER A 1 296 ? 3.322 9.164 3.391 1.00 83.06 296 SER A CA 1
ATOM 2377 C C . SER A 1 296 ? 4.796 9.581 3.390 1.00 83.06 296 SER A C 1
ATOM 2379 O O . SER A 1 296 ? 5.467 9.413 2.380 1.00 83.06 296 SER A O 1
ATOM 2381 N N . LYS A 1 297 ? 5.303 10.126 4.504 1.00 85.12 297 LYS A N 1
ATOM 2382 C CA . LYS A 1 297 ? 6.717 10.491 4.696 1.00 85.12 297 LYS A CA 1
ATOM 2383 C C . LYS A 1 297 ? 7.476 9.485 5.564 1.00 85.12 297 LYS A C 1
ATOM 2385 O O . LYS A 1 297 ? 8.638 9.706 5.890 1.00 85.12 297 LYS A O 1
ATOM 2390 N N . THR A 1 298 ? 6.812 8.416 5.994 1.00 87.31 298 THR A N 1
ATOM 2391 C CA . THR A 1 298 ? 7.440 7.334 6.747 1.00 87.31 298 THR A CA 1
ATOM 2392 C C . THR A 1 298 ? 7.974 6.333 5.738 1.00 87.31 298 THR A C 1
ATOM 2394 O O . THR A 1 298 ? 7.193 5.706 5.042 1.00 87.31 298 THR A O 1
ATOM 2397 N N . HIS A 1 299 ? 9.288 6.207 5.635 1.00 87.75 299 HIS A N 1
ATOM 2398 C CA . HIS A 1 299 ? 10.002 5.290 4.751 1.00 87.75 299 HIS A CA 1
ATOM 2399 C C . HIS A 1 299 ? 10.419 4.003 5.468 1.00 87.75 299 HIS A C 1
ATOM 2401 O O . HIS A 1 299 ? 10.431 2.951 4.836 1.00 87.75 299 HIS A O 1
ATOM 2407 N N . GLU A 1 300 ? 10.728 4.088 6.763 1.00 86.31 300 GLU A N 1
ATOM 2408 C CA . GLU A 1 300 ? 11.209 2.979 7.591 1.00 86.31 300 GLU A CA 1
ATOM 2409 C C . GLU A 1 300 ? 10.457 2.909 8.925 1.00 86.31 300 GLU A C 1
ATOM 2411 O O . GLU A 1 300 ? 9.932 3.911 9.417 1.00 86.31 300 GLU A O 1
ATOM 2416 N N . ILE A 1 301 ? 10.429 1.721 9.537 1.00 82.94 301 ILE A N 1
ATOM 2417 C CA . ILE A 1 301 ? 9.733 1.489 10.815 1.00 82.94 301 ILE A CA 1
ATOM 2418 C C . ILE A 1 301 ? 10.333 2.339 11.945 1.00 82.94 301 ILE A C 1
ATOM 2420 O O . ILE A 1 301 ? 9.590 2.859 12.774 1.00 82.94 301 ILE A O 1
ATOM 2424 N N . ASP A 1 302 ? 11.652 2.550 11.965 1.00 84.00 302 ASP A N 1
ATOM 2425 C CA . ASP A 1 302 ? 12.321 3.325 13.022 1.00 84.00 302 ASP A CA 1
ATOM 2426 C C . ASP A 1 302 ? 11.978 4.822 13.022 1.00 84.00 302 ASP A C 1
ATOM 2428 O O . ASP A 1 302 ? 12.200 5.505 14.021 1.00 84.00 302 ASP A O 1
ATOM 2432 N N . GLN A 1 303 ? 11.388 5.342 11.940 1.00 86.56 303 GLN A N 1
ATOM 2433 C CA . GLN A 1 303 ? 10.882 6.719 11.896 1.00 86.56 303 GLN A CA 1
ATOM 2434 C C . GLN A 1 303 ? 9.568 6.886 12.673 1.00 86.56 303 GLN A C 1
ATOM 2436 O O . GLN A 1 303 ? 9.111 8.006 12.901 1.00 86.56 303 GLN A O 1
ATOM 2441 N N . ILE A 1 304 ? 8.943 5.785 13.093 1.00 85.25 304 ILE A N 1
ATOM 2442 C CA . ILE A 1 304 ? 7.741 5.809 13.919 1.00 85.25 304 ILE A CA 1
ATOM 2443 C C . ILE A 1 304 ? 8.152 6.112 15.372 1.00 85.25 304 ILE A C 1
ATOM 2445 O O . ILE A 1 304 ? 8.969 5.384 15.937 1.00 85.25 304 ILE A O 1
ATOM 2449 N N . PRO A 1 305 ? 7.595 7.161 16.015 1.00 83.25 305 PRO A N 1
ATOM 2450 C CA . PRO A 1 305 ? 7.992 7.561 17.365 1.00 83.25 305 PRO A CA 1
ATOM 2451 C C . PRO A 1 305 ? 7.902 6.414 18.378 1.00 83.25 305 PRO A C 1
ATOM 2453 O O . PRO A 1 305 ? 6.801 5.960 18.689 1.00 83.25 305 PRO A O 1
ATOM 2456 N N . LYS A 1 306 ? 9.024 5.973 18.958 1.00 80.69 306 LYS A N 1
ATOM 2457 C CA . LYS A 1 306 ? 9.008 4.945 20.020 1.00 80.69 306 LYS A CA 1
ATOM 2458 C C . LYS A 1 306 ? 8.388 5.503 21.308 1.00 80.69 306 LYS A C 1
ATOM 2460 O O . LYS A 1 306 ? 7.434 4.942 21.846 1.00 80.69 306 LYS A O 1
ATOM 2465 N N . ALA A 1 307 ? 8.849 6.676 21.746 1.00 80.88 307 ALA A N 1
ATOM 2466 C CA . ALA A 1 307 ? 8.219 7.421 22.836 1.00 80.88 307 ALA A CA 1
ATOM 2467 C C . ALA A 1 307 ? 6.855 7.994 22.407 1.00 80.88 307 ALA A C 1
ATOM 2469 O O . ALA A 1 307 ? 6.649 8.332 21.243 1.00 80.88 307 ALA A O 1
ATOM 2470 N N . TRP A 1 308 ? 5.908 8.104 23.345 1.00 80.88 308 TRP A N 1
ATOM 2471 C CA . TRP A 1 308 ? 4.581 8.687 23.095 1.00 80.88 308 TRP A CA 1
ATOM 2472 C C . TRP A 1 308 ? 4.421 10.060 23.751 1.00 80.88 308 TRP A C 1
ATOM 2474 O O . TRP A 1 308 ? 3.551 10.286 24.599 1.00 80.88 308 TRP A O 1
ATOM 2484 N N . SER A 1 309 ? 5.296 10.984 23.359 1.00 89.94 309 SER A N 1
ATOM 2485 C CA . SER A 1 309 ? 5.279 12.381 23.795 1.00 89.94 309 SER A CA 1
ATOM 2486 C C . SER A 1 309 ? 4.954 13.316 22.634 1.00 89.94 309 SER A C 1
ATOM 2488 O O . SER A 1 309 ? 5.224 13.004 21.471 1.00 89.94 309 SER A O 1
ATOM 2490 N N . LEU A 1 310 ? 4.436 14.505 22.951 1.00 91.00 310 LEU A N 1
ATOM 2491 C CA . LEU A 1 310 ? 4.223 15.541 21.943 1.00 91.00 310 LEU A CA 1
ATOM 2492 C C . LEU A 1 310 ? 5.536 15.900 21.228 1.00 91.00 310 LEU A C 1
ATOM 2494 O O . LEU A 1 310 ? 5.544 16.045 20.010 1.00 91.00 310 LEU A O 1
ATOM 2498 N N . SER A 1 311 ? 6.650 15.964 21.967 1.00 90.56 311 SER A N 1
ATOM 2499 C CA . SER A 1 311 ? 7.975 16.252 21.409 1.00 90.56 311 SER A CA 1
ATOM 2500 C C . SER A 1 311 ? 8.396 15.232 20.350 1.00 90.56 311 SER A C 1
ATOM 2502 O O . SER A 1 311 ? 8.761 15.622 19.244 1.00 90.56 311 SER A O 1
ATOM 2504 N N . SER A 1 312 ? 8.260 13.934 20.637 1.00 89.75 312 SER A N 1
ATOM 2505 C CA . SER A 1 312 ? 8.592 12.865 19.685 1.00 89.75 312 SER A CA 1
ATOM 2506 C C . SER A 1 312 ? 7.702 12.894 18.436 1.00 89.75 312 SER A C 1
ATOM 2508 O O . SER A 1 312 ? 8.170 12.651 17.326 1.00 89.75 312 SER A O 1
ATOM 2510 N N . PHE A 1 313 ? 6.423 13.253 18.593 1.00 89.31 313 PHE A N 1
ATOM 2511 C CA . PHE A 1 313 ? 5.477 13.341 17.483 1.00 89.31 313 PHE A CA 1
ATOM 2512 C C . PHE A 1 313 ? 5.746 14.564 16.592 1.00 89.31 313 PHE A C 1
ATOM 2514 O O . PHE A 1 313 ? 5.644 14.466 15.371 1.00 89.31 313 PHE A O 1
ATOM 2521 N N . ILE A 1 314 ? 6.147 15.698 17.1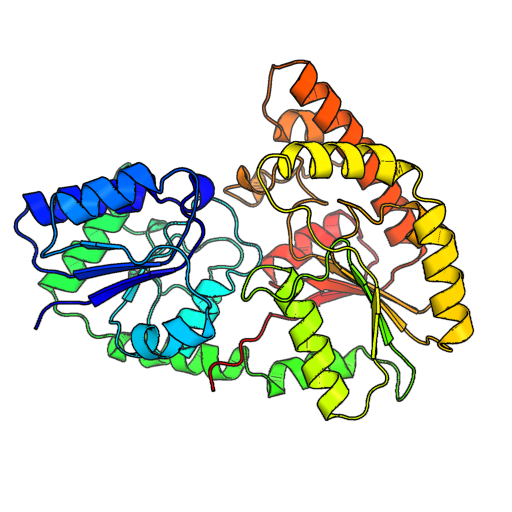81 1.00 90.62 314 ILE A N 1
ATOM 2522 C CA . ILE A 1 314 ? 6.615 16.883 16.443 1.00 90.62 314 ILE A CA 1
ATOM 2523 C C . ILE A 1 314 ? 7.911 16.569 15.691 1.00 90.62 314 ILE A C 1
ATOM 2525 O O . ILE A 1 314 ? 8.002 16.869 14.501 1.00 90.62 314 ILE A O 1
ATOM 2529 N N . GLN A 1 315 ? 8.877 15.920 16.351 1.00 90.06 315 GLN A N 1
ATOM 2530 C CA . GLN A 1 315 ? 10.152 15.531 15.742 1.00 90.06 315 GLN A CA 1
ATOM 2531 C C . GLN A 1 315 ? 9.939 14.644 14.509 1.00 90.06 315 GLN A C 1
ATOM 2533 O O . GLN A 1 315 ? 10.510 14.909 13.455 1.00 90.06 315 GLN A O 1
ATOM 2538 N N . ALA A 1 316 ? 9.047 13.657 14.605 1.00 88.50 316 ALA A N 1
ATOM 2539 C CA . ALA A 1 316 ? 8.690 12.788 13.485 1.00 88.50 316 ALA A CA 1
ATOM 2540 C C . ALA A 1 316 ? 7.981 13.524 12.332 1.00 88.50 316 ALA A C 1
ATOM 2542 O O . ALA A 1 316 ? 8.059 13.119 11.174 1.00 88.50 316 ALA A O 1
ATOM 2543 N N . GLY A 1 317 ? 7.318 14.649 12.612 1.00 86.88 317 GLY A N 1
ATOM 2544 C CA . GLY A 1 317 ? 6.755 15.511 11.574 1.00 86.88 317 GLY A CA 1
ATOM 2545 C C . GLY A 1 317 ? 7.803 16.255 10.740 1.00 86.88 317 GLY A C 1
ATOM 2546 O O . GLY A 1 317 ? 7.484 16.660 9.621 1.00 86.88 317 GLY A O 1
ATOM 2547 N N . ASN A 1 318 ? 9.019 16.424 11.279 1.00 88.62 318 ASN A N 1
ATOM 2548 C CA . ASN A 1 318 ? 10.180 17.063 10.655 1.00 88.62 318 ASN A CA 1
ATOM 2549 C C . ASN A 1 318 ? 9.834 18.339 9.859 1.00 88.62 318 ASN A C 1
ATOM 2551 O O . ASN A 1 318 ? 10.085 18.442 8.658 1.00 88.62 318 ASN A O 1
ATOM 2555 N N . SER A 1 319 ? 9.195 19.307 10.520 1.00 87.62 319 SER A N 1
ATOM 2556 C CA . SER A 1 319 ? 8.852 20.597 9.917 1.00 87.62 319 SER A CA 1
ATOM 2557 C C . SER A 1 319 ? 9.176 21.743 10.861 1.00 87.62 319 SER A C 1
ATOM 2559 O O . SER A 1 319 ? 8.906 21.664 12.056 1.00 87.62 319 SER A O 1
ATOM 2561 N N . LYS A 1 320 ? 9.724 22.825 10.300 1.00 89.38 320 LYS A N 1
ATOM 2562 C CA . LYS A 1 320 ? 9.964 24.098 10.999 1.00 89.38 320 LYS A CA 1
ATOM 2563 C C . LYS A 1 320 ? 8.830 25.108 10.792 1.00 89.38 320 LYS A C 1
ATOM 2565 O O . LYS A 1 320 ? 8.825 26.161 11.415 1.00 89.38 320 LYS A O 1
ATOM 2570 N N . ASN A 1 321 ? 7.878 24.813 9.904 1.00 92.50 321 ASN A N 1
ATOM 2571 C CA . ASN A 1 321 ? 6.785 25.724 9.580 1.00 92.50 321 ASN A CA 1
ATOM 2572 C C . ASN A 1 321 ? 5.749 25.757 10.732 1.00 92.50 321 ASN A C 1
ATOM 2574 O O . ASN A 1 321 ? 5.197 24.702 11.060 1.00 92.50 321 ASN A O 1
ATOM 2578 N N . PRO A 1 322 ? 5.427 26.933 11.310 1.00 90.81 322 PRO A N 1
ATOM 2579 C CA . PRO A 1 322 ? 4.539 27.034 12.474 1.00 90.81 322 PRO A CA 1
ATOM 2580 C C . PRO A 1 322 ? 3.136 26.453 12.258 1.00 90.81 322 PRO A C 1
ATOM 2582 O O . PRO A 1 322 ? 2.607 25.776 13.136 1.00 90.81 322 PRO A O 1
ATOM 2585 N N . ILE A 1 323 ? 2.552 26.649 11.072 1.00 87.81 323 ILE A N 1
ATOM 2586 C CA . ILE A 1 323 ? 1.222 26.121 10.719 1.00 87.81 323 ILE A CA 1
ATOM 2587 C C . ILE A 1 323 ? 1.262 24.590 10.682 1.00 87.81 323 ILE A C 1
ATOM 2589 O O . ILE A 1 323 ? 0.379 23.910 11.206 1.00 87.81 323 ILE A O 1
ATOM 2593 N N . THR A 1 324 ? 2.329 24.036 10.106 1.00 87.12 324 THR A N 1
ATOM 2594 C CA . THR A 1 324 ? 2.545 22.586 10.055 1.00 87.12 324 THR A CA 1
ATOM 2595 C C . THR A 1 324 ? 2.708 22.009 11.461 1.00 87.12 324 THR A C 1
ATOM 2597 O O . THR A 1 324 ? 2.116 20.976 11.768 1.00 87.12 324 THR A O 1
ATOM 2600 N N . ILE A 1 325 ? 3.462 22.684 12.333 1.00 89.62 325 ILE A N 1
ATOM 2601 C CA . ILE A 1 325 ? 3.639 22.287 13.737 1.00 89.62 325 ILE A CA 1
ATOM 2602 C C . ILE A 1 325 ? 2.300 22.317 14.481 1.00 89.62 325 ILE A C 1
ATOM 2604 O O . ILE A 1 325 ? 1.950 21.333 15.132 1.00 89.62 325 ILE A O 1
ATOM 2608 N N . ALA A 1 326 ? 1.508 23.381 14.329 1.00 88.50 326 ALA A N 1
ATOM 2609 C CA . ALA A 1 326 ? 0.175 23.477 14.924 1.00 88.50 326 ALA A CA 1
ATOM 2610 C C . ALA A 1 326 ? -0.742 22.326 14.468 1.00 88.50 326 ALA A C 1
ATOM 2612 O O . ALA A 1 326 ? -1.410 21.697 15.292 1.00 88.50 326 ALA A O 1
ATOM 2613 N N . SER A 1 327 ? -0.710 21.971 13.177 1.00 86.38 327 SER A N 1
ATOM 2614 C CA . SER A 1 327 ? -1.447 20.815 12.654 1.00 86.38 327 SER A CA 1
ATOM 2615 C C . SER A 1 327 ? -0.971 19.487 13.256 1.00 86.38 327 SER A C 1
ATOM 2617 O O . SER A 1 327 ? -1.798 18.614 13.530 1.00 86.38 327 SER A O 1
ATOM 2619 N N . ILE A 1 328 ? 0.339 19.311 13.467 1.00 90.38 328 ILE A N 1
ATOM 2620 C CA . ILE A 1 328 ? 0.900 18.112 14.110 1.00 90.38 328 ILE A CA 1
ATOM 2621 C C . ILE A 1 328 ? 0.429 18.017 15.566 1.00 90.38 328 ILE A C 1
ATOM 2623 O O . ILE A 1 328 ? 0.015 16.940 15.996 1.00 90.38 328 ILE A O 1
ATOM 2627 N N . ILE A 1 329 ? 0.441 19.132 16.305 1.00 90.94 329 ILE A N 1
ATOM 2628 C CA . ILE A 1 329 ? -0.050 19.205 17.689 1.00 90.94 329 ILE A CA 1
ATOM 2629 C C . ILE A 1 329 ? -1.534 18.822 17.746 1.00 90.94 329 ILE A C 1
ATOM 2631 O O . ILE A 1 329 ? -1.915 17.952 18.529 1.00 90.94 329 ILE A O 1
ATOM 2635 N N . GLY A 1 330 ? -2.369 19.407 16.881 1.00 87.88 330 GLY A N 1
ATOM 2636 C CA . GLY A 1 330 ? -3.795 19.080 16.807 1.00 87.88 330 GLY A CA 1
ATOM 2637 C C . GLY A 1 330 ? -4.039 17.595 16.525 1.00 87.88 330 GLY A C 1
ATOM 2638 O O . GLY A 1 330 ? -4.815 16.941 17.228 1.00 87.88 330 GLY A O 1
ATOM 2639 N N . LYS A 1 331 ? -3.304 17.024 15.559 1.00 88.06 331 LYS A N 1
ATOM 2640 C CA . LYS A 1 331 ? -3.354 15.587 15.260 1.00 88.06 331 LYS A CA 1
ATOM 2641 C C . LYS A 1 331 ? -2.906 14.741 16.454 1.00 88.06 331 LYS A C 1
ATOM 2643 O O . LYS A 1 331 ? -3.569 13.753 16.761 1.00 88.06 331 LYS A O 1
ATOM 2648 N N . PHE A 1 332 ? -1.838 15.123 17.154 1.00 91.19 332 PHE A N 1
ATOM 2649 C CA . PHE A 1 332 ? -1.386 14.422 18.357 1.00 91.19 332 PHE A CA 1
ATOM 2650 C C . PHE A 1 332 ? -2.473 14.395 19.435 1.00 91.19 332 PHE A C 1
ATOM 2652 O O . PHE A 1 332 ? -2.757 13.332 19.985 1.00 91.19 332 PHE A O 1
ATOM 2659 N N . CYS A 1 333 ? -3.124 15.529 19.707 1.00 90.12 333 CYS A N 1
ATOM 2660 C CA . CYS A 1 333 ? -4.214 15.613 20.678 1.00 90.12 333 CYS A CA 1
ATOM 2661 C C . CYS A 1 333 ? -5.377 14.682 20.308 1.00 90.12 333 CYS A C 1
ATOM 2663 O O . CYS A 1 333 ? -5.815 13.889 21.145 1.00 90.12 333 CYS A O 1
ATOM 2665 N N . LEU A 1 334 ? -5.829 14.714 19.049 1.00 88.88 334 LEU A N 1
ATOM 2666 C CA . LEU A 1 334 ? -6.891 13.832 18.557 1.00 88.88 334 LEU A CA 1
ATOM 2667 C C . LEU A 1 334 ? -6.506 12.354 18.694 1.00 88.88 334 LEU A C 1
ATOM 2669 O O . LEU A 1 334 ? -7.246 11.570 19.289 1.00 88.88 334 LEU A O 1
ATOM 2673 N N . VAL A 1 335 ? -5.332 11.968 18.191 1.00 89.81 335 VAL A N 1
ATOM 2674 C CA . VAL A 1 335 ? -4.859 10.579 18.240 1.00 89.81 335 VAL A CA 1
ATOM 2675 C C . VAL A 1 335 ? -4.672 10.117 19.687 1.00 89.81 335 VAL A C 1
ATOM 2677 O O . VAL A 1 335 ? -5.038 8.991 20.017 1.00 89.81 335 VAL A O 1
ATOM 2680 N N . ARG A 1 336 ? -4.191 10.979 20.589 1.00 90.81 336 ARG A N 1
ATOM 2681 C CA . ARG A 1 336 ? -4.062 10.672 22.021 1.00 90.81 336 ARG A CA 1
ATOM 2682 C C . ARG A 1 336 ? -5.421 10.429 22.680 1.00 90.81 336 ARG A C 1
ATOM 2684 O O . ARG A 1 336 ? -5.538 9.506 23.489 1.00 90.81 336 ARG A O 1
ATOM 2691 N N . LEU A 1 337 ? -6.444 11.210 22.330 1.00 91.38 337 LEU A N 1
ATOM 2692 C CA . LEU A 1 337 ? -7.813 10.987 22.801 1.00 91.38 337 LEU A CA 1
ATOM 2693 C C . LEU A 1 337 ? -8.369 9.662 22.275 1.00 91.38 337 LEU A C 1
ATOM 2695 O O . LEU A 1 337 ? -8.844 8.858 23.075 1.00 91.38 337 LEU A O 1
ATOM 2699 N N . ILE A 1 338 ? -8.241 9.395 20.970 1.00 90.88 338 ILE A N 1
ATOM 2700 C CA . ILE A 1 338 ? -8.645 8.120 20.357 1.00 90.88 338 ILE A CA 1
ATOM 2701 C C . ILE A 1 338 ? -7.965 6.959 21.081 1.00 90.88 338 ILE A C 1
ATOM 2703 O O . ILE A 1 338 ? -8.632 6.046 21.559 1.00 90.88 338 ILE A O 1
ATOM 2707 N N . HIS A 1 339 ? -6.646 7.029 21.237 1.00 89.62 339 HIS A N 1
ATOM 2708 C CA . HIS A 1 339 ? -5.842 6.002 21.878 1.00 89.62 339 HIS A CA 1
ATOM 2709 C C . HIS A 1 339 ? -6.307 5.705 23.313 1.00 89.62 339 HIS A C 1
ATOM 2711 O O . HIS A 1 339 ? -6.483 4.542 23.683 1.00 89.62 339 HIS A O 1
ATOM 2717 N N . LYS A 1 340 ? -6.588 6.752 24.105 1.00 90.62 340 LYS A N 1
ATOM 2718 C CA . LYS A 1 340 ? -7.135 6.619 25.465 1.00 90.62 340 LYS A CA 1
ATOM 2719 C C . LYS A 1 340 ? -8.478 5.884 25.474 1.00 90.62 340 LYS A C 1
ATOM 2721 O O . LYS A 1 340 ? -8.717 5.105 26.394 1.00 90.62 340 LYS A O 1
ATOM 2726 N N . GLN A 1 341 ? -9.341 6.116 24.483 1.00 90.81 341 GLN A N 1
ATOM 2727 C CA . GLN A 1 341 ? -10.625 5.415 24.382 1.00 90.81 341 GLN A CA 1
ATOM 2728 C C . GLN A 1 341 ? -10.458 3.971 23.912 1.00 90.81 341 GLN A C 1
ATOM 2730 O O . GLN A 1 341 ? -11.041 3.073 24.512 1.00 90.81 341 GLN A O 1
ATOM 2735 N N . LEU A 1 342 ? -9.617 3.728 22.903 1.00 90.31 342 LEU A N 1
ATOM 2736 C CA . LEU A 1 342 ? -9.331 2.380 22.411 1.00 90.31 342 LEU A CA 1
ATOM 2737 C C . LEU A 1 342 ? -8.779 1.488 23.525 1.00 90.31 342 LEU A C 1
ATOM 2739 O O . LEU A 1 342 ? -9.316 0.410 23.740 1.00 90.31 342 LEU A O 1
ATOM 2743 N N . LYS A 1 343 ? -7.816 1.979 24.321 1.00 89.19 343 LYS A N 1
ATOM 2744 C CA . LYS A 1 343 ? -7.265 1.240 25.473 1.00 89.19 343 LYS A CA 1
ATOM 2745 C C . LYS A 1 343 ? -8.336 0.807 26.486 1.00 89.19 343 LYS A C 1
ATOM 2747 O O . LYS A 1 343 ? -8.150 -0.189 27.173 1.00 89.19 343 LYS A O 1
ATOM 2752 N N . LYS A 1 344 ? -9.434 1.559 26.608 1.00 87.88 344 LYS A N 1
ATOM 2753 C CA . LYS A 1 344 ? -10.530 1.258 27.542 1.00 87.88 344 LYS A CA 1
ATOM 2754 C C . LYS A 1 344 ? -11.608 0.351 26.950 1.00 87.88 344 LYS A C 1
ATOM 2756 O O . LYS A 1 344 ? -12.272 -0.351 27.702 1.00 87.88 344 LYS A O 1
ATOM 2761 N N . LYS A 1 345 ? -11.849 0.446 25.641 1.00 88.75 345 LYS A N 1
ATOM 2762 C CA . LYS A 1 345 ? -13.069 -0.067 24.994 1.00 88.75 345 LYS A CA 1
ATOM 2763 C C . LYS A 1 345 ? -12.821 -1.189 23.990 1.00 88.75 345 LYS A C 1
ATOM 2765 O O . LYS A 1 345 ? -13.761 -1.891 23.645 1.00 88.75 345 LYS A O 1
ATOM 2770 N N . VAL A 1 346 ? -11.593 -1.342 23.503 1.00 90.44 346 VAL A N 1
ATOM 2771 C CA . VAL A 1 346 ? -11.245 -2.280 22.434 1.00 90.44 346 VAL A CA 1
ATOM 2772 C C . VAL A 1 346 ? -10.221 -3.274 22.960 1.00 90.44 346 VAL A C 1
ATOM 2774 O O . VAL A 1 346 ? -9.164 -2.879 23.445 1.00 90.44 346 VAL A O 1
ATOM 2777 N N . LYS A 1 347 ? -10.552 -4.566 22.879 1.00 85.50 347 LYS A N 1
ATOM 2778 C CA . LYS A 1 347 ? -9.668 -5.653 23.331 1.00 85.50 347 LYS A CA 1
ATOM 2779 C C . LYS A 1 347 ? -8.834 -6.232 22.195 1.00 85.50 347 LYS A C 1
ATOM 2781 O O . LYS A 1 347 ? -7.677 -6.578 22.418 1.00 85.50 347 LYS A O 1
ATOM 2786 N N . THR A 1 348 ? -9.406 -6.300 20.994 1.00 93.44 348 THR A N 1
ATOM 2787 C CA . THR A 1 348 ? -8.753 -6.897 19.826 1.00 93.44 348 THR A CA 1
ATOM 2788 C C . THR A 1 348 ? -8.429 -5.836 18.783 1.00 93.44 348 THR A C 1
ATOM 2790 O O . THR A 1 348 ? -9.291 -5.069 18.348 1.00 93.44 348 THR A O 1
ATOM 2793 N N . HIS A 1 349 ? -7.168 -5.803 18.374 1.00 94.44 349 HIS A N 1
ATOM 2794 C CA . HIS A 1 349 ? -6.648 -4.939 17.330 1.00 94.44 349 HIS A CA 1
ATOM 2795 C C . HIS A 1 349 ? -6.179 -5.796 16.156 1.00 94.44 349 HIS A C 1
ATOM 2797 O O . HIS A 1 349 ? -5.389 -6.717 16.325 1.00 94.44 349 HIS A O 1
ATOM 2803 N N . ILE A 1 350 ? -6.653 -5.475 14.961 1.00 93.81 350 ILE A N 1
ATOM 2804 C CA . ILE A 1 350 ? -6.335 -6.192 13.733 1.00 93.81 350 ILE A CA 1
ATOM 2805 C C . ILE A 1 350 ? -5.302 -5.388 12.952 1.00 93.81 350 ILE A C 1
ATOM 2807 O O . ILE A 1 350 ? -5.441 -4.173 12.794 1.00 93.81 350 ILE A O 1
ATOM 2811 N N . VAL A 1 351 ? -4.280 -6.063 12.444 1.00 93.12 351 VAL A N 1
ATOM 2812 C CA . VAL A 1 351 ? -3.282 -5.480 11.543 1.00 93.12 351 VAL A CA 1
ATOM 2813 C C . VAL A 1 351 ? -3.212 -6.275 10.242 1.00 93.12 351 VAL A C 1
ATOM 2815 O O . VAL A 1 351 ? -3.411 -7.487 10.274 1.00 93.12 351 VAL A O 1
ATOM 2818 N N . PRO A 1 352 ? -2.932 -5.636 9.096 1.00 90.31 352 PRO A N 1
A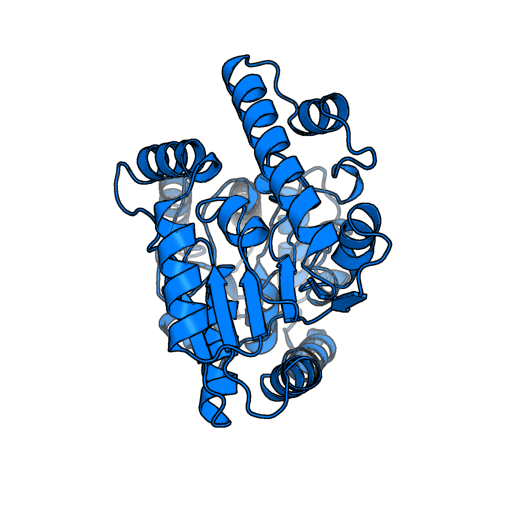TOM 2819 C CA . PRO A 1 352 ? -2.844 -6.340 7.824 1.00 90.31 352 PRO A CA 1
ATOM 2820 C C . PRO A 1 352 ? -1.488 -7.024 7.608 1.00 90.31 352 PRO A C 1
ATOM 2822 O O . PRO A 1 352 ? -1.369 -7.855 6.718 1.00 90.31 352 PRO A O 1
ATOM 2825 N N . SER A 1 353 ? -0.463 -6.690 8.394 1.00 90.31 353 SER A N 1
ATOM 2826 C CA . SER A 1 353 ? 0.845 -7.344 8.332 1.00 90.31 353 SER A CA 1
ATOM 2827 C C . SER A 1 353 ? 1.444 -7.544 9.718 1.00 90.31 353 SER A C 1
ATOM 2829 O O . SER A 1 353 ? 1.257 -6.729 10.626 1.00 90.31 353 SER A O 1
ATOM 2831 N N . GLU A 1 354 ? 2.226 -8.613 9.871 1.00 89.81 354 GLU A N 1
ATOM 2832 C CA . GLU A 1 354 ? 2.898 -8.947 11.133 1.00 89.81 354 GLU A CA 1
ATOM 2833 C C . GLU A 1 354 ? 3.852 -7.840 11.594 1.00 89.81 354 GLU A C 1
ATOM 2835 O O . GLU A 1 354 ? 4.008 -7.597 12.787 1.00 89.81 354 GLU A O 1
ATOM 2840 N N . ARG A 1 355 ? 4.415 -7.077 10.650 1.00 87.44 355 ARG A N 1
ATOM 2841 C CA . ARG A 1 355 ? 5.309 -5.941 10.923 1.00 87.44 355 ARG A CA 1
ATOM 2842 C C . ARG A 1 355 ? 4.644 -4.819 11.718 1.00 87.44 355 ARG A C 1
ATOM 2844 O O . ARG A 1 355 ? 5.335 -4.022 12.345 1.00 87.44 355 ARG A O 1
ATOM 2851 N N . MET A 1 356 ? 3.316 -4.749 11.713 1.00 90.25 356 MET A N 1
ATOM 2852 C CA . MET A 1 356 ? 2.573 -3.773 12.505 1.00 90.25 356 MET A CA 1
ATOM 2853 C C . MET A 1 356 ? 2.250 -4.264 13.922 1.00 90.25 356 MET A C 1
ATOM 2855 O O . MET A 1 356 ? 1.811 -3.449 14.733 1.00 90.25 356 MET A O 1
ATOM 2859 N N . ILE A 1 357 ? 2.460 -5.548 14.250 1.00 91.25 357 ILE A N 1
ATOM 2860 C CA . ILE A 1 357 ? 2.101 -6.110 15.564 1.00 91.25 357 ILE A CA 1
ATOM 2861 C C . ILE A 1 357 ? 2.825 -5.361 16.680 1.00 91.25 357 ILE A C 1
ATOM 2863 O O . ILE A 1 357 ? 2.173 -4.834 17.583 1.00 91.25 357 ILE A O 1
ATOM 2867 N N . ASP A 1 358 ? 4.151 -5.258 16.594 1.00 88.56 358 ASP A N 1
ATOM 2868 C CA . ASP A 1 358 ? 4.959 -4.603 17.626 1.00 88.56 358 ASP A CA 1
ATOM 2869 C C . ASP A 1 358 ? 4.609 -3.124 17.753 1.00 88.56 358 ASP A C 1
ATOM 2871 O O . ASP A 1 358 ? 4.488 -2.600 18.858 1.00 88.56 358 ASP A O 1
ATOM 2875 N N . MET A 1 359 ? 4.349 -2.462 16.627 1.00 87.88 359 MET A N 1
ATOM 2876 C CA . MET A 1 359 ? 3.927 -1.068 16.609 1.00 87.88 359 MET A CA 1
ATOM 2877 C C . MET A 1 359 ? 2.593 -0.867 17.346 1.00 87.88 359 MET A C 1
ATOM 2879 O O . MET A 1 359 ? 2.449 0.076 18.126 1.00 87.88 359 MET A O 1
ATOM 2883 N N . VAL A 1 360 ? 1.616 -1.757 17.144 1.00 90.19 360 VAL A N 1
ATOM 2884 C CA . VAL A 1 360 ? 0.344 -1.705 17.877 1.00 90.19 360 VAL A CA 1
ATOM 2885 C C . VAL A 1 360 ? 0.554 -2.043 19.350 1.00 90.19 360 VAL A C 1
ATOM 2887 O O . VAL A 1 360 ? 0.033 -1.316 20.194 1.00 90.19 360 VAL A O 1
ATOM 2890 N N . LYS A 1 361 ? 1.334 -3.081 19.680 1.00 89.38 361 LYS A N 1
ATOM 2891 C CA . LYS A 1 361 ? 1.606 -3.500 21.068 1.00 89.38 361 LYS A CA 1
ATOM 2892 C C . LYS A 1 361 ? 2.352 -2.438 21.871 1.00 89.38 361 LYS A C 1
ATOM 2894 O O . LYS A 1 361 ? 2.012 -2.212 23.026 1.00 89.38 361 LYS A O 1
ATOM 2899 N N . GLN A 1 362 ? 3.285 -1.708 21.264 1.00 86.12 362 GLN A N 1
ATOM 2900 C CA . GLN A 1 362 ? 3.947 -0.565 21.907 1.00 86.12 362 GLN A CA 1
ATOM 2901 C C . GLN A 1 362 ? 2.945 0.507 22.359 1.00 86.12 362 GLN A C 1
ATOM 2903 O O . GLN A 1 362 ? 3.165 1.193 23.356 1.00 86.12 362 GLN A O 1
ATOM 2908 N N . ARG A 1 363 ? 1.828 0.661 21.638 1.00 84.69 363 ARG A N 1
ATOM 2909 C CA . ARG A 1 363 ? 0.753 1.591 22.004 1.00 84.69 363 ARG A CA 1
ATOM 2910 C C . ARG A 1 363 ? -0.252 0.941 22.949 1.00 84.69 363 ARG A C 1
ATOM 2912 O O . ARG A 1 363 ? -0.690 1.563 23.912 1.00 84.69 363 ARG A O 1
ATOM 2919 N N . HIS A 1 364 ? -0.608 -0.309 22.698 1.00 86.50 364 HIS A N 1
ATOM 2920 C CA . HIS A 1 364 ? -1.617 -1.059 23.432 1.00 86.50 364 HIS A CA 1
ATOM 2921 C C . HIS A 1 364 ? -1.017 -2.364 23.996 1.00 86.50 364 HIS A C 1
ATOM 2923 O O . HIS A 1 364 ? -1.312 -3.432 23.466 1.00 86.50 364 HIS A O 1
ATOM 2929 N N . PRO A 1 365 ? -0.207 -2.317 25.076 1.00 84.75 365 PRO A N 1
ATOM 2930 C CA . PRO A 1 365 ? 0.544 -3.490 25.549 1.00 84.75 365 PRO A CA 1
ATOM 2931 C C . PRO A 1 365 ? -0.317 -4.688 25.959 1.00 84.75 365 PRO A C 1
ATOM 2933 O O . PRO A 1 365 ? 0.120 -5.826 25.845 1.00 84.75 365 PRO A O 1
ATOM 2936 N N . TYR A 1 366 ? -1.543 -4.432 26.421 1.00 85.19 366 TYR A N 1
ATOM 2937 C CA . TYR A 1 366 ? -2.485 -5.457 26.889 1.00 85.19 366 TYR A CA 1
ATOM 2938 C C . TYR A 1 366 ? -3.533 -5.848 25.838 1.00 85.19 366 TYR A C 1
ATOM 2940 O O . TYR A 1 366 ? -4.466 -6.585 26.147 1.00 85.19 366 TYR A O 1
ATOM 2948 N N . ALA A 1 367 ? -3.439 -5.304 24.623 1.00 87.75 367 ALA A N 1
ATOM 2949 C CA . ALA A 1 367 ? -4.358 -5.657 23.554 1.00 87.75 367 ALA A CA 1
ATOM 2950 C C . ALA A 1 367 ? -4.021 -7.031 22.974 1.00 87.75 367 ALA A C 1
ATOM 2952 O O . ALA A 1 367 ? -2.854 -7.356 22.746 1.00 87.75 367 ALA A O 1
ATOM 2953 N N . ASN A 1 368 ? -5.060 -7.787 22.628 1.00 92.94 368 ASN A N 1
ATOM 2954 C CA . ASN A 1 368 ? -4.919 -8.892 21.697 1.00 92.94 368 ASN A CA 1
ATOM 2955 C C . ASN A 1 368 ? -4.674 -8.307 20.299 1.00 92.94 368 ASN A C 1
ATOM 2957 O O . ASN A 1 368 ? -5.530 -7.595 19.774 1.00 92.94 368 ASN A O 1
ATOM 2961 N N . VAL A 1 369 ? -3.508 -8.558 19.704 1.00 94.44 369 VAL A N 1
ATOM 2962 C CA . VAL A 1 369 ? -3.177 -8.068 18.359 1.00 94.44 369 VAL A CA 1
ATOM 2963 C C . VAL A 1 369 ? -3.133 -9.249 17.406 1.00 94.44 369 VAL A C 1
ATOM 2965 O O . VAL A 1 369 ? -2.287 -10.125 17.556 1.00 94.44 369 VAL A O 1
ATOM 2968 N N . VAL A 1 370 ? -4.037 -9.253 16.428 1.00 94.12 370 VAL A N 1
ATOM 2969 C CA . VAL A 1 370 ? -4.195 -10.337 15.454 1.00 94.12 370 VAL A CA 1
ATOM 2970 C C . VAL A 1 370 ? -3.793 -9.825 14.077 1.00 94.12 370 VAL A C 1
ATOM 2972 O O . VAL A 1 370 ? -4.288 -8.794 13.616 1.00 94.12 370 VAL A O 1
ATOM 2975 N N . CYS A 1 371 ? -2.894 -10.541 13.407 1.00 92.56 371 CYS A N 1
ATOM 2976 C CA . CYS A 1 371 ? -2.610 -10.285 12.003 1.00 92.56 371 CYS A CA 1
ATOM 2977 C C . CYS A 1 371 ? -3.706 -10.933 11.163 1.00 92.56 371 CYS A C 1
ATOM 2979 O O . CYS A 1 371 ? -3.874 -12.150 11.203 1.00 92.56 371 CYS A O 1
ATOM 2981 N N . ILE A 1 372 ? -4.449 -10.123 10.412 1.00 90.62 372 ILE A N 1
ATOM 2982 C CA . ILE A 1 372 ? -5.327 -10.642 9.376 1.00 90.62 372 ILE A CA 1
ATOM 2983 C C . ILE A 1 372 ? -5.045 -9.896 8.075 1.00 90.62 372 ILE A C 1
ATOM 2985 O O . ILE A 1 372 ? -5.531 -8.768 7.902 1.00 90.62 372 ILE A O 1
ATOM 2989 N N . PRO A 1 373 ? -4.263 -10.510 7.171 1.00 87.19 373 PRO A N 1
ATOM 2990 C CA . PRO A 1 373 ? -3.939 -9.961 5.865 1.00 87.19 373 PRO A CA 1
ATOM 2991 C C . PRO A 1 373 ? -5.142 -9.487 5.065 1.00 87.19 373 PRO A C 1
ATOM 2993 O O . PRO A 1 373 ? -6.269 -9.905 5.312 1.00 87.19 373 PRO A O 1
ATOM 2996 N N . HIS A 1 374 ? -4.933 -8.633 4.069 1.00 82.75 374 HIS A N 1
ATOM 2997 C CA . HIS A 1 374 ? -5.970 -8.462 3.052 1.00 82.75 374 HIS A CA 1
ATOM 2998 C C . HIS A 1 374 ? -5.990 -9.664 2.104 1.00 82.75 374 HIS A C 1
ATOM 3000 O O . HIS A 1 374 ? -5.002 -10.385 1.983 1.00 82.75 374 HIS A O 1
ATOM 3006 N N . PHE A 1 375 ? -7.124 -9.854 1.441 1.00 79.88 375 PHE A N 1
ATOM 3007 C CA . PHE A 1 375 ? -7.247 -10.738 0.289 1.00 79.88 375 PHE A CA 1
ATOM 3008 C C . PHE A 1 375 ? -7.657 -9.891 -0.912 1.00 79.88 375 PHE A C 1
ATOM 3010 O O . PHE A 1 375 ? -8.038 -8.729 -0.747 1.00 79.88 375 PHE A O 1
ATOM 3017 N N . VAL A 1 376 ? -7.574 -10.479 -2.096 1.00 71.50 376 VAL A N 1
ATOM 3018 C CA . VAL A 1 376 ? -8.080 -9.878 -3.326 1.00 71.50 376 VAL A CA 1
ATOM 3019 C C . VAL A 1 376 ? -8.831 -10.966 -4.069 1.00 71.50 376 VAL A C 1
ATOM 3021 O O . VAL A 1 376 ? -8.312 -12.070 -4.230 1.00 71.50 376 VAL A O 1
ATOM 3024 N N . ASP A 1 377 ? -10.037 -10.644 -4.517 1.00 70.12 377 ASP A N 1
ATOM 3025 C CA . ASP A 1 377 ? -10.758 -11.456 -5.488 1.00 70.12 377 ASP A CA 1
ATOM 3026 C C . ASP A 1 377 ? -10.351 -10.999 -6.900 1.00 70.12 377 ASP A C 1
ATOM 3028 O O . ASP A 1 377 ? -10.525 -9.829 -7.248 1.00 70.12 377 ASP A O 1
ATOM 3032 N N . ILE A 1 378 ? -9.710 -11.882 -7.667 1.00 68.44 378 ILE A N 1
ATOM 3033 C CA . ILE A 1 378 ? -9.223 -11.613 -9.038 1.00 68.44 378 ILE A CA 1
ATOM 3034 C C . ILE A 1 378 ? -9.918 -12.492 -10.092 1.00 68.44 378 ILE A C 1
ATOM 3036 O O . ILE A 1 378 ? -9.469 -12.535 -11.252 1.00 68.44 378 ILE A O 1
ATOM 3040 N N . GLU A 1 379 ? -10.938 -13.237 -9.660 1.00 61.47 379 GLU A N 1
ATOM 3041 C CA . GLU A 1 379 ? -11.773 -14.107 -10.492 1.00 61.47 379 GLU A CA 1
ATOM 3042 C C . GLU A 1 379 ? -12.872 -13.329 -11.220 1.00 61.47 379 GLU A C 1
ATOM 3044 O O . GLU A 1 379 ? -13.447 -12.379 -10.636 1.00 61.47 379 GLU A O 1
#

Radius of gyration: 21.57 Å; Cα contacts (8 Å, |Δi|>4): 666; chains: 1; bounding box: 55×48×56 Å

Secondary structure (DSSP, 8-state):
--EEEEEES--SGGGTHHHHHHHHHHHHHTT--EEEEEE--STTHHHHHHHHHH-TTTEEE-----HHHHHHHHTT-SEEEE---S--SS-HHHHHHHHTT--EEE---GGGGGGS-GGGBGGGS--SSHHHHHHHHHHHHHHHT--GGGGHHHHHHHHHHT-HHHHHHHHHTTSPTTPPEEEEEEE---SS-STTHHHHHHHHHHHTTT--EEEEEEPPP-STTHHHHHHHHHHHGGG-HHHHHHHHHHHHHTT-SEEEEE--TTTT-SHHHHT---S-EEEE--SGGGT-S-GGG--SGGGS-SS-SHHHHHHHH----HHHHHHHHHHHHHHHHHHHHHHHH--EEEESSGGGHHHHHHH-TTSEEEE--------

pLDDT: mean 89.71, std 7.41, range [50.56, 98.69]

Nearest PDB structures (foldseek):
  1rzv-assembly2_B  TM=7.404E-01  e=5.518E-07  Agrobacterium tumefaciens
  7ec1-assembly1_B  TM=8.008E-01  e=3.983E-05  Staphylococcus aureus subsp. aureus USA300
  4xsr-assembly1_B  TM=7.288E-01  e=3.161E-05  Nostoc sp. PCC 7120 = FACHB-418
  7vfk-assembly1_B  TM=7.986E-01  e=1.596E-04  Staphylococcus aureus subsp. aureus USA300
  8qoy-assembly1_A  TM=7.231E-01  e=1.356E-03  Actinobacillus pleuropneumoniae

Sequence (379 aa):
MKIQFIYVGRLDKEKGIEHLIYATEKLIKNNMVFALHIYGKGQYDEEVQQLASKYPHHVHYYGWMKKNDIIPYWKTMDFFIMPSQFLETFGLTACESLLCGVPVIGNKKGGLIPFIDNTLNLQSAPGSTDGEKLAHIIKSLITHTTTKDHFSSLIRQTQTSYSKTTRYSQIQALLPEREPVLYISDYINYNGGGIETHIHDSITILGQQDHDTKLYGHQAPTGKFALLKKLAIMAISIFNIPDTIKIKKKIKKGKTGLIWRHSISRVIGWLPVACSDHNNQIISHHELGLFHPYPSKTHEIDQIPKAWSLSSFIQAGNSKNPITIASIIGKFCLVRLIHKQLKKKVKTHIVPSERMIDMVKQRHPYANVVCIPHFVDIE

Foldseek 3Di:
DAAEEEEADECDVQQPVVLVLLLQVVCVVVVFGHAYEYAYYYPCPVVLVVSCVVCVRHYHYDYHDAPLVCLVVLLVHFAYERARQFAALAPVVLLSSLLSLHAYAYACHHNCVLRHDPLRHLVPADDPDSSVSNSRSVVVCRVVVDGSVVCVVSSVVSCVCFDLVNLLVQVVVQDDPQFEEEEEEQAQDCGRDDDNVQVVSNVVSVVVVVRHYHYDHDHQQDDPCSVVVQVVQLLCLQVPPVLLVVLVVCCVVRVGLEYEYEYCNRHNFQNSLQSPPHQHYEYEDRFCLLFAVDSSPHRHPVLGQLDLDLVSRLVSLVDPDPVSNVSSSSSSVRSVSNLVSCLVRHQEYEGQDPSCQVVVCSSRVRHHYYYRHHHDDSD

Mean predicted aligned error: 5.31 Å

Solvent-accessible surface area (backbone atoms only — not comparable to full-atom values): 20340 Å² total; per-residue (Å²): 137,70,54,34,35,34,35,76,49,62,29,31,72,45,44,20,44,70,30,52,54,50,17,50,53,54,39,50,75,68,71,55,76,46,36,38,39,38,35,29,53,47,86,43,46,64,61,50,49,49,50,17,69,75,34,66,86,34,28,48,70,68,41,70,72,58,47,81,77,43,48,72,61,52,47,74,32,44,33,31,55,47,49,39,54,32,48,38,52,42,39,68,68,44,51,50,33,25,63,46,59,13,46,34,33,24,49,58,43,67,26,27,44,91,49,33,52,77,89,35,19,35,83,75,38,68,60,95,44,72,20,45,7,46,30,47,49,55,50,51,41,64,75,68,64,65,58,45,71,82,47,44,68,63,26,53,51,46,49,62,70,31,23,65,66,53,44,47,58,61,50,55,77,73,51,67,87,91,44,23,36,37,38,39,27,32,46,62,55,85,77,67,61,67,80,45,40,55,57,54,52,52,47,51,58,39,47,77,69,75,44,55,66,45,84,46,60,35,75,70,69,70,68,97,58,18,66,60,51,49,52,53,44,38,66,52,11,71,70,27,53,71,59,29,54,53,50,53,52,49,44,66,75,57,61,47,56,33,38,40,36,38,57,42,86,55,40,47,30,32,49,43,55,62,71,48,93,58,76,51,29,36,37,42,52,75,64,47,68,83,62,33,78,50,41,69,77,30,52,52,76,85,61,42,50,86,62,95,44,72,67,42,47,49,58,58,50,70,62,90,49,65,70,59,46,52,52,42,51,54,50,49,54,49,44,50,50,31,49,59,32,41,73,74,45,37,52,39,37,34,22,40,24,71,79,48,46,62,63,48,34,76,76,36,75,87,44,48,71,44,69,54,57,70,60,64,91,89,126